Protein 1D02 (pdb70)

Secondary structure (DSSP, 8-state):
------HHHHHHHHHTTPPP-HHHHHHHHTTTSSEEEEES--TTSSSSTT----HHHHHHS---S--GGG-------SEEEEETTT--EEEEEEEE-----TTS-GGGG---GGGGGGGGGSHHHHHHHHHHH----TTS-SEEEEEESGGGG-HHHHHHHHHHHTT-TTSEEEE-TT--HHHHHHHIIIIIGGGG-/--SGGG---HHHHHHHHHHTPPP-HHHHHHHHTTTSSEEEEES--TTSS-STT----HHHHTTS---SS-GGG-------SEEEEETTTTEEEEEEEEE-----TTS-GGGG---GGGGGGGGGSHHHHHHHHHHH----TTS-SEEEEEESGGGG-HHHHHHHHHHHTT-GGGEEEE-TT--HHHHHHHIIIIIGGGG-

Structure (mmCIF, N/CA/C/O backbone):
data_1D02
#
_entry.id   1D02
#
_cell.length_a   58.400
_cell.length_b   72.470
_cell.length_c   121.670
_cell.angle_alpha   90.00
_cell.angle_beta   90.00
_cell.angle_gamma   90.00
#
_symmetry.space_group_name_H-M   'P 21 21 21'
#
loop_
_entity.id
_entity.type
_entity.pdbx_description
1 polymer "DNA (5'-D(*GP*CP*CP*AP*AP*TP*TP*GP*GP*C)-3')"
2 polymer 'TYPE II RESTRICTION ENZYME MUNI'
3 water water
#
loop_
_atom_site.group_PDB
_atom_site.id
_atom_site.type_symbol
_atom_site.label_atom_id
_atom_site.label_alt_id
_atom_site.label_comp_id
_atom_site.label_asym_id
_atom_site.label_entity_id
_atom_site.label_seq_id
_atom_site.pdbx_PDB_ins_code
_atom_site.Cartn_x
_atom_site.Cartn_y
_atom_site.Cartn_z
_atom_site.occupancy
_atom_site.B_iso_or_equiv
_atom_site.auth_seq_id
_atom_site.auth_comp_id
_atom_site.auth_asym_id
_atom_site.auth_atom_id
_atom_site.pdbx_PDB_model_num
ATOM 405 N N . LEU C 2 6 ? -1.827 62.534 51.905 1.00 56.59 6 LEU A N 1
ATOM 406 C CA . LEU C 2 6 ? -1.415 62.270 50.496 1.00 55.33 6 LEU A CA 1
ATOM 407 C C . LEU C 2 6 ? -1.735 60.834 50.106 1.00 53.17 6 LEU A C 1
ATOM 408 O O . LEU C 2 6 ? -1.123 59.899 50.619 1.00 53.19 6 LEU A O 1
ATOM 413 N N . SER C 2 7 ? -2.686 60.653 49.196 1.00 49.52 7 SER A N 1
ATOM 414 C CA . SER C 2 7 ? -3.051 59.306 48.773 1.00 45.12 7 SER A CA 1
ATOM 415 C C . SER C 2 7 ? -1.888 58.652 48.049 1.00 40.95 7 SER A C 1
ATOM 416 O O . SER C 2 7 ? -1.062 59.323 47.427 1.00 39.73 7 SER A O 1
ATOM 419 N N . GLY C 2 8 ? -1.829 57.332 48.146 1.00 36.27 8 GLY A N 1
ATOM 420 C CA . GLY C 2 8 ? -0.777 56.602 47.480 1.00 30.85 8 GLY A CA 1
ATOM 421 C C . GLY C 2 8 ? -1.269 56.044 46.157 1.00 27.34 8 GLY A C 1
ATOM 422 O O . GLY C 2 8 ? -0.599 55.212 45.559 1.00 24.38 8 GLY A O 1
ATOM 423 N N . ARG C 2 9 ? -2.432 56.504 45.693 1.00 24.48 9 ARG A N 1
ATOM 424 C CA . ARG C 2 9 ? -2.988 56.019 44.427 1.00 23.56 9 ARG A CA 1
ATOM 425 C C . ARG C 2 9 ? -2.038 56.282 43.266 1.00 19.28 9 ARG A C 1
ATOM 426 O O . ARG C 2 9 ? -1.445 57.352 43.179 1.00 19.03 9 ARG A O 1
ATOM 434 N N . LEU C 2 10 ? -1.922 55.316 42.358 1.00 14.82 10 LEU A N 1
ATOM 435 C CA . LEU C 2 10 ? -1.030 55.449 41.211 1.00 12.10 10 LEU A CA 1
ATOM 436 C C . LEU C 2 10 ? -1.785 55.934 39.983 1.00 12.03 10 LEU A C 1
ATOM 437 O O . LEU C 2 10 ? -3.010 55.784 39.906 1.00 12.62 10 LEU A O 1
ATOM 442 N N . ASN C 2 11 ? -1.046 56.475 39.014 1.00 10.17 11 ASN A N 1
ATOM 443 C CA . ASN C 2 11 ? -1.634 57.026 37.809 1.00 11.14 11 ASN A CA 1
ATOM 444 C C . ASN C 2 11 ? -1.788 55.984 36.713 1.00 9.96 11 ASN A C 1
ATOM 445 O O . ASN C 2 11 ? -1.040 55.968 35.731 1.00 8.60 11 ASN A O 1
ATOM 450 N N . TRP C 2 12 ? -2.766 55.107 36.893 1.00 9.38 12 TRP A N 1
ATOM 451 C CA . TRP C 2 12 ? -3.013 54.073 35.911 1.00 11.25 12 TRP A CA 1
ATOM 452 C C . TRP C 2 12 ? -3.441 54.680 34.579 1.00 12.04 12 TRP A C 1
ATOM 453 O O . TRP C 2 12 ? -3.190 54.093 33.529 1.00 12.21 12 TRP A O 1
ATOM 464 N N . GLN C 2 13 ? -4.078 55.853 34.593 1.00 12.09 13 GLN A N 1
ATOM 465 C CA . GLN C 2 13 ? -4.454 56.462 33.308 1.00 13.24 13 GLN A CA 1
ATOM 466 C C . GLN C 2 13 ? -3.215 56.819 32.462 1.00 12.86 13 GLN A C 1
ATOM 467 O O . GLN C 2 13 ? -3.155 56.524 31.251 1.00 12.84 13 GLN A O 1
ATOM 473 N N . ALA C 2 14 ? -2.225 57.440 33.099 1.00 11.83 14 ALA A N 1
ATOM 474 C CA . ALA C 2 14 ? -0.998 57.809 32.400 1.00 12.58 14 ALA A CA 1
ATOM 475 C C . ALA C 2 14 ? -0.289 56.559 31.868 1.00 12.52 14 ALA A C 1
ATOM 476 O O . ALA C 2 14 ? 0.241 56.558 30.746 1.00 13.33 14 ALA A O 1
ATOM 478 N N . LEU C 2 15 ? -0.259 55.490 32.665 1.00 11.30 15 LEU A N 1
ATOM 479 C CA . LEU C 2 15 ? 0.370 54.250 32.206 1.00 11.53 15 LEU A CA 1
ATOM 480 C C . LEU C 2 15 ? -0.382 53.688 30.999 1.00 12.88 15 LEU A C 1
ATOM 481 O O . LEU C 2 15 ? 0.234 53.227 30.025 1.00 13.63 15 LEU A O 1
ATOM 486 N N . ALA C 2 16 ? -1.712 53.725 31.043 1.00 11.86 16 ALA A N 1
ATOM 487 C CA . ALA C 2 16 ? -2.489 53.215 29.915 1.00 14.64 16 ALA A CA 1
ATOM 488 C C . ALA C 2 16 ? -2.177 54.026 28.649 1.00 16.12 16 ALA A C 1
ATOM 489 O O . ALA C 2 16 ? -2.188 53.487 27.542 1.00 17.50 16 ALA A O 1
ATOM 491 N N . GLY C 2 17 ? -1.890 55.314 28.823 1.00 17.23 17 GLY A N 1
ATOM 492 C CA . GLY C 2 17 ? -1.547 56.161 27.691 1.00 19.51 17 GLY A CA 1
ATOM 493 C C . GLY C 2 17 ? -0.199 55.755 27.102 1.00 21.42 17 GLY A C 1
ATOM 494 O O . GLY C 2 17 ? -0.011 55.758 25.879 1.00 21.91 17 GLY A O 1
ATOM 495 N N . LEU C 2 18 ? 0.742 55.405 27.972 1.00 22.78 18 LEU A N 1
ATOM 496 C CA . LEU C 2 18 ? 2.063 54.976 27.526 1.00 25.16 18 LEU A CA 1
ATOM 497 C C . LEU C 2 18 ? 1.895 53.720 26.688 1.00 28.52 18 LEU A C 1
ATOM 498 O O . LEU C 2 18 ? 2.435 53.606 25.585 1.00 27.65 18 LEU A O 1
ATOM 503 N N . LYS C 2 19 ? 1.130 52.775 27.224 1.00 32.57 19 LYS A N 1
ATOM 504 C CA . LYS C 2 19 ? 0.866 51.510 26.549 1.00 36.79 19 LYS A CA 1
ATOM 505 C C . LYS C 2 19 ? 0.200 51.775 25.204 1.00 38.80 19 LYS A C 1
ATOM 506 O O . LYS C 2 19 ? 0.591 51.200 24.187 1.00 37.85 19 LYS A O 1
ATOM 512 N N . ALA C 2 20 ? -0.801 52.654 25.208 1.00 40.85 20 ALA A N 1
ATOM 513 C CA . ALA C 2 20 ? -1.540 53.000 23.997 1.00 44.27 20 ALA A CA 1
ATOM 514 C C . ALA C 2 20 ? -0.676 53.705 22.950 1.00 46.49 20 ALA A C 1
ATOM 515 O O . ALA C 2 20 ? -0.954 53.618 21.753 1.00 46.95 20 ALA A O 1
ATOM 517 N N . SER C 2 21 ? 0.363 54.401 23.399 1.00 49.41 21 SER A N 1
ATOM 518 C CA . SER C 2 21 ? 1.255 55.111 22.486 1.00 52.52 21 SER A CA 1
ATOM 519 C C . SER C 2 21 ? 2.192 54.139 21.774 1.00 54.94 21 SER A C 1
ATOM 520 O O . SER C 2 21 ? 3.113 54.557 21.072 1.00 56.43 21 SER A O 1
ATOM 523 N N . GLY C 2 22 ? 1.955 52.843 21.964 1.00 56.72 22 GLY A N 1
ATOM 524 C CA . GLY C 2 22 ? 2.776 51.826 21.331 1.00 58.37 22 GLY A CA 1
ATOM 525 C C . GLY C 2 22 ? 4.252 51.864 21.692 1.00 59.08 22 GLY A C 1
ATOM 526 O O . GLY C 2 22 ? 5.026 51.011 21.253 1.00 59.22 22 GLY A O 1
ATOM 527 N N . ALA C 2 23 ? 4.651 52.845 22.493 1.00 59.43 23 ALA A N 1
ATOM 528 C CA . ALA C 2 23 ? 6.046 52.975 22.894 1.00 59.46 23 ALA A CA 1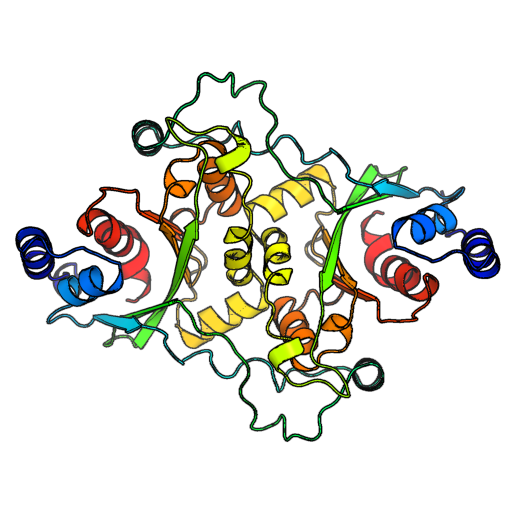
ATOM 529 C C . ALA C 2 23 ? 6.555 51.714 23.589 1.00 59.46 23 ALA A C 1
ATOM 530 O O . ALA C 2 23 ? 5.839 51.089 24.375 1.00 59.48 23 ALA A O 1
ATOM 532 N N . GLU C 2 24 ? 7.789 51.334 23.283 1.00 59.15 24 GLU A N 1
ATOM 533 C CA . GLU C 2 24 ? 8.392 50.166 23.909 1.00 58.67 24 GLU A CA 1
ATOM 534 C C . GLU C 2 24 ? 8.501 50.470 25.402 1.00 56.82 24 GLU A C 1
ATOM 535 O O . GLU C 2 24 ? 9.129 51.453 25.801 1.00 58.06 24 GLU A O 1
ATOM 541 N N . GLN C 2 25 ? 7.876 49.636 26.224 1.00 52.72 25 GLN A N 1
ATOM 542 C CA . GLN C 2 25 ? 7.909 49.846 27.662 1.00 47.54 25 GLN A CA 1
ATOM 543 C C . GLN C 2 25 ? 9.138 49.241 28.321 1.00 41.43 25 GLN A C 1
ATOM 544 O O . GLN C 2 25 ? 9.486 48.087 28.075 1.00 42.21 25 GLN A O 1
ATOM 550 N N . ASN C 2 26 ? 9.807 50.040 29.140 1.00 31.92 26 ASN A N 1
ATOM 551 C CA . ASN C 2 26 ? 10.951 49.572 29.906 1.00 22.64 26 ASN A CA 1
ATOM 552 C C . ASN C 2 26 ? 10.606 50.010 31.325 1.00 17.65 26 ASN A C 1
ATOM 553 O O . ASN C 2 26 ? 9.647 50.780 31.520 1.00 13.04 26 ASN A O 1
ATOM 558 N N . LEU C 2 27 ? 11.361 49.540 32.317 1.00 13.47 27 LEU A N 1
ATOM 559 C CA . LEU C 2 27 ? 11.019 49.862 33.695 1.00 11.27 27 LEU A CA 1
ATOM 560 C C . LEU C 2 27 ? 10.903 51.351 33.970 1.00 10.96 27 LEU A C 1
ATOM 561 O O . LEU C 2 27 ? 10.020 51.791 34.712 1.00 11.02 27 LEU A O 1
ATOM 566 N N . TYR C 2 28 ? 11.787 52.139 33.371 1.00 10.48 28 TYR A N 1
ATOM 567 C CA . TYR C 2 28 ? 11.751 53.575 33.612 1.00 10.54 28 TYR A CA 1
ATOM 568 C C . TYR C 2 28 ? 10.543 54.307 33.032 1.00 10.61 28 TYR A C 1
ATOM 569 O O . TYR C 2 28 ? 9.875 55.044 33.776 1.00 11.93 28 TYR A O 1
ATOM 578 N N . ASN C 2 29 ? 10.226 54.128 31.748 1.00 12.01 29 ASN A N 1
ATOM 579 C CA . ASN C 2 29 ? 9.070 54.873 31.262 1.00 14.14 29 ASN A CA 1
ATOM 580 C C . ASN C 2 29 ? 7.789 54.375 31.930 1.00 12.97 29 ASN A C 1
ATOM 581 O O . ASN C 2 29 ? 6.856 55.154 32.134 1.00 14.20 29 ASN A O 1
ATOM 586 N N . VAL C 2 30 ? 7.771 53.103 32.337 1.00 11.91 30 VAL A N 1
ATOM 587 C CA . VAL C 2 30 ? 6.603 52.558 33.015 1.00 9.77 30 VAL A CA 1
ATOM 588 C C . VAL C 2 30 ? 6.395 53.210 34.387 1.00 10.64 30 VAL A C 1
ATOM 589 O O . VAL C 2 30 ? 5.315 53.743 34.675 1.00 10.41 30 VAL A O 1
ATOM 593 N N . PHE C 2 31 ? 7.401 53.207 35.247 1.00 8.74 31 PHE A N 1
ATOM 594 C CA . PHE C 2 31 ? 7.190 53.822 36.549 1.00 8.46 31 PHE A CA 1
ATOM 595 C C . PHE C 2 31 ? 7.059 55.344 36.461 1.00 9.23 31 PHE A C 1
ATOM 596 O O . PHE C 2 31 ? 6.306 55.943 37.227 1.00 9.43 31 PHE A O 1
ATOM 604 N N . ASN C 2 32 ? 7.769 55.960 35.521 1.00 9.84 32 ASN A N 1
ATOM 605 C CA . ASN C 2 32 ? 7.667 57.407 35.346 1.00 11.08 32 ASN A CA 1
ATOM 606 C C . ASN C 2 32 ? 6.222 57.769 35.004 1.00 11.67 32 ASN A C 1
ATOM 607 O O . ASN C 2 32 ? 5.670 58.711 35.548 1.00 13.94 32 ASN A O 1
ATOM 612 N N . ALA C 2 33 ? 5.605 57.009 34.120 1.00 12.11 33 ALA A N 1
ATOM 613 C CA . ALA C 2 33 ? 4.229 57.312 33.747 1.00 12.98 33 ALA A CA 1
ATOM 614 C C . ALA C 2 33 ? 3.257 57.091 34.904 1.00 13.71 33 ALA A C 1
ATOM 615 O O . ALA C 2 33 ? 2.429 57.967 35.227 1.00 12.00 33 ALA A O 1
ATOM 617 N N . VAL C 2 34 ? 3.367 55.932 35.553 1.00 11.87 34 VAL A N 1
ATOM 618 C CA . VAL C 2 34 ? 2.449 55.603 36.630 1.00 12.01 34 VAL A CA 1
ATOM 619 C C . VAL C 2 34 ? 2.646 56.466 37.894 1.00 11.74 34 VAL A C 1
ATOM 620 O O . VAL C 2 34 ? 1.770 56.546 38.763 1.00 11.36 34 VAL A O 1
ATOM 624 N N . PHE C 2 35 ? 3.779 57.153 37.996 1.00 11.56 35 PHE A N 1
ATOM 625 C CA . PHE C 2 35 ? 4.008 57.993 39.170 1.00 12.79 35 PHE A CA 1
ATOM 626 C C . PHE C 2 35 ? 3.622 59.456 38.940 1.00 12.85 35 PHE A C 1
ATOM 627 O O . PHE C 2 35 ? 3.680 60.261 39.867 1.00 14.47 35 PHE A O 1
ATOM 635 N N . GLU C 2 36 ? 3.221 59.802 37.722 1.00 14.40 36 GLU A N 1
ATOM 636 C CA . GLU C 2 36 ? 2.847 61.198 37.446 1.00 16.34 36 GLU A CA 1
ATOM 637 C C . GLU C 2 36 ? 1.750 61.703 38.358 1.00 16.33 36 GLU A C 1
ATOM 638 O O . GLU C 2 36 ? 0.666 61.127 38.405 1.00 15.00 36 GLU A O 1
ATOM 644 N N . GLY C 2 37 ? 2.053 62.778 39.088 1.00 17.51 37 GLY A N 1
ATOM 645 C CA . GLY C 2 37 ? 1.097 63.382 40.002 1.00 17.75 37 GLY A CA 1
ATOM 646 C C . GLY C 2 37 ? 0.890 62.622 41.292 1.00 17.92 37 GLY A C 1
ATOM 647 O O . GLY C 2 37 ? -0.036 62.920 42.043 1.00 18.25 37 GLY A O 1
ATOM 648 N N . THR C 2 38 ? 1.747 61.644 41.572 1.00 16.47 38 THR A N 1
ATOM 649 C CA . THR C 2 38 ? 1.606 60.853 42.791 1.00 14.92 38 THR A CA 1
ATOM 650 C C . THR C 2 38 ? 2.643 61.315 43.798 1.00 15.10 38 THR A C 1
ATOM 651 O O . THR C 2 38 ? 3.441 62.194 43.508 1.00 15.81 38 THR A O 1
ATOM 655 N N . LYS C 2 39 ? 2.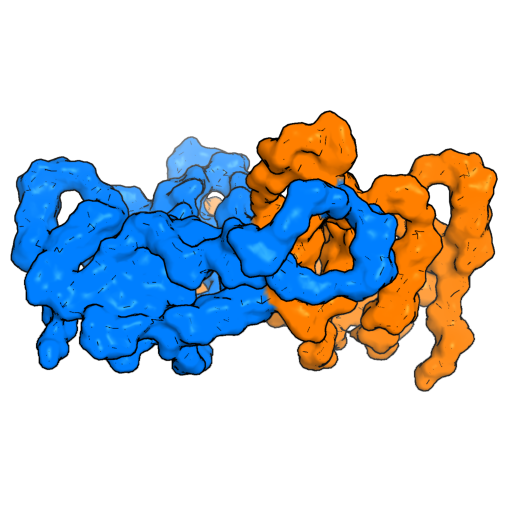643 60.710 44.979 1.00 15.75 39 LYS A N 1
ATOM 656 C CA . LYS C 2 39 ? 3.637 61.079 45.970 1.00 16.23 39 LYS A CA 1
ATOM 657 C C . LYS C 2 39 ? 4.893 60.230 45.792 1.00 15.96 39 LYS A C 1
ATOM 658 O O . LYS C 2 39 ? 5.754 60.194 46.676 1.00 16.48 39 LYS A O 1
ATOM 664 N N . TYR C 2 40 ? 4.998 59.540 44.655 1.00 14.94 40 TYR A N 1
ATOM 665 C CA . TYR C 2 40 ? 6.190 58.735 44.392 1.00 14.13 40 TYR A CA 1
ATOM 666 C C . TYR C 2 40 ? 6.988 59.278 43.223 1.00 14.67 40 TYR A C 1
ATOM 667 O O . TYR C 2 40 ? 6.441 59.895 42.303 1.00 14.95 40 TYR A O 1
ATOM 676 N N . VAL C 2 41 ? 8.297 59.059 43.263 1.00 14.55 41 VAL A N 1
ATOM 677 C CA . VAL C 2 41 ? 9.150 59.479 42.173 1.00 14.36 41 VAL A CA 1
ATOM 678 C C . VAL C 2 41 ? 10.163 58.371 41.905 1.00 13.59 41 VAL A C 1
ATOM 679 O O . VAL C 2 41 ? 10.568 57.653 42.818 1.00 13.44 41 VAL A O 1
ATOM 683 N N . LEU C 2 42 ? 10.539 58.215 40.643 1.00 13.99 42 LEU A N 1
ATOM 684 C CA . LEU C 2 42 ? 11.518 57.208 40.254 1.00 12.11 42 LEU A CA 1
ATOM 685 C C . LEU C 2 42 ? 12.856 57.881 39.972 1.00 13.47 42 LEU A C 1
ATOM 686 O O . LEU C 2 42 ? 12.898 58.981 39.424 1.00 14.32 42 LEU A O 1
ATOM 691 N N . TYR C 2 43 ? 13.951 57.223 40.334 1.00 14.43 43 TYR A N 1
ATOM 692 C CA . TYR C 2 43 ? 15.272 57.751 40.019 1.00 15.53 43 TYR A CA 1
ATOM 693 C C . TYR C 2 43 ? 15.982 56.705 39.176 1.00 16.33 43 TYR A C 1
ATOM 694 O O . TYR C 2 43 ? 15.912 55.519 39.500 1.00 15.76 43 TYR A O 1
ATOM 703 N N . GLU C 2 44 ? 16.645 57.119 38.097 1.00 15.89 44 GLU A N 1
ATOM 704 C CA . GLU C 2 44 ? 17.453 56.176 37.329 1.00 17.78 44 GLU A CA 1
ATOM 705 C C . GLU C 2 44 ? 18.861 56.455 37.853 1.00 18.99 44 GLU A C 1
ATOM 706 O O . GLU C 2 44 ? 19.237 57.607 38.042 1.00 20.28 44 GLU A O 1
ATOM 712 N N . LYS C 2 45 ? 19.649 55.420 38.095 1.00 19.89 45 LYS A N 1
ATOM 713 C CA . LYS C 2 45 ? 20.999 55.617 38.629 1.00 18.81 45 LYS A CA 1
ATOM 714 C C . LYS C 2 45 ? 21.047 56.633 39.798 1.00 17.38 45 LYS A C 1
ATOM 715 O O . LYS C 2 45 ? 21.723 57.657 39.712 1.00 19.86 45 LYS A O 1
ATOM 721 N N . PRO C 2 46 ? 20.323 56.359 40.909 1.00 14.93 46 PRO A N 1
ATOM 722 C CA . PRO C 2 46 ? 20.277 57.221 42.105 1.00 13.25 46 PRO A CA 1
ATOM 723 C C . PRO C 2 46 ? 21.670 57.323 42.725 1.00 13.60 46 PRO A C 1
ATOM 724 O O . PRO C 2 46 ? 22.491 56.420 42.550 1.00 13.30 46 PRO A O 1
ATOM 728 N N . LYS C 2 47 ? 21.943 58.407 43.456 1.00 13.93 47 LYS A N 1
ATOM 729 C CA . LYS C 2 47 ? 23.272 58.597 44.051 1.00 14.22 47 LYS A CA 1
ATOM 730 C C . LYS C 2 47 ? 23.382 58.441 45.570 1.00 13.48 47 LYS A C 1
ATOM 731 O O . LYS C 2 47 ? 24.459 58.649 46.130 1.00 12.65 47 LYS A O 1
ATOM 737 N N . HIS C 2 48 ? 22.280 58.081 46.222 1.00 11.67 48 HIS A N 1
ATOM 738 C CA . HIS C 2 48 ? 22.212 57.944 47.677 1.00 12.97 48 HIS A CA 1
ATOM 739 C C . HIS C 2 48 ? 23.263 57.032 48.316 1.00 12.16 48 HIS A C 1
ATOM 740 O O . HIS C 2 48 ? 23.641 57.220 49.468 1.00 10.08 48 HIS A O 1
ATOM 747 N N . LEU C 2 49 ? 23.721 56.039 47.559 1.00 10.60 49 LEU A N 1
ATOM 748 C CA . LEU C 2 49 ? 24.680 55.063 48.061 1.00 10.61 49 LEU A CA 1
ATOM 749 C C . LEU C 2 49 ? 26.081 55.175 47.429 1.00 11.34 49 LEU A C 1
ATOM 750 O O . LEU C 2 49 ? 26.837 54.195 47.385 1.00 11.78 49 LEU A O 1
ATOM 755 N N . LYS C 2 50 ? 26.434 56.368 46.972 1.00 11.10 50 LYS A N 1
ATOM 756 C CA . LYS C 2 50 ? 27.726 56.606 46.324 1.00 12.42 50 LYS A CA 1
ATOM 757 C C . LYS C 2 50 ? 28.921 56.866 47.254 1.00 12.25 50 LYS A C 1
ATOM 758 O O . LYS C 2 50 ? 30.052 56.979 46.777 1.00 12.80 50 LYS A O 1
ATOM 764 N N . ASN C 2 51 ? 28.698 56.960 48.558 1.00 12.46 51 ASN A N 1
ATOM 765 C CA . ASN C 2 51 ? 29.798 57.268 49.468 1.00 13.48 51 ASN A CA 1
ATOM 766 C C . ASN C 2 51 ? 29.848 56.256 50.602 1.00 12.98 51 ASN A C 1
ATOM 767 O O . ASN C 2 51 ? 29.425 56.534 51.716 1.00 13.41 51 ASN A O 1
ATOM 772 N N . LEU C 2 52 ? 30.400 55.073 50.323 1.00 11.88 52 LEU A N 1
ATOM 773 C CA . LEU C 2 52 ? 30.430 54.007 51.319 1.00 12.72 52 LEU A CA 1
ATOM 774 C C . LEU C 2 52 ? 31.775 53.407 51.698 1.00 12.89 52 LEU A C 1
ATOM 775 O O . LEU C 2 52 ? 32.004 53.065 52.872 1.00 12.60 52 LEU A O 1
ATOM 780 N N . TYR C 2 53 ? 32.627 53.237 50.689 1.00 13.63 53 TYR A N 1
ATOM 781 C CA . TYR C 2 53 ? 33.891 52.518 50.846 1.00 14.09 53 TYR A CA 1
ATOM 782 C C . TYR C 2 53 ? 35.218 53.173 51.193 1.00 16.26 53 TYR A C 1
ATOM 783 O O . TYR C 2 53 ? 36.028 52.556 51.884 1.00 16.54 53 TYR A O 1
ATOM 792 N N . ALA C 2 54 ? 35.481 54.366 50.679 1.00 18.72 54 ALA A N 1
ATOM 793 C CA . ALA C 2 54 ? 36.753 55.030 50.948 1.00 21.49 54 ALA A CA 1
ATOM 794 C C . ALA C 2 54 ? 37.037 55.206 52.427 1.00 24.45 54 ALA A C 1
ATOM 795 O O . ALA C 2 54 ? 38.193 55.142 52.852 1.00 24.70 54 ALA A O 1
ATOM 797 N N . GLN C 2 55 ? 35.985 55.419 53.206 1.00 27.05 55 GLN A N 1
ATOM 798 C CA . GLN C 2 55 ? 36.125 55.626 54.641 1.00 31.23 55 GLN A CA 1
ATOM 799 C C . GLN C 2 55 ? 36.279 54.350 55.458 1.00 28.81 55 GLN A C 1
ATOM 80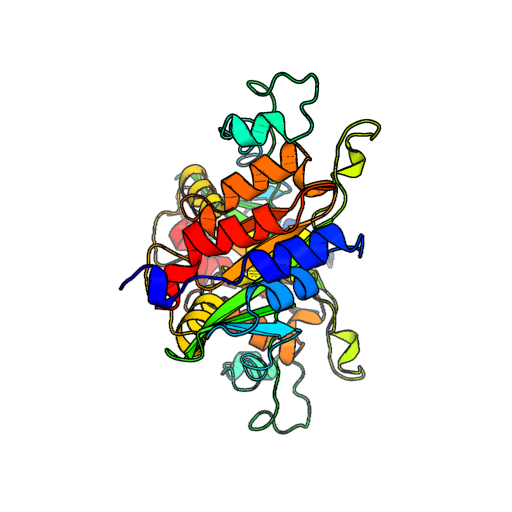0 O O . GLN C 2 55 ? 36.431 54.391 56.682 1.00 28.67 55 GLN A O 1
ATOM 806 N N . VAL C 2 56 ? 36.242 53.205 54.793 1.00 25.39 56 VAL A N 1
ATOM 807 C CA . VAL C 2 56 ? 36.387 51.938 55.501 1.00 23.61 56 VAL A CA 1
ATOM 808 C C . VAL C 2 56 ? 37.762 51.890 56.150 1.00 24.12 56 VAL A C 1
ATOM 809 O O . VAL C 2 56 ? 38.786 52.200 55.510 1.00 23.52 56 VAL A O 1
ATOM 813 N N . VAL C 2 57 ? 37.764 51.520 57.427 1.00 24.83 57 VAL A N 1
ATOM 814 C CA . VAL C 2 57 ? 38.975 51.446 58.229 1.00 26.63 57 VAL A CA 1
ATOM 815 C C . VAL C 2 57 ? 39.637 50.084 58.036 1.00 25.74 57 VAL A C 1
ATOM 816 O O . VAL C 2 57 ? 39.030 49.048 58.312 1.00 25.07 57 VAL A O 1
ATOM 820 N N . LEU C 2 58 ? 40.874 50.093 57.544 1.00 26.17 58 LEU A N 1
ATOM 821 C CA . LEU C 2 58 ? 41.613 48.858 57.309 1.00 26.94 58 LEU A CA 1
ATOM 822 C C . LEU C 2 58 ? 42.707 48.663 58.336 1.00 29.27 58 LEU A C 1
ATOM 823 O O . LEU C 2 58 ? 43.415 49.603 58.679 1.00 29.05 58 LEU A O 1
ATOM 828 N N . PRO C 2 59 ? 42.870 47.429 58.831 1.00 31.61 59 PRO A N 1
ATOM 829 C CA . PRO C 2 59 ? 43.918 47.155 59.821 1.00 34.11 59 PRO A CA 1
ATOM 830 C C . PRO C 2 59 ? 45.259 47.607 59.231 1.00 36.92 59 PRO A C 1
ATOM 831 O O . PRO C 2 59 ? 45.473 47.503 58.020 1.00 35.93 59 PRO A O 1
ATOM 835 N N . ASP C 2 60 ? 46.152 48.114 60.073 1.00 40.62 60 ASP A N 1
ATOM 836 C CA . ASP C 2 60 ? 47.454 48.575 59.602 1.00 44.82 60 ASP A CA 1
ATOM 837 C C . ASP C 2 60 ? 48.231 47.455 58.912 1.00 44.57 60 ASP A C 1
ATOM 838 O O . ASP C 2 60 ? 49.110 47.709 58.093 1.00 44.46 60 ASP A O 1
ATOM 843 N N . ASP C 2 61 ? 47.897 46.216 59.249 1.00 44.42 61 ASP A N 1
ATOM 844 C CA . ASP C 2 61 ? 48.566 45.069 58.658 1.00 43.92 61 ASP A CA 1
ATOM 845 C C . ASP C 2 61 ? 48.174 44.937 57.183 1.00 39.70 61 ASP A C 1
ATOM 846 O O . ASP C 2 61 ? 48.985 44.533 56.348 1.00 39.82 61 ASP A O 1
ATOM 851 N N . VAL C 2 62 ? 46.925 45.281 56.873 1.00 33.46 62 VAL A N 1
ATOM 852 C CA . VAL C 2 62 ? 46.416 45.215 55.509 1.00 27.26 62 VAL A CA 1
ATOM 853 C C . VAL C 2 62 ? 46.939 46.392 54.683 1.00 25.50 62 VAL A C 1
ATOM 854 O O . VAL C 2 62 ? 47.345 46.221 53.530 1.00 22.73 62 VAL A O 1
ATOM 858 N N . ILE C 2 63 ? 46.943 47.584 55.275 1.00 24.61 63 ILE A N 1
ATOM 859 C CA . ILE C 2 63 ? 47.430 48.778 54.590 1.00 25.23 63 ILE A CA 1
ATOM 860 C C . ILE C 2 63 ? 48.823 48.566 54.040 1.00 25.78 63 ILE A C 1
ATOM 861 O O . ILE C 2 63 ? 49.128 48.960 52.918 1.00 25.37 63 ILE A O 1
ATOM 866 N N . LYS C 2 64 ? 49.674 47.934 54.836 1.00 26.96 64 LYS A N 1
ATOM 867 C CA . LYS C 2 64 ? 51.044 47.688 54.427 1.00 28.23 64 LYS A CA 1
ATOM 868 C C . LYS C 2 64 ? 51.145 46.731 53.250 1.00 26.05 64 LYS A C 1
ATOM 869 O O . LYS C 2 64 ? 52.094 46.784 52.484 1.00 26.34 64 LYS A O 1
ATOM 875 N N . GLU C 2 65 ? 50.159 45.861 53.091 1.00 22.01 65 GLU A N 1
ATOM 876 C CA . GLU C 2 65 ? 50.229 44.880 52.019 1.00 19.75 65 GLU A CA 1
ATOM 877 C C . GLU C 2 65 ? 49.523 45.253 50.721 1.00 16.25 65 GLU A C 1
ATOM 878 O O . GLU C 2 65 ? 49.681 44.552 49.723 1.00 14.51 65 GLU A O 1
ATOM 884 N N . ILE C 2 66 ? 48.740 46.323 50.717 1.00 13.56 66 ILE A N 1
ATOM 885 C CA . ILE C 2 66 ? 48.026 46.673 49.490 1.00 11.45 66 ILE A CA 1
ATOM 886 C C . ILE C 2 66 ? 48.603 47.906 48.804 1.00 11.50 66 ILE A C 1
ATOM 887 O O . ILE C 2 66 ? 49.536 48.542 49.313 1.00 10.88 66 ILE A O 1
ATOM 892 N N . PHE C 2 67 ? 48.070 48.215 47.628 1.00 9.55 67 PHE A N 1
ATOM 893 C CA . PHE C 2 67 ? 48.492 49.398 46.878 1.00 10.37 67 PHE A CA 1
ATOM 894 C C . PHE C 2 67 ? 47.810 50.615 47.491 1.00 11.69 67 PHE A C 1
ATOM 895 O O . PHE C 2 67 ? 46.587 50.636 47.659 1.00 11.02 67 PHE A O 1
ATOM 903 N N . ASN C 2 68 ? 48.601 51.629 47.840 1.00 13.71 68 ASN A N 1
ATOM 904 C CA . ASN C 2 68 ? 48.055 52.832 48.442 1.00 17.39 68 ASN A CA 1
ATOM 905 C C . ASN C 2 68 ? 48.287 54.031 47.527 1.00 20.04 68 ASN A C 1
ATOM 906 O O . ASN C 2 68 ? 49.313 54.703 47.606 1.00 20.07 68 ASN A O 1
ATOM 911 N N . PRO C 2 69 ? 47.316 54.326 46.654 1.00 22.92 69 PRO A N 1
ATOM 912 C CA . PRO C 2 69 ? 47.433 55.448 45.722 1.00 26.31 69 PRO A CA 1
ATOM 913 C C . PRO C 2 69 ? 47.470 56.791 46.428 1.00 29.92 69 PRO A C 1
ATOM 914 O O . PRO C 2 69 ? 46.998 56.927 47.552 1.00 29.08 69 PRO A O 1
ATOM 918 N N . LEU C 2 70 ? 48.031 57.779 45.747 1.00 36.20 70 LEU A N 1
ATOM 919 C CA . LEU C 2 70 ? 48.091 59.133 46.273 1.00 42.59 70 LEU A CA 1
ATOM 920 C C . LEU C 2 70 ? 46.643 59.602 46.151 1.00 43.16 70 LEU A C 1
ATOM 921 O O . LEU C 2 70 ? 46.208 60.002 45.069 1.00 44.40 70 LEU A O 1
ATOM 926 N N . ILE C 2 71 ? 45.887 59.539 47.243 1.00 42.22 71 ILE A N 1
ATOM 927 C CA . ILE C 2 71 ? 44.485 59.925 47.179 1.00 41.22 71 ILE A CA 1
ATOM 928 C C . ILE C 2 71 ? 43.932 60.357 48.540 1.00 40.35 71 ILE A C 1
ATOM 929 O O . ILE C 2 71 ? 44.257 59.764 49.568 1.00 40.89 71 ILE A O 1
ATOM 934 N N . ASP C 2 72 ? 43.101 61.399 48.543 1.00 38.76 72 ASP A N 1
ATOM 935 C CA . ASP C 2 72 ? 42.491 61.877 49.782 1.00 36.68 72 ASP A CA 1
ATOM 936 C C . ASP C 2 72 ? 41.199 61.103 50.020 1.00 36.09 72 ASP A C 1
ATOM 937 O O . ASP C 2 72 ? 40.124 61.498 49.551 1.00 35.70 72 ASP A O 1
ATOM 942 N N . LEU C 2 73 ? 41.314 60.003 50.757 1.00 35.35 73 LEU A N 1
ATOM 943 C CA . LEU C 2 73 ? 40.177 59.136 51.030 1.00 35.20 73 LEU A CA 1
ATOM 944 C C . LEU C 2 73 ? 39.024 59.803 51.772 1.00 36.30 73 LEU A C 1
ATOM 945 O O . LEU C 2 73 ? 37.878 59.363 51.664 1.00 36.36 73 LEU A O 1
ATOM 950 N N . SER C 2 74 ? 39.316 60.870 52.511 1.00 37.36 74 SER A N 1
ATOM 951 C CA . SER C 2 74 ? 38.279 61.567 53.259 1.00 37.90 74 SER A CA 1
ATOM 952 C C . SER C 2 74 ? 37.272 62.240 52.335 1.00 37.58 74 SER A C 1
ATOM 953 O O . SER C 2 74 ? 36.117 62.430 52.710 1.00 38.50 74 SER A O 1
ATOM 956 N N . THR C 2 75 ? 37.703 62.613 51.136 1.00 36.61 75 THR A N 1
ATOM 957 C CA . THR C 2 75 ? 36.802 63.265 50.201 1.00 35.65 75 THR A CA 1
ATOM 958 C C . THR C 2 75 ? 36.493 62.399 48.984 1.00 32.70 75 THR A C 1
ATOM 959 O O . THR C 2 75 ? 35.870 62.859 48.027 1.00 33.40 75 THR A O 1
ATOM 963 N N . THR C 2 76 ? 36.928 61.145 49.031 1.00 28.22 76 THR A N 1
ATOM 964 C CA . THR C 2 76 ? 36.688 60.199 47.943 1.00 23.32 76 THR A CA 1
ATOM 965 C C . THR C 2 76 ? 35.352 59.491 48.154 1.00 20.42 76 THR A C 1
ATOM 966 O O . THR C 2 76 ? 35.079 58.984 49.242 1.00 19.53 76 THR A O 1
ATOM 970 N N . GLN C 2 77 ? 34.521 59.455 47.116 1.00 18.98 77 GLN A N 1
ATOM 971 C CA . GLN C 2 77 ? 33.235 58.774 47.228 1.00 16.63 77 GLN A CA 1
ATOM 972 C C . GLN C 2 77 ? 33.231 57.539 46.336 1.00 14.48 77 GLN A C 1
ATOM 973 O O . GLN C 2 77 ? 33.255 57.627 45.099 1.00 13.60 77 GLN A O 1
ATOM 979 N N . TRP C 2 78 ? 33.258 56.396 47.009 1.00 12.32 78 TRP A N 1
ATOM 980 C CA . TRP C 2 78 ? 33.254 55.081 46.380 1.00 11.70 78 TRP A CA 1
ATOM 981 C C . TRP C 2 78 ? 32.046 54.358 46.945 1.00 9.78 78 TRP A C 1
ATOM 982 O O . TRP C 2 78 ? 31.935 54.192 48.147 1.00 8.61 78 TRP A O 1
ATOM 993 N N . GLY C 2 79 ? 31.143 53.917 46.078 1.00 10.75 79 GLY A N 1
ATOM 994 C CA . GLY C 2 79 ? 29.974 53.221 46.560 1.00 9.88 79 GLY A CA 1
ATOM 995 C C . GLY C 2 79 ? 29.315 52.460 45.430 1.00 10.04 79 GLY A C 1
ATOM 996 O O . GLY C 2 79 ? 30.002 51.982 44.515 1.00 11.45 79 GLY A O 1
ATOM 997 N N . VAL C 2 80 ? 27.989 52.355 45.482 1.00 10.21 80 VAL A N 1
ATOM 998 C CA . VAL C 2 80 ? 27.274 51.634 44.431 1.00 10.09 80 VAL A CA 1
ATOM 999 C C . VAL C 2 80 ? 26.279 52.526 43.719 1.00 10.62 80 VAL A C 1
ATOM 1000 O O . VAL C 2 80 ? 25.942 53.605 44.212 1.00 11.12 80 VAL A O 1
ATOM 1004 N N . SER C 2 81 ? 25.838 52.075 42.554 1.00 9.77 81 SER A N 1
ATOM 1005 C CA . SER C 2 81 ? 24.878 52.803 41.731 1.00 9.43 81 SER A CA 1
ATOM 1006 C C . SER C 2 81 ? 23.741 51.875 41.317 1.00 8.85 81 SER A C 1
ATOM 1007 O O . SER C 2 81 ? 23.841 51.155 40.314 1.00 9.58 81 SER A O 1
ATOM 1010 N N . PRO C 2 82 ? 22.650 51.860 42.099 1.00 9.02 82 PRO A N 1
ATOM 1011 C CA . PRO C 2 82 ? 21.486 51.019 41.796 1.00 8.98 82 PRO A CA 1
ATOM 1012 C C . PRO C 2 82 ? 20.922 51.351 40.423 1.00 10.34 82 PRO A C 1
ATOM 1013 O O . PRO C 2 82 ? 21.076 52.476 39.926 1.00 10.67 82 PRO A O 1
ATOM 1017 N N . ALA C 2 83 ? 20.277 50.376 39.795 1.00 10.35 83 ALA A N 1
ATOM 1018 C CA . ALA C 2 83 ? 19.675 50.633 38.491 1.00 10.27 83 ALA A CA 1
ATOM 1019 C C . ALA C 2 83 ? 18.587 51.694 38.666 1.00 10.33 83 ALA A C 1
ATOM 1020 O O . ALA C 2 83 ? 18.420 52.574 37.812 1.00 10.93 83 ALA A O 1
ATOM 1022 N N . PHE C 2 84 ? 17.860 51.620 39.775 1.00 9.62 84 PHE A N 1
ATOM 1023 C CA . PHE C 2 84 ? 16.789 52.584 40.015 1.00 9.71 84 PHE A CA 1
ATOM 1024 C C . PHE C 2 84 ? 16.433 52.664 41.485 1.00 8.92 84 PHE A C 1
ATOM 1025 O O . PHE C 2 84 ? 16.956 51.906 42.303 1.00 9.58 84 PHE A O 1
ATOM 1033 N N . ALA C 2 85 ? 15.572 53.620 41.824 1.00 9.04 85 ALA A N 1
ATOM 1034 C CA . ALA C 2 85 ? 15.091 53.772 43.184 1.00 9.24 85 ALA A CA 1
ATOM 1035 C C . ALA C 2 85 ? 13.694 54.371 43.094 1.00 10.56 85 ALA A C 1
ATOM 1036 O O . ALA C 2 85 ? 13.390 55.123 42.154 1.00 11.86 85 ALA A O 1
ATOM 1038 N N . ILE C 2 86 ? 12.839 54.001 44.041 1.00 9.55 86 ILE A N 1
ATOM 1039 C CA . ILE C 2 86 ? 11.478 54.544 44.099 1.00 9.89 86 ILE A CA 1
ATOM 1040 C C . ILE C 2 86 ? 11.391 55.198 45.471 1.00 11.27 86 ILE A C 1
ATOM 1041 O O . ILE C 2 86 ? 11.641 54.558 46.505 1.00 10.88 86 ILE A O 1
ATOM 1046 N N . GLU C 2 87 ? 11.050 56.481 45.479 1.00 10.98 87 GLU A N 1
ATOM 1047 C CA . GLU C 2 87 ? 10.963 57.216 46.729 1.00 12.67 87 GLU A CA 1
ATOM 1048 C C . GLU C 2 87 ? 9.566 57.734 46.988 1.00 13.02 87 GLU A C 1
ATOM 1049 O O . GLU C 2 87 ? 8.896 58.195 46.063 1.00 13.22 87 GLU A O 1
ATOM 1055 N N . ASN C 2 88 ? 9.126 57.608 48.241 1.00 13.09 88 ASN A N 1
ATOM 1056 C CA . ASN C 2 88 ? 7.837 58.139 48.687 1.00 15.09 88 ASN A CA 1
ATOM 1057 C C . ASN C 2 88 ? 8.253 59.547 49.151 1.00 17.47 88 ASN A C 1
ATOM 1058 O O . ASN C 2 88 ? 8.939 59.691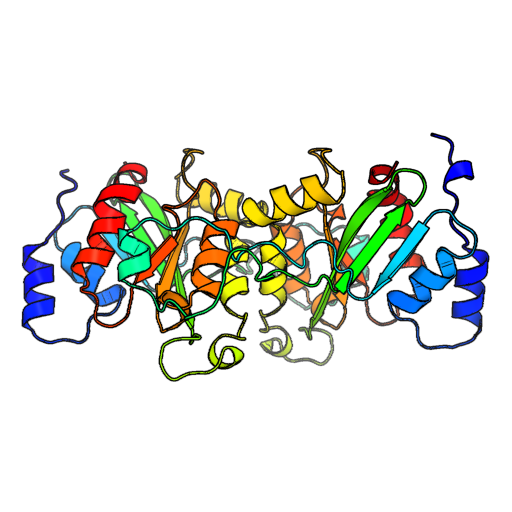 50.174 1.00 16.83 88 ASN A O 1
ATOM 1063 N N . THR C 2 89 ? 7.847 60.572 48.404 1.00 19.20 89 THR A N 1
ATOM 1064 C CA . THR C 2 89 ? 8.257 61.939 48.711 1.00 21.08 89 THR A CA 1
ATOM 1065 C C . THR C 2 89 ? 7.748 62.559 49.992 1.00 22.33 89 THR A C 1
ATOM 1066 O O . THR C 2 89 ? 8.179 63.654 50.354 1.00 22.79 89 THR A O 1
ATOM 1070 N N . GLU C 2 90 ? 6.857 61.869 50.688 1.00 23.90 90 GLU A N 1
ATOM 1071 C CA . GLU C 2 90 ? 6.315 62.363 51.948 1.00 26.11 90 GLU A CA 1
ATOM 1072 C C . GLU C 2 90 ? 7.103 61.810 53.136 1.00 25.09 90 GLU A C 1
ATOM 1073 O O . GLU C 2 90 ? 7.461 62.540 54.051 1.00 25.42 90 GLU A O 1
ATOM 1079 N N . THR C 2 91 ? 7.384 60.516 53.110 1.00 23.11 91 THR A N 1
ATOM 1080 C CA . THR C 2 91 ? 8.125 59.874 54.187 1.00 21.15 91 THR A CA 1
ATOM 1081 C C . THR C 2 91 ? 9.617 59.854 53.879 1.00 20.95 91 THR A C 1
ATOM 1082 O O . THR C 2 91 ? 10.446 59.642 54.773 1.00 21.94 91 THR A O 1
ATOM 1086 N N . HIS C 2 92 ? 9.942 60.077 52.609 1.00 19.86 92 HIS A N 1
ATOM 1087 C CA . HIS C 2 92 ? 11.310 60.048 52.109 1.00 19.36 92 HIS A CA 1
ATOM 1088 C C . HIS C 2 92 ? 11.970 58.678 52.250 1.00 17.67 92 HIS A C 1
ATOM 1089 O O . HIS C 2 92 ? 13.201 58.560 52.225 1.00 16.83 92 HIS A O 1
ATOM 1096 N N . LYS C 2 93 ? 11.139 57.650 52.395 1.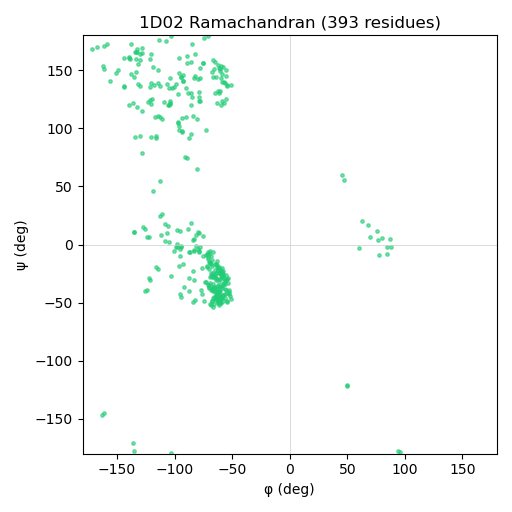00 15.11 93 LYS A N 1
ATOM 1097 C CA . LYS C 2 93 ? 11.631 56.285 52.463 1.00 13.97 93 LYS A CA 1
ATOM 1098 C C . LYS C 2 93 ? 11.901 55.894 51.011 1.00 14.06 93 LYS A C 1
ATOM 1099 O O . LYS C 2 93 ? 11.175 56.306 50.097 1.00 14.00 93 LYS A O 1
ATOM 1105 N N . ILE C 2 94 ? 12.965 55.131 50.788 1.00 12.78 94 ILE A N 1
ATOM 1106 C CA . ILE C 2 94 ? 13.348 54.765 49.433 1.00 12.83 94 ILE A CA 1
ATOM 1107 C C . ILE C 2 94 ? 13.585 53.277 49.259 1.00 13.38 94 ILE A C 1
ATOM 1108 O O . ILE C 2 94 ? 14.212 52.638 50.107 1.00 13.64 94 ILE A O 1
ATOM 1113 N N . LEU C 2 95 ? 13.071 52.735 48.158 1.00 11.45 95 LEU A N 1
ATOM 1114 C CA . LEU C 2 95 ? 13.285 51.327 47.810 1.00 10.61 95 LEU A CA 1
ATOM 1115 C C . LEU C 2 95 ? 14.294 51.353 46.656 1.00 9.71 95 LEU A C 1
ATOM 1116 O O . LEU C 2 95 ? 14.035 51.953 45.601 1.00 11.01 95 LEU A O 1
ATOM 1121 N N . PHE C 2 96 ? 15.453 50.726 46.855 1.00 9.57 96 PHE A N 1
ATOM 1122 C CA . PHE C 2 96 ? 16.486 50.681 45.819 1.00 9.16 96 PHE A CA 1
ATOM 1123 C C . PHE C 2 96 ? 16.352 49.428 44.968 1.00 9.00 96 PHE A C 1
ATOM 1124 O O . PHE C 2 96 ? 16.053 48.354 45.481 1.00 10.67 96 PHE A O 1
ATOM 1132 N N . GLY C 2 97 ? 16.567 49.555 43.665 1.00 8.92 97 GLY A N 1
ATOM 1133 C CA . GLY C 2 97 ? 16.374 48.383 42.828 1.00 9.23 97 GLY A CA 1
ATOM 1134 C C . GLY C 2 97 ? 17.452 48.054 41.833 1.00 9.95 97 GLY A C 1
ATOM 1135 O O . GLY C 2 97 ? 18.335 48.860 41.520 1.00 10.52 97 GLY A O 1
ATOM 1136 N N . GLU C 2 98 ? 17.375 46.839 41.316 1.00 8.78 98 GLU A N 1
ATOM 1137 C CA . GLU C 2 98 ? 18.329 46.400 40.325 1.00 9.52 98 GLU A CA 1
ATOM 1138 C C . GLU C 2 98 ? 17.537 45.810 39.171 1.00 9.36 98 GLU A C 1
ATOM 1139 O O . GLU C 2 98 ? 16.374 45.435 39.338 1.00 7.82 98 GLU A O 1
ATOM 1145 N N . ILE C 2 99 ? 18.161 45.758 37.998 1.00 8.73 99 ILE A N 1
ATOM 1146 C CA . ILE C 2 99 ? 17.534 45.158 36.814 1.00 10.01 99 ILE A CA 1
ATOM 1147 C C . ILE C 2 99 ? 18.528 44.134 36.252 1.00 11.01 99 ILE A C 1
ATOM 1148 O O . ILE C 2 99 ? 19.624 44.495 35.843 1.00 12.06 99 ILE A O 1
ATOM 1153 N N . LYS C 2 100 ? 18.173 42.856 36.269 1.00 9.06 100 LYS A N 1
ATOM 1154 C CA . LYS C 2 100 ? 19.085 41.853 35.733 1.00 9.79 100 LYS A CA 1
ATOM 1155 C C . LYS C 2 100 ? 18.486 41.204 34.497 1.00 8.28 100 LYS A C 1
ATOM 1156 O O . LYS C 2 100 ? 17.509 40.456 34.592 1.00 8.11 100 LYS A O 1
ATOM 1162 N N . ARG C 2 101 ? 19.077 41.498 33.345 1.00 8.73 101 ARG A N 1
ATOM 1163 C CA . ARG C 2 101 ? 18.608 40.938 32.086 1.00 9.68 101 ARG A CA 1
ATOM 1164 C C . ARG C 2 101 ? 19.529 39.783 31.729 1.00 8.54 101 ARG A C 1
ATOM 1165 O O . ARG C 2 101 ? 20.753 39.916 31.805 1.00 8.35 101 ARG A O 1
ATOM 1173 N N . GLN C 2 102 ? 18.966 38.655 31.300 1.00 7.69 102 GLN A N 1
ATOM 1174 C CA . GLN C 2 102 ? 19.823 37.538 30.934 1.00 7.69 102 GLN A CA 1
ATOM 1175 C C . GLN C 2 102 ? 19.084 36.516 30.076 1.00 7.72 102 GLN A C 1
ATOM 1176 O O . GLN C 2 102 ? 17.862 36.401 30.153 1.00 7.69 102 GLN A O 1
ATOM 1182 N N . ASP C 2 103 ? 19.845 35.783 29.266 1.00 7.69 103 ASP A N 1
ATOM 1183 C CA . ASP C 2 103 ? 19.262 34.757 28.411 1.00 7.69 103 ASP A CA 1
ATOM 1184 C C . ASP C 2 103 ? 18.893 33.549 29.260 1.00 7.83 103 ASP A C 1
ATOM 1185 O O . ASP C 2 103 ? 19.114 33.526 30.481 1.00 7.69 103 ASP A O 1
ATOM 1190 N N . GLY C 2 104 ? 18.302 32.548 28.627 1.00 7.69 104 GLY A N 1
ATOM 1191 C CA . GLY C 2 104 ? 17.916 31.381 29.402 1.00 7.69 104 GLY A CA 1
ATOM 1192 C C . GLY C 2 104 ? 17.537 30.187 28.547 1.00 8.08 104 GLY A C 1
ATOM 1193 O O . GLY C 2 104 ? 17.411 30.292 27.315 1.00 7.69 104 GLY A O 1
ATOM 1194 N N . TRP C 2 105 ? 17.377 29.049 29.216 1.00 7.69 105 TRP A N 1
ATOM 1195 C CA . TRP C 2 105 ? 16.989 27.820 28.555 1.00 7.69 105 TRP A CA 1
ATOM 1196 C C . TRP C 2 105 ? 15.475 27.854 28.455 1.00 7.78 105 TRP A C 1
ATOM 1197 O O . TRP C 2 105 ? 14.763 27.798 29.477 1.00 7.69 105 TRP A O 1
ATOM 1208 N N . VAL C 2 106 ? 14.983 28.000 27.221 1.00 7.99 106 VAL A N 1
ATOM 1209 C CA . VAL C 2 106 ? 13.554 28.043 26.961 1.00 8.10 106 VAL A CA 1
ATOM 1210 C C . VAL C 2 106 ? 13.219 27.163 25.748 1.00 9.52 106 VAL A C 1
ATOM 1211 O O . VAL C 2 106 ? 14.104 26.536 25.174 1.00 10.00 106 VAL A O 1
ATOM 1215 N N . GLU C 2 107 ? 11.955 27.122 25.340 1.00 12.10 107 GLU A N 1
ATOM 1216 C CA . GLU C 2 107 ? 11.632 26.233 24.227 1.00 13.24 107 GLU A CA 1
ATOM 1217 C C . GLU C 2 107 ? 12.479 26.468 22.982 1.00 13.22 107 GLU A C 1
ATOM 1218 O O . GLU C 2 107 ? 12.802 27.605 22.612 1.00 12.36 107 GLU A O 1
ATOM 1224 N N . GLY C 2 108 ? 12.902 25.361 22.377 1.00 13.34 108 GLY A N 1
ATOM 1225 C CA . GLY C 2 108 ? 13.723 25.438 21.184 1.00 12.96 108 GLY A CA 1
ATOM 1226 C C . GLY C 2 108 ? 15.207 25.610 21.458 1.00 13.24 108 GLY A C 1
ATOM 1227 O O . GLY C 2 108 ? 16.004 25.636 20.512 1.00 14.75 108 GLY A O 1
ATOM 1228 N N . LYS C 2 109 ? 15.599 25.722 22.733 1.00 11.78 109 LYS A N 1
ATOM 1229 C CA . LYS C 2 109 ? 17.007 25.902 23.069 1.00 11.33 109 LYS A CA 1
ATOM 1230 C C . LYS C 2 109 ? 17.493 24.789 23.973 1.00 10.54 109 LYS A C 1
ATOM 1231 O O . LYS C 2 109 ? 16.696 24.089 24.593 1.00 9.36 109 LYS A O 1
ATOM 1237 N N . ASP C 2 110 ? 18.808 24.603 24.002 1.00 11.71 110 ASP A N 1
ATOM 1238 C CA . ASP C 2 110 ? 19.418 23.586 24.841 1.00 13.89 110 ASP A CA 1
ATOM 1239 C C . ASP C 2 110 ? 19.700 24.220 26.195 1.00 11.51 110 ASP A C 1
ATOM 1240 O O . ASP C 2 110 ? 19.724 25.452 26.316 1.00 12.75 110 ASP A O 1
ATOM 1245 N N . PRO C 2 111 ? 19.911 23.394 27.227 1.00 10.63 111 PRO A N 1
ATOM 1246 C CA . PRO C 2 111 ? 20.197 23.902 28.571 1.00 9.17 111 PRO A CA 1
ATOM 1247 C C . PRO C 2 111 ? 21.385 24.866 28.582 1.00 8.82 111 PRO A C 1
ATOM 1248 O O . PRO C 2 111 ? 21.447 25.769 29.412 1.00 7.85 111 PRO A O 1
ATOM 1252 N N . SER C 2 112 ? 22.328 24.678 27.662 1.00 7.80 112 SER A N 1
ATOM 1253 C CA . SER C 2 112 ? 23.499 25.549 27.601 1.00 7.69 112 SER A CA 1
ATOM 1254 C C . SER C 2 112 ? 23.113 27.016 27.358 1.00 7.76 112 SER A C 1
ATOM 1255 O O . SER C 2 112 ? 23.863 27.924 27.725 1.00 7.77 112 SER A O 1
ATOM 1258 N N . ALA C 2 113 ? 21.946 27.271 26.760 1.00 7.74 113 ALA A N 1
ATOM 1259 C CA . ALA C 2 113 ? 21.558 28.656 26.527 1.00 7.69 113 ALA A CA 1
ATOM 1260 C C . ALA C 2 113 ? 21.298 29.329 27.869 1.00 7.69 113 ALA A C 1
ATOM 1261 O O . ALA C 2 113 ? 21.339 30.553 27.967 1.00 7.69 113 ALA A O 1
ATOM 1263 N N . GLY C 2 114 ? 21.079 28.534 28.912 1.00 7.69 114 GLY A N 1
ATOM 1264 C CA . GLY C 2 114 ? 20.847 29.142 30.210 1.00 7.69 114 GLY A CA 1
ATOM 1265 C C . GLY C 2 114 ? 22.021 28.945 31.151 1.00 8.69 114 GLY A C 1
ATOM 1266 O O . GLY C 2 114 ? 21.859 29.079 32.359 1.00 7.69 114 GLY A O 1
ATOM 1267 N N . ARG C 2 115 ? 23.198 28.604 30.620 1.00 7.69 115 ARG A N 1
ATOM 1268 C CA . ARG C 2 115 ? 24.355 28.368 31.490 1.00 7.69 115 ARG A CA 1
ATOM 1269 C C . ARG C 2 115 ? 24.963 29.609 32.154 1.00 7.87 115 ARG A C 1
ATOM 1270 O O . ARG C 2 115 ? 25.801 29.464 33.042 1.00 7.69 115 ARG A O 1
ATOM 1278 N N . GLY C 2 116 ? 24.576 30.806 31.716 1.00 7.69 116 GLY A N 1
ATOM 1279 C CA . GLY C 2 116 ? 25.156 32.022 32.272 1.00 7.69 116 GLY A CA 1
ATOM 1280 C C . GLY C 2 116 ? 24.896 32.170 33.759 1.00 8.07 116 GLY A C 1
ATOM 1281 O O . GLY C 2 116 ? 23.865 31.703 34.228 1.00 7.69 116 GLY A O 1
ATOM 1282 N N . ASN C 2 117 ? 25.790 32.859 34.474 1.00 7.69 117 ASN A N 1
ATOM 1283 C CA . ASN C 2 117 ? 25.643 33.030 35.918 1.00 7.69 117 ASN A CA 1
ATOM 1284 C C . ASN C 2 117 ? 25.912 34.462 36.381 1.00 8.10 117 ASN A C 1
ATOM 1285 O O . ASN C 2 117 ? 26.021 34.720 37.577 1.00 7.69 117 ASN A O 1
ATOM 1290 N N . ALA C 2 118 ? 26.021 35.397 35.436 1.00 7.69 118 ALA A N 1
ATOM 1291 C CA . ALA C 2 118 ? 26.293 36.786 35.806 1.00 7.69 118 ALA A CA 1
ATOM 1292 C C . ALA C 2 118 ? 25.242 37.382 36.756 1.00 7.69 118 ALA A C 1
ATOM 1293 O O . ALA C 2 118 ? 25.556 38.296 37.543 1.00 7.69 118 ALA A O 1
ATOM 1295 N N . HIS C 2 119 ? 24.013 36.871 36.686 1.00 7.69 119 HIS A N 1
ATOM 1296 C CA . HIS C 2 119 ? 22.927 37.366 37.537 1.00 7.69 119 HIS A CA 1
ATOM 1297 C C . HIS C 2 119 ? 23.261 37.181 39.026 1.00 7.69 119 HIS A C 1
ATOM 1298 O O . HIS C 2 119 ? 22.691 37.854 39.885 1.00 7.69 119 HIS A O 1
ATOM 1305 N N . GLU C 2 120 ? 24.181 36.274 39.317 1.00 7.69 120 GLU A N 1
ATOM 1306 C CA . GLU C 2 120 ? 24.591 36.042 40.710 1.00 7.69 120 GLU A CA 1
ATOM 1307 C C . GLU C 2 120 ? 25.131 37.340 41.311 1.00 7.69 120 GLU A C 1
ATOM 1308 O O . GLU C 2 120 ? 25.096 37.535 42.530 1.00 7.69 120 GLU A O 1
ATOM 1314 N N . ARG C 2 121 ? 25.646 38.218 40.455 1.00 7.69 121 ARG A N 1
ATOM 1315 C CA . ARG C 2 121 ? 26.202 39.492 40.921 1.00 7.69 121 ARG A CA 1
ATOM 1316 C C . ARG C 2 121 ? 25.186 40.265 41.779 1.00 7.69 121 ARG A C 1
ATOM 1317 O O . ARG C 2 121 ? 25.565 40.977 42.716 1.00 7.69 121 ARG A O 1
ATOM 1325 N N . SER C 2 122 ? 23.901 40.139 41.462 1.00 7.69 122 SER A N 1
ATOM 1326 C CA . SER C 2 122 ? 22.883 40.876 42.221 1.00 7.69 122 SER A CA 1
ATOM 1327 C C . SER C 2 122 ? 22.817 40.439 43.678 1.00 7.69 122 SER A C 1
ATOM 1328 O O . SER C 2 122 ? 22.248 41.137 44.520 1.00 8.02 122 SER A O 1
ATOM 1331 N N . CYS C 2 123 ? 23.393 39.290 43.987 1.00 7.69 123 CYS A N 1
ATOM 1332 C CA . CYS C 2 123 ? 23.335 38.814 45.357 1.00 7.69 123 CYS A CA 1
ATOM 1333 C C . CYS C 2 123 ? 24.214 39.634 46.296 1.00 7.76 123 CYS A C 1
ATOM 1334 O O . CYS C 2 123 ? 24.178 39.408 47.504 1.00 7.69 123 CYS A O 1
ATOM 1337 N N . LYS C 2 124 ? 25.004 40.560 45.750 1.00 7.69 124 LYS A N 1
ATOM 1338 C CA . LYS C 2 124 ? 25.818 41.422 46.603 1.00 7.69 124 LYS A CA 1
ATOM 1339 C C . LYS C 2 124 ? 24.887 42.183 47.570 1.00 7.75 124 LYS A C 1
ATOM 1340 O O . LYS C 2 124 ? 25.320 42.615 48.657 1.00 7.69 124 LYS A O 1
ATOM 1346 N N . LEU C 2 125 ? 23.615 42.317 47.202 1.00 7.69 125 LEU A N 1
ATOM 1347 C CA . LEU C 2 125 ? 22.655 43.025 48.063 1.00 8.96 125 LEU A CA 1
ATOM 1348 C C . LEU C 2 125 ? 22.294 42.281 49.346 1.00 7.70 125 LEU A C 1
ATOM 1349 O O . LEU C 2 125 ? 21.735 42.885 50.265 1.00 9.25 125 LEU A O 1
ATOM 1354 N N . PHE C 2 126 ? 22.611 40.987 49.408 1.00 7.69 126 PHE A N 1
ATOM 1355 C CA . PHE C 2 126 ? 22.377 40.175 50.600 1.00 7.94 126 PHE A CA 1
ATOM 1356 C C . PHE C 2 126 ? 23.564 40.266 51.580 1.00 7.69 126 PHE A C 1
ATOM 1357 O O . PHE C 2 126 ? 23.489 39.731 52.696 1.00 7.69 126 PHE A O 1
ATOM 1365 N N . THR C 2 127 ? 24.654 40.928 51.197 1.00 7.69 127 THR A N 1
ATOM 1366 C CA . THR C 2 127 ? 25.780 41.007 52.147 1.00 8.01 127 THR A CA 1
ATOM 1367 C C . THR C 2 127 ? 25.346 41.847 53.346 1.00 8.25 127 THR A C 1
ATOM 1368 O O . THR C 2 127 ? 24.611 42.837 53.203 1.00 8.28 127 THR A O 1
ATOM 1372 N N . PRO C 2 128 ? 25.813 41.476 54.546 1.00 8.40 128 PRO A N 1
ATOM 1373 C CA . PRO C 2 128 ? 25.396 42.276 55.702 1.00 8.84 128 PRO A CA 1
ATOM 1374 C C . PRO C 2 128 ? 25.748 43.746 55.600 1.00 8.96 128 PRO A C 1
ATOM 1375 O O . PRO C 2 128 ? 24.991 44.589 56.072 1.00 8.83 128 PRO A O 1
ATOM 1379 N N . GLY C 2 129 ? 26.888 44.070 54.992 1.00 8.21 129 GLY A N 1
ATOM 1380 C CA . GLY C 2 129 ? 27.265 45.466 54.885 1.00 8.05 129 GLY A CA 1
ATOM 1381 C C . GLY C 2 129 ? 26.305 46.265 54.025 1.00 8.02 129 GLY A C 1
ATOM 1382 O O . GLY C 2 129 ? 25.899 47.349 54.405 1.00 9.05 129 GLY A O 1
ATOM 1383 N N . LEU C 2 130 ? 25.934 45.741 52.856 1.00 7.69 130 LEU A N 1
ATOM 1384 C CA . LEU C 2 130 ? 25.033 46.484 52.000 1.00 9.03 130 LEU A CA 1
ATOM 1385 C C . LEU C 2 130 ? 23.602 46.486 52.558 1.00 9.39 130 LEU A C 1
ATOM 1386 O O . LEU C 2 130 ? 22.862 47.468 52.380 1.00 9.62 130 LEU A O 1
ATOM 1391 N N . LEU C 2 131 ? 23.202 45.408 53.230 1.00 9.29 131 LEU A N 1
ATOM 1392 C CA . LEU C 2 131 ? 21.861 45.375 53.825 1.00 9.28 131 LEU A CA 1
ATOM 1393 C C . LEU C 2 131 ? 21.775 46.522 54.846 1.00 10.77 131 LEU A C 1
ATOM 1394 O O . LEU C 2 131 ? 20.807 47.287 54.866 1.00 10.29 131 LEU A O 1
ATOM 1399 N N . LYS C 2 132 ? 22.814 46.641 55.666 1.00 10.65 132 LYS A N 1
ATOM 1400 C CA . LYS C 2 132 ? 22.872 47.697 56.679 1.00 12.10 132 LYS A CA 1
ATOM 1401 C C . LYS C 2 132 ? 22.852 49.094 56.049 1.00 10.69 132 LYS A C 1
ATOM 1402 O O . LYS C 2 132 ? 22.124 49.972 56.515 1.00 11.11 132 LYS A O 1
ATOM 1408 N N . ALA C 2 133 ? 23.650 49.301 55.006 1.00 10.12 133 ALA A N 1
ATOM 1409 C CA . ALA C 2 133 ? 23.699 50.594 54.321 1.00 9.75 133 ALA A CA 1
ATOM 1410 C C . ALA C 2 133 ? 22.344 50.921 53.687 1.00 10.25 133 ALA A C 1
ATOM 1411 O O . ALA C 2 133 ? 21.858 52.053 53.798 1.00 9.17 133 ALA A O 1
ATOM 1413 N N . TYR C 2 134 ? 21.738 49.936 53.027 1.00 9.10 134 TYR A N 1
ATOM 1414 C CA . TYR C 2 134 ? 20.436 50.162 52.392 1.00 9.66 134 TYR A CA 1
ATOM 1415 C C . TYR C 2 134 ? 19.366 50.520 53.444 1.00 10.74 134 TYR A C 1
ATOM 1416 O O . TYR C 2 134 ? 18.607 51.477 53.281 1.00 10.73 134 TYR A O 1
ATOM 1425 N N . ARG C 2 135 ? 19.299 49.751 54.522 1.00 10.62 135 ARG A N 1
ATOM 1426 C CA . ARG C 2 135 ? 18.303 50.024 55.546 1.00 12.19 135 ARG A CA 1
ATOM 1427 C C . ARG C 2 135 ? 18.484 51.429 56.124 1.00 12.51 135 ARG A C 1
ATOM 1428 O O . ARG C 2 135 ? 17.508 52.172 56.301 1.00 12.65 135 ARG A O 1
ATOM 1436 N N . THR C 2 136 ? 19.728 51.798 56.412 1.00 12.75 136 THR A N 1
ATOM 1437 C CA . THR C 2 136 ? 20.019 53.124 56.972 1.00 13.90 136 THR A CA 1
ATOM 1438 C C . THR C 2 136 ? 19.635 54.250 56.035 1.00 14.45 136 THR A C 1
ATOM 1439 O O . THR C 2 136 ? 18.946 55.192 56.427 1.00 16.12 136 THR A O 1
ATOM 1443 N N . ILE C 2 137 ? 20.066 54.146 54.784 1.00 13.74 137 ILE A N 1
ATOM 1444 C CA . ILE C 2 137 ? 19.820 55.193 53.817 1.00 13.66 137 ILE A CA 1
ATOM 1445 C C . ILE C 2 137 ? 18.418 55.243 53.259 1.00 14.84 137 ILE A C 1
ATOM 1446 O O . ILE C 2 137 ? 17.872 56.329 53.081 1.00 15.02 137 ILE A O 1
ATOM 1451 N N . GLY C 2 138 ? 17.831 54.079 52.997 1.00 14.20 138 GLY A N 1
ATOM 1452 C CA . GLY C 2 138 ? 16.486 54.047 52.442 1.00 15.61 138 GLY A CA 1
ATOM 1453 C C . GLY C 2 138 ? 15.379 54.145 53.473 1.00 15.96 138 GLY A C 1
ATOM 1454 O O . GLY C 2 138 ? 14.248 54.514 53.142 1.00 16.48 138 GLY A O 1
ATOM 1455 N N . GLY C 2 139 ? 15.674 53.787 54.716 1.00 16.02 139 GLY A N 1
ATOM 1456 C CA . GLY C 2 139 ? 14.657 53.873 55.753 1.00 16.13 139 GLY A CA 1
ATOM 1457 C C . GLY C 2 139 ? 13.750 52.674 55.949 1.00 15.42 139 GLY A C 1
ATOM 1458 O O . GLY C 2 139 ? 12.906 52.676 56.843 1.00 15.11 139 GLY A O 1
ATOM 1459 N N . ILE C 2 140 ? 13.897 51.634 55.138 1.00 14.86 140 ILE A N 1
ATOM 1460 C CA . ILE C 2 140 ? 13.044 50.459 55.293 1.00 15.62 140 ILE A CA 1
ATOM 1461 C C . ILE C 2 140 ? 13.669 49.542 56.345 1.00 17.86 140 ILE A C 1
ATOM 1462 O O . ILE C 2 140 ? 14.547 48.743 56.030 1.00 18.12 140 ILE A O 1
ATOM 1467 N N . ASN C 2 141 ? 13.238 49.653 57.603 1.00 20.73 141 ASN A N 1
ATOM 1468 C CA . ASN C 2 141 ? 13.825 48.814 58.651 1.00 23.55 141 ASN A CA 1
ATOM 1469 C C . ASN C 2 141 ? 12.983 47.610 59.032 1.00 24.43 141 ASN A C 1
ATOM 1470 O O . ASN C 2 141 ? 13.418 46.761 59.810 1.00 24.62 141 ASN A O 1
ATOM 1475 N N . ASP C 2 142 ? 11.785 47.527 58.468 1.00 24.77 142 ASP A N 1
ATOM 1476 C CA . ASP C 2 142 ? 10.910 46.393 58.723 1.00 26.16 142 ASP A CA 1
ATOM 1477 C C . ASP C 2 142 ? 11.648 45.125 58.276 1.00 26.69 142 ASP A C 1
ATOM 1478 O O . ASP C 2 142 ? 11.997 44.992 57.106 1.00 26.36 142 ASP A O 1
ATOM 1483 N N . GLU C 2 143 ? 11.884 44.197 59.196 1.00 26.40 143 GLU A N 1
ATOM 1484 C CA . GLU C 2 143 ? 12.602 42.963 58.876 1.00 27.81 143 GLU A CA 1
ATOM 1485 C C . GLU C 2 143 ? 11.829 41.963 57.999 1.00 26.14 143 GLU A C 1
ATOM 1486 O O . GLU C 2 143 ? 12.397 40.991 57.503 1.00 24.40 143 GLU A O 1
ATOM 1492 N N . GLU C 2 144 ? 10.541 42.211 57.812 1.00 24.22 144 GLU A N 1
ATOM 1493 C CA . GLU C 2 144 ? 9.676 41.352 57.018 1.00 24.59 144 GLU A CA 1
ATOM 1494 C C . GLU C 2 144 ? 10.032 41.343 55.516 1.00 21.30 144 GLU A C 1
ATOM 1495 O O . GLU C 2 144 ? 9.731 40.388 54.790 1.00 20.45 144 GLU A O 1
ATOM 1501 N N . ILE C 2 145 ? 10.671 42.416 55.067 1.00 18.56 145 ILE A N 1
ATOM 1502 C CA . ILE C 2 145 ? 11.059 42.577 53.675 1.00 16.45 145 ILE A CA 1
ATOM 1503 C C . ILE C 2 145 ? 12.530 43.022 53.592 1.00 14.51 145 ILE A C 1
ATOM 1504 O O . ILE C 2 145 ? 13.059 43.592 54.546 1.00 12.87 145 ILE A O 1
ATOM 1509 N N . LEU C 2 146 ? 13.190 42.731 52.471 1.00 12.48 146 LEU A N 1
ATOM 1510 C CA . LEU C 2 146 ? 14.565 43.185 52.279 1.00 10.57 146 LEU A CA 1
ATOM 1511 C C . LEU C 2 146 ? 14.401 44.598 51.711 1.00 10.58 146 LEU A C 1
ATOM 1512 O O . LEU C 2 146 ? 13.359 44.926 51.126 1.00 10.20 146 LEU A O 1
ATOM 1517 N N . PRO C 2 147 ? 15.426 45.455 51.850 1.00 9.50 147 PRO A N 1
ATOM 1518 C CA . PRO C 2 147 ? 15.380 46.840 51.375 1.00 9.42 147 PRO A CA 1
ATOM 1519 C C . PRO C 2 147 ? 15.644 47.102 49.907 1.00 8.64 147 PRO A C 1
ATOM 1520 O O . PRO C 2 147 ? 15.762 48.255 49.492 1.00 10.23 147 PRO A O 1
ATOM 1524 N N . PHE C 2 148 ? 15.736 46.034 49.118 1.00 8.67 148 PHE A N 1
ATOM 1525 C CA . PHE C 2 148 ? 15.992 46.157 47.694 1.00 7.88 148 PHE A CA 1
ATOM 1526 C C . PHE C 2 148 ? 14.991 45.338 46.899 1.00 7.84 148 PHE A C 1
ATOM 1527 O O . PHE C 2 148 ? 14.303 44.468 47.444 1.00 8.35 148 PHE A O 1
ATOM 1535 N N . TRP C 2 149 ? 14.906 45.627 45.608 1.00 8.27 149 TRP A N 1
ATOM 1536 C CA . TRP C 2 149 ? 14.013 44.891 44.727 1.00 7.69 149 TRP A CA 1
ATOM 1537 C C . TRP C 2 149 ? 14.788 44.597 43.455 1.00 8.10 149 TRP A C 1
ATOM 1538 O O . TRP C 2 149 ? 15.268 45.532 42.804 1.00 9.92 149 TRP A O 1
ATOM 1549 N N . VAL C 2 150 ? 14.925 43.314 43.099 1.00 7.69 150 VAL A N 1
ATOM 1550 C CA . VAL C 2 150 ? 15.623 42.933 41.863 1.00 7.69 150 VAL A CA 1
ATOM 1551 C C . VAL C 2 150 ? 14.596 42.526 40.801 1.00 7.71 150 VAL A C 1
ATOM 1552 O O . VAL C 2 150 ? 13.781 41.648 41.040 1.00 7.73 150 VAL A O 1
ATOM 1556 N N . VAL C 2 151 ? 14.629 43.183 39.652 1.00 7.69 151 VAL A N 1
ATOM 1557 C CA . VAL C 2 151 ? 13.716 42.870 38.574 1.00 7.69 151 VAL A CA 1
ATOM 1558 C C . VAL C 2 151 ? 14.501 42.116 37.521 1.00 7.84 151 VAL A C 1
ATOM 1559 O O . VAL C 2 151 ? 15.498 42.631 36.983 1.00 7.69 151 VAL A O 1
ATOM 1563 N N . PHE C 2 152 ? 14.070 40.888 37.249 1.00 7.69 152 PHE A N 1
ATOM 1564 C CA . PHE C 2 152 ? 14.732 40.072 36.245 1.00 8.26 152 PHE A CA 1
ATOM 1565 C C . PHE C 2 152 ? 14.004 40.234 34.921 1.00 7.69 152 PHE A C 1
ATOM 1566 O O . PHE C 2 152 ? 12.779 40.326 34.908 1.00 7.69 152 PHE A O 1
ATOM 1574 N N . GLU C 2 153 ? 14.753 40.233 33.820 1.00 7.69 153 GLU A N 1
ATOM 1575 C CA . GLU C 2 153 ? 14.179 40.362 32.489 1.00 7.72 153 GLU A CA 1
ATOM 1576 C C . GLU C 2 153 ? 14.902 39.404 31.533 1.00 7.69 153 GLU A C 1
ATOM 1577 O O . GLU C 2 153 ? 16.023 38.977 31.808 1.00 7.97 153 GLU A O 1
ATOM 1583 N N . GLY C 2 154 ? 14.270 39.105 30.398 1.00 8.07 154 GLY A N 1
ATOM 1584 C CA . GLY C 2 154 ? 14.884 38.212 29.428 1.00 7.69 154 GLY A CA 1
ATOM 1585 C C . GLY C 2 154 ? 14.446 36.762 29.589 1.00 7.69 154 GLY A C 1
ATOM 1586 O O . GLY C 2 154 ? 13.634 36.437 30.465 1.00 7.69 154 GLY A O 1
ATOM 1587 N N . ASP C 2 155 ? 15.005 35.879 28.774 1.00 7.69 155 ASP A N 1
ATOM 1588 C CA . ASP C 2 155 ? 14.612 34.476 28.840 1.00 7.69 155 ASP A CA 1
ATOM 1589 C C . ASP C 2 155 ? 14.930 33.811 30.185 1.00 7.69 155 ASP A C 1
ATOM 1590 O O . ASP C 2 155 ? 14.338 32.784 30.510 1.00 8.01 155 ASP A O 1
ATOM 1595 N N . ILE C 2 156 ? 15.842 34.388 30.964 1.00 8.32 156 ILE A N 1
ATOM 1596 C CA . ILE C 2 156 ? 16.137 33.812 32.281 1.00 7.69 156 ILE A CA 1
ATOM 1597 C C . ILE C 2 156 ? 14.831 33.711 33.085 1.00 8.18 156 ILE A C 1
ATOM 1598 O O . ILE C 2 156 ? 14.649 32.790 33.883 1.00 7.69 156 ILE A O 1
ATOM 1603 N N . THR C 2 157 ? 13.898 34.629 32.840 1.00 7.69 157 THR A N 1
ATOM 1604 C CA . THR C 2 157 ? 12.651 34.618 33.591 1.00 7.69 157 THR A CA 1
ATOM 1605 C C . THR C 2 157 ? 11.715 33.453 33.256 1.00 7.69 157 THR A C 1
ATOM 1606 O O . THR C 2 157 ? 10.699 33.275 33.926 1.00 7.69 157 THR A O 1
ATOM 1610 N N . ARG C 2 158 ? 12.033 32.679 32.229 1.00 7.69 158 ARG A N 1
ATOM 1611 C CA . ARG C 2 158 ? 11.175 31.536 31.874 1.00 7.69 158 ARG A CA 1
ATOM 1612 C C . ARG C 2 158 ? 11.966 30.239 31.899 1.00 7.69 158 ARG A C 1
ATOM 1613 O O . ARG C 2 158 ? 11.471 29.183 31.520 1.00 7.69 158 ARG A O 1
ATOM 1621 N N . ASP C 2 159 ? 13.208 30.336 32.356 1.00 7.69 159 ASP A N 1
ATOM 1622 C CA . ASP C 2 159 ? 14.123 29.204 32.425 1.00 7.69 159 ASP A CA 1
ATOM 1623 C C . ASP C 2 159 ? 13.730 28.372 33.667 1.00 7.69 159 ASP A C 1
ATOM 1624 O O . ASP C 2 159 ? 13.706 28.897 34.787 1.00 7.69 159 ASP A O 1
ATOM 1629 N N . PRO C 2 160 ? 13.426 27.070 33.490 1.00 7.69 160 PRO A N 1
ATOM 1630 C CA . PRO C 2 160 ? 13.011 26.213 34.618 1.00 7.69 160 PRO A CA 1
ATOM 1631 C C . PRO C 2 160 ? 14.023 26.060 35.734 1.00 7.69 160 PRO A C 1
ATOM 1632 O O . PRO C 2 160 ? 13.659 25.858 36.900 1.00 7.69 160 PRO A O 1
ATOM 1636 N N . LYS C 2 161 ? 15.296 26.151 35.360 1.00 7.69 161 LYS A N 1
ATOM 1637 C CA . LYS C 2 161 ? 16.386 26.004 36.317 1.00 7.69 161 LYS A CA 1
ATOM 1638 C C . LYS C 2 161 ? 16.656 27.336 37.012 1.00 7.69 161 LYS A C 1
ATOM 1639 O O . LYS C 2 161 ? 16.715 27.405 38.238 1.00 7.69 161 LYS A O 1
ATOM 1645 N N . ARG C 2 162 ? 16.796 28.405 36.229 1.00 7.69 162 ARG A N 1
ATOM 1646 C CA . ARG C 2 162 ? 17.058 29.727 36.819 1.00 7.69 162 ARG A CA 1
ATOM 1647 C C . ARG C 2 162 ? 15.914 30.215 37.701 1.00 7.69 162 ARG A C 1
ATOM 1648 O O . ARG C 2 162 ? 16.139 30.818 38.747 1.00 7.69 162 ARG A O 1
ATOM 1656 N N . VAL C 2 163 ? 14.678 29.974 37.275 1.00 7.69 163 VAL A N 1
ATOM 1657 C CA . VAL C 2 163 ? 13.559 30.426 38.072 1.00 7.69 163 VAL A CA 1
ATOM 1658 C C . VAL C 2 163 ? 13.551 29.707 39.423 1.00 7.69 163 VAL A C 1
ATOM 1659 O O . VAL C 2 163 ? 13.360 30.328 40.463 1.00 7.69 163 VAL A O 1
ATOM 1663 N N . ARG C 2 164 ? 13.793 28.408 39.414 1.00 7.69 164 ARG A N 1
ATOM 1664 C CA . ARG C 2 164 ? 13.811 27.678 40.681 1.00 7.69 164 ARG A CA 1
ATOM 1665 C C . ARG C 2 164 ? 15.023 28.051 41.529 1.00 7.69 164 ARG A C 1
ATOM 1666 O O . ARG C 2 164 ? 14.926 28.131 42.749 1.00 7.69 164 ARG A O 1
ATOM 1674 N N . GLU C 2 165 ? 16.164 28.288 40.880 1.00 7.69 165 GLU A N 1
ATOM 1675 C CA . GLU C 2 165 ? 17.382 28.686 41.595 1.00 7.69 165 GLU A CA 1
ATOM 1676 C C . GLU C 2 165 ? 17.139 30.001 42.339 1.00 7.69 165 GLU A C 1
ATOM 1677 O O . GLU C 2 165 ? 17.479 30.157 43.522 1.00 7.69 165 GLU A O 1
ATOM 1683 N N . ILE C 2 166 ? 16.559 30.972 41.634 1.00 7.69 166 ILE A N 1
ATOM 1684 C CA . ILE C 2 166 ? 16.312 32.271 42.261 1.00 7.69 166 ILE A CA 1
ATOM 1685 C C . ILE C 2 166 ? 15.249 32.131 43.342 1.00 7.69 166 ILE A C 1
ATOM 1686 O O . ILE C 2 166 ? 15.337 32.764 44.396 1.00 7.69 166 ILE A O 1
ATOM 1691 N N . THR C 2 167 ? 14.242 31.307 43.087 1.00 7.69 167 THR A N 1
ATOM 1692 C CA . THR C 2 167 ? 13.210 31.106 44.095 1.00 7.69 167 THR A CA 1
ATOM 1693 C C . THR C 2 167 ? 13.886 30.561 45.357 1.00 7.69 167 THR A C 1
ATOM 1694 O O . THR C 2 167 ? 13.649 31.060 46.463 1.00 7.88 167 THR A O 1
ATOM 1698 N N . PHE C 2 168 ? 14.744 29.559 45.181 1.00 7.69 168 PHE A N 1
ATOM 1699 C CA . PHE C 2 168 ? 15.474 28.946 46.303 1.00 7.69 168 PHE A CA 1
ATOM 1700 C C . PHE C 2 168 ? 16.310 29.984 47.056 1.00 7.69 168 PHE A C 1
ATOM 1701 O O . PHE C 2 168 ? 16.282 30.038 48.293 1.00 7.69 168 PHE A O 1
ATOM 1709 N N . TRP C 2 169 ? 17.071 30.790 46.320 1.00 7.69 169 TRP A N 1
ATOM 1710 C CA . TRP C 2 169 ? 17.915 31.817 46.958 1.00 7.88 169 TRP A CA 1
ATOM 1711 C C . TRP C 2 169 ? 17.131 32.749 47.872 1.00 7.69 169 TRP A C 1
ATOM 1712 O O . TRP C 2 169 ? 17.542 33.026 49.002 1.00 7.69 169 TRP A O 1
ATOM 1723 N N . TYR C 2 170 ? 16.019 33.278 47.354 1.00 7.69 170 TYR A N 1
ATOM 1724 C CA . TYR C 2 170 ? 15.237 34.238 48.120 1.00 7.72 170 TYR A CA 1
ATOM 1725 C C . TYR C 2 170 ? 14.491 33.680 49.329 1.00 7.69 170 TYR A C 1
ATOM 1726 O O . TYR C 2 170 ? 14.118 34.433 50.241 1.00 8.44 170 TYR A O 1
ATOM 1735 N N . ASP C 2 171 ? 14.261 32.374 49.327 1.00 8.23 171 ASP A N 1
ATOM 1736 C CA . ASP C 2 171 ? 13.645 31.734 50.484 1.00 9.12 171 ASP A CA 1
ATOM 1737 C C . ASP C 2 171 ? 12.378 32.471 50.953 1.00 9.42 171 ASP A C 1
ATOM 1738 O O . ASP C 2 171 ? 11.456 32.653 50.158 1.00 8.03 171 ASP A O 1
ATOM 1743 N N . HIS C 2 172 ? 12.323 32.934 52.205 1.00 10.62 172 HIS A N 1
ATOM 1744 C CA . HIS C 2 172 ? 11.101 33.603 52.648 1.00 13.30 172 HIS A CA 1
ATOM 1745 C C . HIS C 2 172 ? 10.911 35.072 52.225 1.00 13.52 172 HIS A C 1
ATOM 1746 O O . HIS C 2 172 ? 10.006 35.757 52.712 1.00 14.42 172 HIS A O 1
ATOM 1753 N N . TYR C 2 173 ? 11.752 35.557 51.315 1.00 10.37 173 TYR A N 1
ATOM 1754 C CA . TYR C 2 173 ? 11.638 36.932 50.822 1.00 10.31 173 TYR A CA 1
ATOM 1755 C C . TYR C 2 173 ? 11.238 36.877 49.349 1.00 8.92 173 TYR A C 1
ATOM 1756 O O . TYR C 2 173 ? 11.880 37.502 48.496 1.00 8.98 173 TYR A O 1
ATOM 1765 N N . GLN C 2 174 ? 10.144 36.179 49.067 1.00 8.90 174 GLN A N 1
ATOM 1766 C CA . GLN C 2 174 ? 9.686 36.008 47.692 1.00 11.45 174 GLN A CA 1
ATOM 1767 C C . GLN C 2 174 ? 9.179 37.267 47.007 1.00 11.50 174 GLN A C 1
ATOM 1768 O O . GLN C 2 174 ? 9.013 37.283 45.791 1.00 14.34 174 GLN A O 1
ATOM 1774 N N . ASP C 2 175 ? 8.929 38.331 47.757 1.00 10.63 175 ASP A N 1
ATOM 1775 C CA . ASP C 2 175 ? 8.449 39.533 47.083 1.00 9.78 175 ASP A CA 1
ATOM 1776 C C . ASP C 2 175 ? 9.572 40.504 46.734 1.00 9.47 175 ASP A C 1
ATOM 1777 O O . ASP C 2 175 ? 9.326 41.554 46.097 1.00 9.45 175 ASP A O 1
ATOM 1782 N N . ASN C 2 176 ? 10.805 40.158 47.105 1.00 8.16 176 ASN A N 1
ATOM 1783 C CA . ASN C 2 176 ? 11.930 41.043 46.812 1.00 7.73 176 ASN A CA 1
ATOM 1784 C C . ASN C 2 176 ? 12.541 40.906 45.418 1.00 7.69 176 ASN A C 1
ATOM 1785 O O . ASN C 2 176 ? 13.551 41.545 45.106 1.00 7.69 176 ASN A O 1
ATOM 1790 N N . TYR C 2 177 ? 11.947 40.052 44.585 1.00 8.31 177 TYR A N 1
ATOM 1791 C CA . TYR C 2 177 ? 12.369 39.965 43.199 1.00 7.69 177 TYR A CA 1
ATOM 1792 C C . TYR C 2 177 ? 11.081 39.846 42.416 1.00 7.69 177 TYR A C 1
ATOM 1793 O O . TYR C 2 177 ? 10.022 39.512 42.971 1.00 8.12 177 TYR A O 1
ATOM 1802 N N . PHE C 2 178 ? 11.158 40.175 41.137 1.00 8.33 178 PHE A N 1
ATOM 1803 C CA . PHE C 2 178 ? 10.008 40.066 40.267 1.00 7.69 178 PHE A CA 1
ATOM 1804 C C . PHE C 2 178 ? 10.550 39.630 38.919 1.00 7.69 178 PHE A C 1
ATOM 1805 O O . PHE C 2 178 ? 11.567 40.140 38.439 1.00 7.69 178 PHE A O 1
ATOM 1813 N N . MET C 2 179 ? 9.865 38.667 38.320 1.00 7.69 179 MET A N 1
ATOM 1814 C CA . MET C 2 179 ? 10.235 38.145 37.010 1.00 7.76 179 MET A CA 1
ATOM 1815 C C . MET C 2 179 ? 9.369 38.869 35.974 1.00 7.69 179 MET A C 1
ATOM 1816 O O . MET C 2 179 ? 8.188 38.549 35.856 1.00 7.83 179 MET A O 1
ATOM 1821 N N . TRP C 2 180 ? 9.932 39.826 35.235 1.00 7.69 180 TRP A N 1
ATOM 1822 C CA . TRP C 2 180 ? 9.145 40.560 34.233 1.00 7.69 180 TRP A CA 1
ATOM 1823 C C . TRP C 2 180 ? 9.375 39.797 32.941 1.00 8.98 180 TRP A C 1
ATOM 1824 O O . TRP C 2 180 ? 10.377 39.980 32.250 1.00 7.73 180 TRP A O 1
ATOM 1835 N N . ARG C 2 181 ? 8.427 38.919 32.632 1.00 8.13 181 ARG A N 1
ATOM 1836 C CA . ARG C 2 181 ? 8.550 38.035 31.487 1.00 8.56 181 ARG A CA 1
ATOM 1837 C C . ARG C 2 181 ? 8.330 38.662 30.123 1.00 10.26 181 ARG A C 1
ATOM 1838 O O . ARG C 2 181 ? 7.664 39.699 29.985 1.00 9.81 181 ARG A O 1
ATOM 1846 N N . PRO C 2 182 ? 8.894 38.040 29.085 1.00 11.40 182 PRO A N 1
ATOM 1847 C CA . PRO C 2 182 ? 8.750 38.575 27.725 1.00 14.31 182 PRO A CA 1
ATOM 1848 C C . PRO C 2 182 ? 7.299 38.868 27.353 1.00 17.50 182 PRO A C 1
ATOM 1849 O O . PRO C 2 182 ? 6.389 38.105 27.682 1.00 16.99 182 PRO A O 1
ATOM 1853 N N . ASN C 2 183 ? 7.095 40.008 26.703 1.00 20.56 183 ASN A N 1
ATOM 1854 C CA . ASN C 2 183 ? 5.759 40.413 26.273 1.00 23.84 183 ASN A CA 1
ATOM 1855 C C . ASN C 2 183 ? 4.798 40.795 27.386 1.00 25.08 183 ASN A C 1
ATOM 1856 O O . ASN C 2 183 ? 3.617 41.030 27.125 1.00 25.55 183 ASN A O 1
ATOM 1861 N N . GLU C 2 184 ? 5.276 40.859 28.625 1.00 24.20 184 GLU A N 1
ATOM 1862 C CA . GLU C 2 184 ? 4.384 41.239 29.707 1.00 24.66 184 GLU A CA 1
ATOM 1863 C C . GLU C 2 184 ? 4.234 42.740 29.805 1.00 22.50 184 GLU A C 1
ATOM 1864 O O . GLU C 2 184 ? 5.178 43.484 29.545 1.00 21.28 184 GLU A O 1
ATOM 1870 N N . SER C 2 185 ? 3.029 43.171 30.168 1.00 20.08 185 SER A N 1
ATOM 1871 C CA . SER C 2 185 ? 2.709 44.592 30.300 1.00 19.21 185 SER A CA 1
ATOM 1872 C C . SER C 2 185 ? 3.451 45.271 31.439 1.00 16.40 185 SER A C 1
ATOM 1873 O O . SER C 2 185 ? 3.920 44.616 32.372 1.00 14.65 185 SER A O 1
ATOM 1876 N N . GLY C 2 186 ? 3.557 46.590 31.352 1.00 14.28 186 GLY A N 1
ATOM 1877 C CA . GLY C 2 186 ? 4.156 47.335 32.425 1.00 12.45 186 GLY A CA 1
ATOM 1878 C C . GLY C 2 186 ? 3.205 47.249 33.614 1.00 12.79 186 GLY A C 1
ATOM 1879 O O . GLY C 2 186 ? 3.635 47.315 34.765 1.00 9.74 186 GLY A O 1
ATOM 1880 N N . GLU C 2 187 ? 1.906 47.073 33.349 1.00 12.97 187 GLU A N 1
ATOM 1881 C CA . GLU C 2 187 ? 0.943 47.002 34.445 1.00 13.55 187 GLU A CA 1
ATOM 1882 C C . GLU C 2 187 ? 1.292 45.906 35.469 1.00 12.30 187 GLU A C 1
ATOM 1883 O O . GLU C 2 187 ? 1.216 46.135 36.665 1.00 11.84 187 GLU A O 1
ATOM 1889 N N . LYS C 2 188 ? 1.704 44.734 35.008 1.00 12.72 188 LYS A N 1
ATOM 1890 C CA . LYS C 2 188 ? 2.042 43.648 35.943 1.00 12.56 188 LYS A CA 1
ATOM 1891 C C . LYS C 2 188 ? 3.271 43.972 36.782 1.00 10.01 188 LYS A C 1
ATOM 1892 O O . LYS C 2 188 ? 3.361 43.582 37.951 1.00 10.50 188 LYS A O 1
ATOM 1898 N N . LEU C 2 189 ? 4.213 44.689 36.192 1.00 9.83 189 LEU A N 1
ATOM 1899 C CA . LEU C 2 189 ? 5.412 45.107 36.926 1.00 8.19 189 LEU A CA 1
ATOM 1900 C C . LEU C 2 189 ? 4.971 46.087 38.027 1.00 8.08 189 LEU A C 1
ATOM 1901 O O . LEU C 2 189 ? 5.393 45.977 39.176 1.00 7.69 189 LEU A O 1
ATOM 1906 N N . VAL C 2 190 ? 4.109 47.041 37.673 1.00 7.90 190 VAL A N 1
ATOM 1907 C CA . VAL C 2 190 ? 3.649 48.010 38.650 1.00 8.00 190 VAL A CA 1
ATOM 1908 C C . VAL C 2 190 ? 2.791 47.339 39.717 1.00 8.29 190 VAL A C 1
ATOM 1909 O O . VAL C 2 190 ? 2.869 47.699 40.895 1.00 8.59 190 VAL A O 1
ATOM 1913 N N . GLN C 2 191 ? 1.968 46.377 39.319 1.00 8.54 191 GLN A N 1
ATOM 1914 C CA . GLN C 2 191 ? 1.131 45.684 40.293 1.00 9.17 191 GLN A CA 1
ATOM 1915 C C . GLN C 2 191 ? 1.971 44.986 41.371 1.00 9.27 191 GLN A C 1
ATOM 1916 O O . GLN C 2 191 ? 1.581 44.950 42.541 1.00 9.46 191 GLN A O 1
ATOM 1922 N N . HIS C 2 192 ? 3.119 44.430 40.996 1.00 7.69 192 HIS A N 1
ATOM 1923 C CA . HIS C 2 192 ? 3.944 43.779 42.015 1.00 8.07 192 HIS A CA 1
ATOM 1924 C C . HIS C 2 192 ? 4.350 44.827 43.074 1.00 8.22 192 HIS A C 1
ATOM 1925 O O . HIS C 2 192 ? 4.211 44.598 44.290 1.00 9.39 192 HIS A O 1
ATOM 1932 N N . PHE C 2 193 ? 4.865 45.961 42.617 1.00 7.69 193 PHE A N 1
ATOM 1933 C CA . PHE C 2 193 ? 5.257 47.028 43.527 1.00 8.54 193 PHE A CA 1
ATOM 1934 C C . PHE C 2 193 ? 4.041 47.512 44.331 1.00 9.04 193 PHE A C 1
ATOM 1935 O O . PHE C 2 193 ? 4.087 47.607 45.570 1.00 9.45 193 PHE A O 1
ATOM 1943 N N . ASN C 2 194 ? 2.946 47.778 43.626 1.00 8.70 194 ASN A N 1
ATOM 1944 C CA . ASN C 2 194 ? 1.738 48.293 44.273 1.00 10.38 194 ASN A CA 1
ATOM 1945 C C . ASN C 2 194 ? 1.179 47.414 45.376 1.00 10.68 194 ASN A C 1
ATOM 1946 O O . ASN C 2 194 ? 0.788 47.902 46.445 1.00 12.08 194 ASN A O 1
ATOM 1951 N N . GLU C 2 195 ? 1.140 46.114 45.118 1.00 11.68 195 GLU A N 1
ATOM 1952 C CA . GLU C 2 195 ? 0.570 45.150 46.057 1.00 12.69 195 GLU A CA 1
ATOM 1953 C C . GLU C 2 195 ? 1.493 44.583 47.128 1.00 12.60 195 GLU A C 1
ATOM 1954 O O . GLU C 2 195 ? 1.039 44.216 48.227 1.00 12.89 195 GLU A O 1
ATOM 1960 N N . LYS C 2 196 ? 2.779 44.514 46.817 1.00 11.10 196 LYS A N 1
ATOM 1961 C CA . LYS C 2 196 ? 3.730 43.895 47.735 1.00 10.56 196 LYS A CA 1
ATOM 1962 C C . LYS C 2 196 ? 4.819 44.764 48.326 1.00 10.15 196 LYS A C 1
ATOM 1963 O O . LYS C 2 196 ? 5.374 44.407 49.352 1.00 10.88 196 LYS A O 1
ATOM 1969 N N . LEU C 2 197 ? 5.110 45.905 47.716 1.00 9.67 197 LEU A N 1
ATOM 1970 C CA . LEU C 2 197 ? 6.211 46.717 48.210 1.00 10.31 197 LEU A CA 1
ATOM 1971 C C . LEU C 2 197 ? 5.881 48.139 48.606 1.00 11.37 197 LEU A C 1
ATOM 1972 O O . LEU C 2 197 ? 6.550 48.708 49.471 1.00 11.30 197 LEU A O 1
ATOM 1977 N N . LYS C 2 198 ? 4.861 48.721 47.979 1.00 9.81 198 LYS A N 1
ATOM 1978 C CA . LYS C 2 198 ? 4.519 50.114 48.253 1.00 12.06 198 LYS A CA 1
ATOM 1979 C C . LYS C 2 198 ? 4.275 50.415 49.723 1.00 12.45 198 LYS A C 1
ATOM 1980 O O . LYS C 2 198 ? 4.722 51.447 50.241 1.00 12.99 198 LYS A O 1
ATOM 1986 N N . LYS C 2 199 ? 3.579 49.519 50.409 1.00 13.57 199 LYS A N 1
ATOM 1987 C CA . LYS C 2 199 ? 3.281 49.753 51.816 1.00 15.61 199 LYS A CA 1
ATOM 1988 C C . LYS C 2 199 ? 4.517 49.939 52.685 1.00 14.86 199 LYS A C 1
ATOM 1989 O O . LYS C 2 199 ? 4.441 50.595 53.729 1.00 15.61 199 LYS A O 1
ATOM 1995 N N . TYR C 2 200 ? 5.655 49.387 52.269 1.00 14.01 200 TYR A N 1
ATOM 1996 C CA . TYR C 2 200 ? 6.861 49.513 53.086 1.00 13.59 200 TYR A CA 1
ATOM 1997 C C . TYR C 2 200 ? 7.533 50.870 52.962 1.00 14.00 200 TYR A C 1
ATOM 1998 O O . TYR C 2 200 ? 8.549 51.142 53.615 1.00 14.22 200 TYR A O 1
ATOM 2007 N N . LEU C 2 201 ? 6.981 51.728 52.114 1.00 13.60 201 LEU A N 1
ATOM 2008 C CA . LEU C 2 201 ? 7.509 53.066 51.962 1.00 14.22 201 LEU A CA 1
ATOM 2009 C C . LEU C 2 201 ? 6.659 54.021 52.814 1.00 16.25 201 LEU A C 1
ATOM 2010 O O . LEU C 2 201 ? 6.946 55.210 52.885 1.00 16.28 201 LEU A O 1
ATOM 2015 N N . ASP C 2 202 ? 5.621 53.482 53.456 1.00 17.49 202 ASP A N 1
ATOM 2016 C CA . ASP C 2 202 ? 4.746 54.283 54.313 1.00 18.65 202 ASP A CA 1
ATOM 2017 C C . ASP C 2 202 ? 5.362 54.513 55.688 1.00 19.92 202 ASP A C 1
ATOM 2018 O O . ASP C 2 202 ? 6.272 53.742 56.084 1.00 19.99 202 ASP A O 1
ATOM 2024 N N . LYS D 2 3 ? 38.437 20.824 74.154 1.00 49.38 3 LYS B N 1
ATOM 2025 C CA . LYS D 2 3 ? 38.988 20.594 72.783 1.00 46.79 3 LYS B CA 1
ATOM 2026 C C . LYS D 2 3 ? 40.475 20.948 72.775 1.00 41.89 3 LYS B C 1
ATOM 2027 O O . LYS D 2 3 ? 40.838 22.105 72.588 1.00 41.55 3 LYS B O 1
ATOM 2033 N N . SER D 2 4 ? 41.332 19.950 72.962 1.00 34.95 4 SER B N 1
ATOM 2034 C CA . SER D 2 4 ? 42.771 20.197 72.999 1.00 28.32 4 SER B CA 1
ATOM 2035 C C . SER D 2 4 ? 43.347 20.637 71.664 1.00 24.63 4 SER B C 1
ATOM 2036 O O . SER D 2 4 ? 42.877 20.232 70.599 1.00 22.15 4 SER B O 1
ATOM 2039 N N . GLU D 2 5 ? 44.385 21.457 71.738 1.00 22.09 5 GLU B N 1
ATOM 2040 C CA . GLU D 2 5 ? 45.060 21.943 70.551 1.00 19.73 5 GLU B CA 1
ATOM 2041 C C . GLU D 2 5 ? 45.684 20.774 69.787 1.00 18.18 5 GLU B C 1
ATOM 2042 O O . GLU D 2 5 ? 45.580 20.690 68.561 1.00 15.44 5 GLU B O 1
ATOM 2048 N N . LEU D 2 6 ? 46.324 19.855 70.506 1.00 14.98 6 LEU B N 1
ATOM 2049 C CA . LEU D 2 6 ? 46.952 18.710 69.851 1.00 14.02 6 LEU B CA 1
ATOM 2050 C C . LEU D 2 6 ? 46.024 17.853 68.973 1.00 12.13 6 LEU B C 1
ATOM 2051 O O . LEU D 2 6 ? 46.423 17.381 67.904 1.00 11.02 6 LEU B O 1
ATOM 2056 N N . SER D 2 7 ? 44.788 17.666 69.419 1.00 11.49 7 SER B N 1
ATOM 2057 C CA . SER D 2 7 ? 43.854 16.815 68.687 1.00 11.10 7 SER B CA 1
ATOM 2058 C C . SER D 2 7 ? 43.521 17.331 67.304 1.00 10.59 7 SER B C 1
ATOM 2059 O O . SER D 2 7 ? 42.965 16.587 66.506 1.00 12.34 7 SER B O 1
ATOM 2062 N N . GLY D 2 8 ? 43.864 18.588 67.032 1.00 10.01 8 GLY B N 1
ATOM 2063 C CA . GLY D 2 8 ? 43.603 19.169 65.722 1.00 10.33 8 GLY B CA 1
ATOM 2064 C C . GLY D 2 8 ? 44.832 19.792 65.073 1.00 10.46 8 GLY B C 1
ATOM 2065 O O . GLY D 2 8 ? 44.697 20.549 64.111 1.00 10.04 8 GLY B O 1
ATOM 2066 N N . ARG D 2 9 ? 46.032 19.485 65.570 1.00 8.53 9 ARG B N 1
ATOM 2067 C CA . ARG D 2 9 ? 47.241 20.093 65.009 1.00 8.12 9 ARG B CA 1
ATOM 2068 C C . ARG D 2 9 ? 47.474 19.755 63.530 1.00 8.14 9 ARG B C 1
ATOM 2069 O O . ARG D 2 9 ? 47.448 18.597 63.132 1.00 7.69 9 ARG B O 1
ATOM 2077 N N . LEU D 2 10 ? 47.733 20.787 62.734 1.00 7.97 10 LEU B N 1
ATOM 2078 C CA . LEU D 2 10 ? 47.949 20.600 61.314 1.00 8.64 10 LEU B CA 1
ATOM 2079 C C . LEU D 2 10 ? 49.398 20.163 61.033 1.00 9.13 10 LEU B C 1
ATOM 2080 O O . LEU D 2 10 ? 50.268 20.281 61.903 1.00 10.12 10 LEU B O 1
ATOM 2085 N N . ASN D 2 11 ? 49.646 19.649 59.827 1.00 9.47 11 ASN B N 1
ATOM 2086 C CA . ASN D 2 11 ? 50.981 19.163 59.467 1.00 8.22 11 ASN B CA 1
ATOM 2087 C C . ASN D 2 11 ? 51.806 20.260 58.835 1.00 8.72 11 ASN B C 1
ATOM 2088 O O . ASN D 2 11 ? 52.024 20.270 57.616 1.00 8.23 11 ASN B O 1
ATOM 2093 N N . TRP D 2 12 ? 52.280 21.170 59.675 1.00 8.72 12 TRP B N 1
ATOM 2094 C CA . TRP D 2 12 ? 53.052 22.295 59.216 1.00 9.15 12 TRP B CA 1
ATOM 2095 C C . TRP D 2 12 ? 54.364 21.869 58.557 1.00 9.60 12 TRP B C 1
ATOM 2096 O O . TRP D 2 12 ? 54.851 22.565 57.668 1.00 7.69 12 TRP B O 1
ATOM 2107 N N . GLN D 2 13 ? 54.932 20.740 58.985 1.00 8.51 13 GLN B N 1
ATOM 2108 C CA . GLN D 2 13 ? 56.186 20.283 58.384 1.00 8.83 13 GLN B CA 1
ATOM 2109 C C . GLN D 2 13 ? 55.982 19.878 56.924 1.00 8.64 13 GLN B C 1
ATOM 2110 O O . GLN D 2 13 ? 56.855 20.136 56.083 1.00 9.90 13 GLN B O 1
ATOM 2116 N N . ALA D 2 14 ? 54.842 19.256 56.614 1.00 9.06 14 ALA B N 1
ATOM 2117 C CA . ALA D 2 14 ? 54.577 18.845 55.238 1.00 9.45 14 ALA B CA 1
ATOM 2118 C C . ALA D 2 14 ? 54.419 20.090 54.376 1.00 9.04 14 ALA B C 1
ATOM 2119 O O . ALA D 2 14 ? 54.890 20.105 53.248 1.00 7.92 14 ALA B O 1
ATOM 2121 N N . LEU D 2 15 ? 53.766 21.126 54.906 1.00 9.83 15 LEU B N 1
ATOM 2122 C CA . LEU D 2 15 ? 53.606 22.372 54.139 1.00 10.52 15 LEU B CA 1
ATOM 2123 C C . LEU D 2 15 ? 54.972 23.049 53.919 1.00 11.24 15 LEU B C 1
ATOM 2124 O O . LEU D 2 15 ? 55.262 23.583 52.820 1.00 9.59 15 LEU B O 1
ATOM 2129 N N . ALA D 2 16 ? 55.817 23.032 54.953 1.00 10.22 16 ALA B N 1
ATOM 2130 C CA . ALA D 2 16 ? 57.145 23.631 54.811 1.00 11.00 16 ALA B CA 1
ATOM 2131 C C . ALA D 2 16 ? 57.924 22.858 53.731 1.00 9.39 16 ALA B C 1
ATOM 2132 O O . ALA D 2 16 ? 58.692 23.447 52.964 1.00 10.80 16 ALA B O 1
ATOM 2134 N N . GLY D 2 17 ? 57.724 21.547 53.659 1.00 8.12 17 GLY B N 1
ATOM 2135 C CA . GLY D 2 17 ? 58.398 20.761 52.631 1.00 8.35 17 GLY B CA 1
ATOM 2136 C C . GLY D 2 17 ? 57.949 21.192 51.230 1.00 9.70 17 GLY B C 1
ATOM 2137 O O . GLY D 2 17 ? 58.763 21.304 50.314 1.00 10.13 17 GLY B O 1
ATOM 2138 N N . LEU D 2 18 ? 56.647 21.416 51.064 1.00 8.69 18 LEU B N 1
ATOM 2139 C CA . LEU D 2 18 ? 56.112 21.868 49.771 1.00 9.04 18 LEU B CA 1
ATOM 2140 C C . LEU D 2 18 ? 56.742 23.208 49.426 1.00 9.20 18 LEU B C 1
ATOM 2141 O O . LEU D 2 18 ? 57.203 23.425 48.291 1.00 10.34 18 LEU B O 1
ATOM 2146 N N . LYS D 2 19 ? 56.791 24.119 50.393 1.00 10.26 19 LYS B N 1
ATOM 2147 C CA . LYS D 2 19 ? 57.382 25.424 50.135 1.00 12.26 19 LYS B CA 1
ATOM 2148 C C . LYS D 2 19 ? 58.850 25.257 49.728 1.00 12.44 19 LYS B C 1
ATOM 2149 O O . LYS D 2 19 ? 59.311 25.835 48.739 1.00 12.52 19 LYS B O 1
ATOM 2155 N N . ALA D 2 20 ? 59.576 24.425 50.459 1.00 11.31 20 ALA B N 1
ATOM 2156 C CA . ALA D 2 20 ? 61.001 24.230 50.163 1.00 12.51 20 ALA B CA 1
ATOM 2157 C C . ALA D 2 20 ? 61.300 23.590 48.817 1.00 12.65 20 ALA B C 1
ATOM 2158 O O . ALA D 2 20 ? 62.410 23.739 48.299 1.00 14.34 20 ALA B O 1
ATOM 2160 N N . SER D 2 21 ? 60.325 22.875 48.264 1.00 11.91 21 SER B N 1
ATOM 2161 C CA . SER D 2 21 ? 60.472 22.184 46.987 1.00 10.54 21 SER B CA 1
ATOM 2162 C C . SER D 2 21 ? 60.512 23.142 45.796 1.00 10.26 21 SER B C 1
ATOM 2163 O O . SER D 2 21 ? 60.924 22.749 44.709 1.00 10.89 21 SER B O 1
ATOM 2166 N N . GLY D 2 22 ? 60.052 24.368 46.001 1.00 9.68 22 GLY B N 1
ATOM 2167 C CA . GLY D 2 22 ? 60.023 25.337 44.914 1.00 10.38 22 GLY B CA 1
ATOM 2168 C C . GLY D 2 22 ? 58.781 25.198 44.051 1.00 10.47 22 GLY B C 1
ATOM 2169 O O . GLY D 2 22 ? 58.540 26.028 43.186 1.00 9.70 22 GLY B O 1
ATOM 2170 N N . ALA D 2 23 ? 57.994 24.151 44.267 1.00 10.12 23 ALA B N 1
ATOM 2171 C CA . ALA D 2 23 ? 56.790 23.945 43.467 1.00 9.78 23 ALA B CA 1
ATOM 2172 C C . ALA D 2 23 ? 55.813 25.123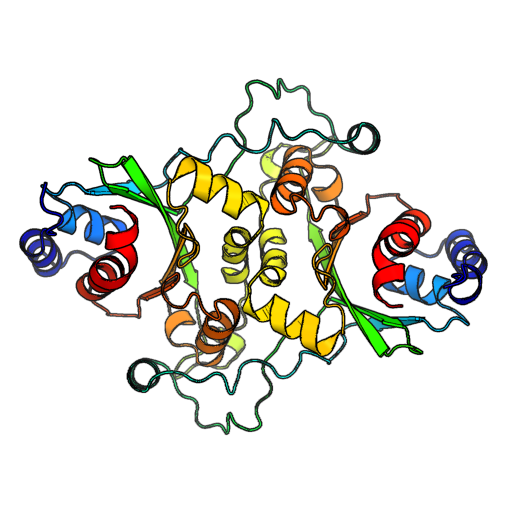 43.594 1.00 10.01 23 ALA B C 1
ATOM 2173 O O . ALA D 2 23 ? 55.681 25.713 44.670 1.00 9.10 23 ALA B O 1
ATOM 2175 N N . GLU D 2 24 ? 55.130 25.482 42.504 1.00 9.88 24 GLU B N 1
ATOM 2176 C CA . GLU D 2 24 ? 54.177 26.587 42.590 1.00 11.70 24 GLU B CA 1
ATOM 2177 C C . GLU D 2 24 ? 53.050 26.168 43.534 1.00 10.00 24 GLU B C 1
ATOM 2178 O O . GLU D 2 24 ? 52.491 25.073 43.408 1.00 9.64 24 GLU B O 1
ATOM 2184 N N . GLN D 2 25 ? 52.738 27.038 44.486 1.00 9.24 25 GLN B N 1
ATOM 2185 C CA . GLN D 2 25 ? 51.683 26.740 45.443 1.00 10.72 25 GLN B CA 1
ATOM 2186 C C . GLN D 2 25 ? 50.330 27.273 45.014 1.00 10.63 25 GLN B C 1
ATOM 2187 O O . GLN D 2 25 ? 50.233 28.367 44.440 1.00 12.74 25 GLN B O 1
ATOM 2193 N N . ASN D 2 26 ? 49.296 26.488 45.264 1.00 8.32 26 ASN B N 1
ATOM 2194 C CA . ASN D 2 26 ? 47.919 26.890 44.981 1.00 8.05 26 ASN B CA 1
ATOM 2195 C C . ASN D 2 26 ? 47.132 26.401 46.213 1.00 7.69 26 ASN B C 1
ATOM 2196 O O . ASN D 2 26 ? 47.708 25.722 47.080 1.00 8.07 26 ASN B O 1
ATOM 2201 N N . LEU D 2 27 ? 45.855 26.753 46.316 1.00 7.69 27 LEU B N 1
ATOM 2202 C CA . LEU D 2 27 ? 45.095 26.370 47.517 1.00 7.90 27 LEU B CA 1
ATOM 2203 C C . LEU D 2 27 ? 45.039 24.868 47.750 1.00 8.50 27 LEU B C 1
ATOM 2204 O O . LEU D 2 27 ? 45.086 24.393 48.899 1.00 7.71 27 LEU B O 1
ATOM 2209 N N . TYR D 2 28 ? 44.927 24.118 46.665 1.00 7.69 28 TYR B N 1
ATOM 2210 C CA . TYR D 2 28 ? 44.841 22.670 46.760 1.00 8.76 28 TYR B CA 1
ATOM 2211 C C . TYR D 2 28 ? 46.111 21.973 47.229 1.00 7.69 28 TYR B C 1
ATOM 2212 O O . TYR D 2 28 ? 46.051 21.161 48.177 1.00 7.69 28 TYR B O 1
ATOM 2221 N N . ASN D 2 29 ? 47.259 22.243 46.610 1.00 7.69 29 ASN B N 1
ATOM 2222 C CA . ASN D 2 29 ? 48.431 21.508 47.105 1.00 7.95 29 ASN B CA 1
ATOM 2223 C C . ASN D 2 29 ? 48.855 21.963 48.508 1.00 7.69 29 ASN B C 1
ATOM 2224 O O . ASN D 2 29 ? 49.358 21.167 49.297 1.00 7.69 29 ASN B O 1
ATOM 2229 N N . VAL D 2 30 ? 48.570 23.212 48.841 1.00 7.69 30 VAL B N 1
ATOM 2230 C CA . VAL D 2 30 ? 48.885 23.750 50.163 1.00 8.05 30 VAL B CA 1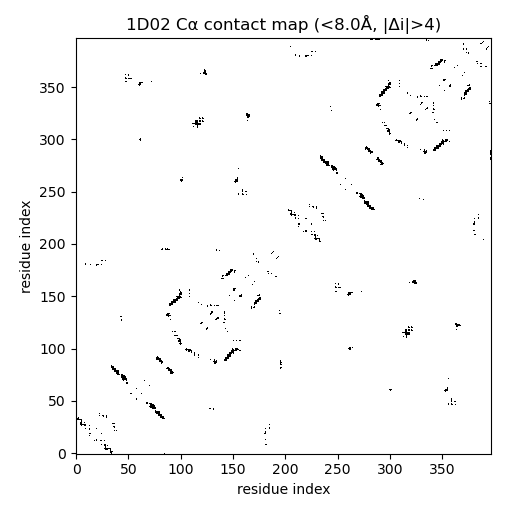
ATOM 2231 C C . VAL D 2 30 ? 48.032 23.034 51.230 1.00 7.99 30 VAL B C 1
ATOM 2232 O O . VAL D 2 30 ? 48.562 22.517 52.229 1.00 7.69 30 VAL B O 1
ATOM 2236 N N . PHE D 2 31 ? 46.716 22.972 51.033 1.00 7.69 31 PHE B N 1
ATOM 2237 C CA . PHE D 2 31 ? 45.916 22.307 52.052 1.00 7.69 31 PHE B CA 1
ATOM 2238 C C . PHE D 2 31 ? 46.119 20.795 52.056 1.00 8.29 31 PHE B C 1
ATOM 2239 O O . PHE D 2 31 ? 46.070 20.180 53.125 1.00 7.69 31 PHE B O 1
ATOM 2247 N N . ASN D 2 32 ? 46.329 20.187 50.887 1.00 7.69 32 ASN B N 1
ATOM 2248 C CA . ASN D 2 32 ? 46.571 18.743 50.858 1.00 8.33 32 ASN B CA 1
ATOM 2249 C C . ASN D 2 32 ? 47.835 18.441 51.655 1.00 8.72 32 ASN B C 1
ATOM 2250 O O . ASN D 2 32 ? 47.891 17.458 52.400 1.00 8.00 32 ASN B O 1
ATOM 2255 N N . ALA D 2 33 ? 48.853 19.279 51.522 1.00 7.69 33 ALA B N 1
ATOM 2256 C CA . ALA D 2 33 ? 50.077 19.016 52.274 1.00 7.69 33 ALA B CA 1
ATOM 2257 C C . ALA D 2 33 ? 49.863 19.179 53.773 1.00 7.93 33 ALA B C 1
ATOM 2258 O O . ALA D 2 33 ? 50.245 18.315 54.571 1.00 7.69 33 ALA B O 1
ATOM 2260 N N . VAL D 2 34 ? 49.252 20.292 54.154 1.00 8.18 34 VAL B N 1
ATOM 2261 C CA . VAL D 2 34 ? 49.057 20.590 55.566 1.00 7.69 34 VAL B CA 1
ATOM 2262 C C . VAL D 2 34 ? 48.068 19.649 56.266 1.00 8.22 34 VAL B C 1
ATOM 2263 O O . VAL D 2 34 ? 48.039 19.543 57.516 1.00 7.93 34 VAL B O 1
ATOM 2267 N N . PHE D 2 35 ? 47.272 18.945 55.478 1.00 7.69 35 PHE B N 1
ATOM 2268 C CA . PHE D 2 35 ? 46.334 17.990 56.062 1.00 8.39 35 PHE B CA 1
ATOM 2269 C C . PHE D 2 35 ? 46.876 16.564 56.112 1.00 8.22 35 PHE B C 1
ATOM 2270 O O . PHE D 2 35 ? 46.196 15.658 56.621 1.00 7.69 35 PHE B O 1
ATOM 2278 N N . GLU D 2 36 ? 48.086 16.338 55.603 1.00 7.69 36 GLU B N 1
ATOM 2279 C CA . GLU D 2 36 ? 48.642 14.974 55.590 1.00 8.49 36 GLU B CA 1
ATOM 2280 C C . GLU D 2 36 ? 48.684 14.331 56.963 1.00 7.69 36 GLU B C 1
ATOM 2281 O O . GLU D 2 36 ? 49.243 14.888 57.899 1.00 8.45 36 GLU B O 1
ATOM 2287 N N . GLY D 2 37 ? 48.076 13.154 57.075 1.00 9.46 37 GLY B N 1
ATOM 2288 C CA . GLY D 2 37 ? 48.088 12.456 58.351 1.00 9.36 37 GLY B CA 1
ATOM 2289 C C . GLY D 2 37 ? 47.138 12.998 59.392 1.00 10.57 37 GLY B C 1
ATOM 2290 O O . GLY D 2 37 ? 47.128 12.502 60.523 1.00 11.21 37 GLY B O 1
ATOM 2291 N N . THR D 2 38 ? 46.333 14.000 59.040 1.00 9.53 38 THR B N 1
ATOM 2292 C CA . THR D 2 38 ? 45.385 14.555 60.004 1.00 8.38 38 THR B CA 1
ATOM 2293 C C . THR D 2 38 ? 43.972 14.058 59.708 1.00 8.65 38 THR B C 1
ATOM 2294 O O . THR D 2 38 ? 43.733 13.298 58.757 1.00 9.50 38 THR B O 1
ATOM 2298 N N . LYS D 2 39 ? 43.034 14.516 60.524 1.00 9.55 39 LYS B N 1
ATOM 2299 C CA . LYS D 2 39 ? 41.645 14.138 60.361 1.00 8.72 39 LYS B CA 1
ATOM 2300 C C . LYS D 2 39 ? 40.957 15.013 59.317 1.00 8.87 39 LYS B C 1
ATOM 2301 O O . LYS D 2 39 ? 39.799 14.762 58.975 1.00 9.05 39 LYS B O 1
ATOM 2307 N N . TYR D 2 40 ? 41.660 16.032 58.816 1.00 8.76 40 TYR B N 1
ATOM 2308 C CA . TYR D 2 40 ? 41.055 16.904 57.816 1.00 7.99 40 TYR B CA 1
ATOM 2309 C C . TYR D 2 40 ? 41.359 16.441 56.406 1.00 7.86 40 TYR B C 1
ATOM 2310 O O . TYR D 2 40 ? 42.433 15.902 56.138 1.00 7.97 40 TYR B O 1
ATOM 2319 N N . VAL D 2 41 ? 40.404 16.641 55.509 1.00 8.45 41 VAL B N 1
ATOM 2320 C CA . VAL D 2 41 ? 40.607 16.299 54.116 1.00 8.95 41 VAL B CA 1
ATOM 2321 C C . VAL D 2 41 ? 40.079 17.458 53.285 1.00 9.04 41 VAL B C 1
ATOM 2322 O O . VAL D 2 41 ? 39.113 18.114 53.659 1.00 8.01 41 VAL B O 1
ATOM 2326 N N . LEU D 2 42 ? 40.748 17.727 52.175 1.00 7.69 42 LEU B N 1
ATOM 2327 C CA . LEU D 2 42 ? 40.337 18.804 51.286 1.00 8.90 42 LEU B CA 1
ATOM 2328 C C . LEU D 2 42 ? 39.678 18.149 50.077 1.00 9.20 42 LEU B C 1
ATOM 2329 O O . LEU D 2 42 ? 40.209 17.176 49.529 1.00 9.31 42 LEU B O 1
ATOM 2334 N N . TYR D 2 43 ? 38.534 18.680 49.655 1.00 9.42 43 TYR B N 1
ATOM 2335 C CA . TYR D 2 43 ? 37.852 18.155 48.469 1.00 10.44 43 TYR B CA 1
ATOM 2336 C C . TYR D 2 43 ? 37.941 19.252 47.412 1.00 11.13 43 TYR B C 1
ATOM 2337 O O . TYR D 2 43 ? 37.749 20.420 47.726 1.00 10.45 43 TYR B O 1
ATOM 2346 N N . GLU D 2 44 ? 38.260 18.866 46.183 1.00 11.49 44 GLU B N 1
ATOM 2347 C CA . GLU D 2 44 ? 38.300 19.785 45.046 1.00 16.13 44 GLU B CA 1
ATOM 2348 C C . GLU D 2 44 ? 36.913 19.544 44.408 1.00 16.72 44 GLU B C 1
ATOM 2349 O O . GLU D 2 44 ? 36.480 18.417 44.233 1.00 16.58 44 GLU B O 1
ATOM 2355 N N . LYS D 2 45 ? 36.155 20.590 44.127 1.00 20.17 45 LYS B N 1
ATOM 2356 C CA . LYS D 2 45 ? 34.811 20.379 43.559 1.00 20.32 45 LYS B CA 1
ATOM 2357 C C . LYS D 2 45 ? 33.892 19.310 44.257 1.00 18.33 45 LYS B C 1
ATOM 2358 O O . LYS D 2 45 ? 33.403 18.357 43.633 1.00 19.75 45 LYS B O 1
ATOM 2364 N N . PRO D 2 46 ? 33.656 19.465 45.569 1.00 13.93 46 PRO B N 1
ATOM 2365 C CA . PRO D 2 46 ? 32.802 18.577 46.386 1.00 10.28 46 PRO B CA 1
ATOM 2366 C C . PRO D 2 46 ? 31.414 18.495 45.743 1.00 10.87 46 PRO B C 1
ATOM 2367 O O . PRO D 2 46 ? 30.970 19.456 45.117 1.00 9.47 46 PRO B O 1
ATOM 2371 N N . LYS D 2 47 ? 30.725 17.366 45.917 1.00 9.71 47 LYS B N 1
ATOM 2372 C CA . LYS D 2 47 ? 29.411 17.155 45.317 1.00 10.25 47 LYS B CA 1
ATOM 2373 C C . LYS D 2 47 ? 28.229 17.224 46.279 1.00 9.14 47 LYS B C 1
ATOM 2374 O O . LYS D 2 47 ? 27.106 16.899 45.899 1.00 7.69 47 LYS B O 1
ATOM 2380 N N . HIS D 2 48 ? 28.471 17.671 47.512 1.00 7.69 48 HIS B N 1
ATOM 2381 C CA . HIS D 2 48 ? 27.406 17.718 48.518 1.00 8.29 48 HIS B CA 1
ATOM 2382 C C . HIS D 2 48 ? 26.205 18.571 48.202 1.00 7.69 48 HIS B C 1
ATOM 2383 O O . HIS D 2 48 ? 25.130 18.333 48.739 1.00 8.96 48 HIS B O 1
ATOM 2390 N N . LEU D 2 49 ? 26.385 19.560 47.339 1.00 7.69 49 LEU B N 1
ATOM 2391 C CA . LEU D 2 49 ? 25.330 20.505 46.986 1.00 7.69 49 LEU B CA 1
ATOM 2392 C C . LEU D 2 49 ? 24.873 20.355 45.530 1.00 7.69 49 LEU B C 1
ATOM 2393 O O . LEU D 2 49 ? 24.340 21.297 44.938 1.00 7.97 49 LEU B O 1
ATOM 2398 N N . LYS D 2 50 ? 25.072 19.164 44.973 1.00 7.69 50 LYS B N 1
ATOM 2399 C CA . LYS D 2 50 ? 24.703 18.872 43.597 1.00 8.97 50 LYS B CA 1
ATOM 2400 C C . LYS D 2 50 ? 23.186 18.867 43.349 1.00 8.33 50 LYS B C 1
ATOM 2401 O O . LYS D 2 50 ? 22.742 19.117 42.231 1.00 7.69 50 LYS B O 1
ATOM 2407 N N . ASN D 2 51 ? 22.394 18.579 44.387 1.00 8.14 51 ASN B N 1
ATOM 2408 C CA . ASN D 2 51 ? 20.941 18.441 44.208 1.00 8.35 51 ASN B CA 1
ATOM 2409 C C . ASN D 2 51 ? 20.192 19.443 45.065 1.00 7.76 51 ASN B C 1
ATOM 2410 O O . ASN D 2 51 ? 19.884 19.162 46.223 1.00 8.90 51 ASN B O 1
ATOM 2415 N N . LEU D 2 52 ? 19.891 20.611 44.497 1.00 7.69 52 LEU B N 1
ATOM 2416 C CA . LEU D 2 52 ? 19.219 21.660 45.242 1.00 7.79 52 LEU B CA 1
ATOM 2417 C C . LEU D 2 52 ? 17.934 22.274 44.710 1.00 8.14 52 LEU B C 1
ATOM 2418 O O . LEU D 2 52 ? 17.003 22.567 45.485 1.00 8.14 52 LEU B O 1
ATOM 2423 N N . TYR D 2 53 ? 17.895 22.482 43.397 1.00 7.69 53 TYR B N 1
ATOM 2424 C CA . TYR D 2 53 ? 16.820 23.243 42.800 1.00 7.69 53 TYR B CA 1
ATOM 2425 C C . TYR D 2 53 ? 15.669 22.644 42.057 1.00 7.69 53 TYR B C 1
ATOM 2426 O O . TYR D 2 53 ? 14.613 23.268 42.000 1.00 7.69 53 TYR B O 1
ATOM 2435 N N . ALA D 2 54 ? 15.851 21.472 41.463 1.00 7.96 54 ALA B N 1
ATOM 2436 C CA . ALA D 2 54 ? 14.787 20.947 40.627 1.00 7.69 54 ALA B CA 1
ATOM 2437 C C . ALA D 2 54 ? 13.429 20.698 41.276 1.00 8.27 54 ALA B C 1
ATOM 2438 O O . ALA D 2 54 ? 12.409 20.783 40.589 1.00 7.89 54 ALA B O 1
ATOM 2440 N N . GLN D 2 55 ? 13.401 20.397 42.578 1.00 7.69 55 GLN B N 1
ATOM 2441 C CA . GLN D 2 55 ? 12.123 20.143 43.241 1.00 7.72 55 GLN B CA 1
ATOM 2442 C C . GLN D 2 55 ? 11.574 21.374 43.936 1.00 7.91 55 GLN B C 1
ATOM 2443 O O . GLN D 2 55 ? 10.628 21.279 44.729 1.00 8.35 55 GLN B O 1
ATOM 2449 N N . VAL D 2 56 ? 12.162 22.537 43.667 1.00 7.94 56 VAL B N 1
ATOM 2450 C CA . VAL D 2 56 ? 11.650 23.758 44.276 1.00 7.69 56 VAL B CA 1
ATOM 2451 C C . VAL D 2 56 ? 10.202 23.902 43.788 1.00 8.15 56 VAL B C 1
ATOM 2452 O O . VAL D 2 56 ? 9.916 23.761 42.595 1.00 8.77 56 VAL B O 1
ATOM 2456 N N . VAL D 2 57 ? 9.286 24.159 44.712 1.00 7.69 57 VAL B N 1
ATOM 2457 C CA . VAL D 2 57 ? 7.882 24.291 44.346 1.00 7.80 57 VAL B CA 1
ATOM 2458 C C . VAL D 2 57 ? 7.569 25.660 43.727 1.00 8.35 57 VAL B C 1
ATOM 2459 O O . VAL D 2 57 ? 7.986 26.699 44.247 1.00 7.69 57 VAL B O 1
ATOM 2463 N N . LEU D 2 58 ? 6.873 25.640 42.594 1.00 8.67 58 LEU B N 1
ATOM 2464 C CA . LEU D 2 58 ? 6.452 26.870 41.926 1.00 8.79 58 LEU B CA 1
ATOM 2465 C C . LEU D 2 58 ? 4.926 26.843 41.849 1.00 10.27 58 LEU B C 1
ATOM 2466 O O . LEU D 2 58 ? 4.332 25.803 41.552 1.00 9.58 58 LEU B O 1
ATOM 2471 N N . PRO D 2 59 ? 4.277 27.989 42.098 1.00 11.39 59 PRO B N 1
ATOM 2472 C CA . PRO D 2 59 ? 2.814 28.123 42.050 1.00 12.96 59 PRO B CA 1
ATOM 2473 C C . PRO D 2 59 ? 2.335 27.786 40.643 1.00 11.82 59 PRO B C 1
ATOM 2474 O O . PRO D 2 59 ? 3.059 28.018 39.676 1.00 11.85 59 PRO B O 1
ATOM 2478 N N . ASP D 2 60 ? 1.115 27.272 40.523 1.00 13.17 60 ASP B N 1
ATOM 2479 C CA . ASP D 2 60 ? 0.545 26.942 39.218 1.00 12.47 60 ASP B CA 1
ATOM 2480 C C . ASP D 2 60 ? 0.615 28.134 38.269 1.00 12.49 60 ASP B C 1
ATOM 2481 O O . ASP D 2 60 ? 0.877 27.950 37.082 1.00 10.88 60 ASP B O 1
ATOM 2486 N N . ASP D 2 61 ? 0.375 29.340 38.784 1.00 12.80 61 ASP B N 1
ATOM 2487 C CA . ASP D 2 61 ? 0.394 30.513 37.918 1.00 14.37 61 ASP B CA 1
ATOM 2488 C C . ASP D 2 61 ? 1.788 30.922 37.458 1.00 14.46 61 ASP B C 1
ATOM 2489 O O . ASP D 2 61 ? 1.922 31.791 36.590 1.00 16.25 61 ASP B O 1
ATOM 2494 N N . VAL D 2 62 ? 2.823 30.307 38.028 1.00 11.03 62 VAL B N 1
ATOM 2495 C CA . VAL D 2 62 ? 4.171 30.582 37.563 1.00 8.50 62 VAL B CA 1
ATOM 2496 C C . VAL D 2 62 ? 4.496 29.482 36.551 1.00 8.58 62 VAL B C 1
ATOM 2497 O O . VAL D 2 62 ? 5.045 29.744 35.475 1.00 7.86 62 VAL B O 1
ATOM 2501 N N . ILE D 2 63 ? 4.134 28.245 36.882 1.00 8.33 63 ILE B N 1
ATOM 2502 C CA . ILE D 2 63 ? 4.362 27.135 35.962 1.00 9.60 63 ILE B CA 1
ATOM 2503 C C . ILE D 2 63 ? 3.786 27.480 34.596 1.00 10.41 63 ILE B C 1
ATOM 2504 O O . ILE D 2 63 ? 4.411 27.246 33.564 1.00 9.22 63 ILE B O 1
ATOM 2509 N N . LYS D 2 64 ? 2.581 28.037 34.591 1.00 11.98 64 LYS B N 1
ATOM 2510 C CA . LYS D 2 64 ? 1.938 28.387 33.335 1.00 14.57 64 LYS B CA 1
ATOM 2511 C C . LYS D 2 64 ? 2.725 29.389 32.486 1.00 13.68 64 LYS B C 1
ATOM 2512 O O . LYS D 2 64 ? 2.600 29.385 31.259 1.00 14.37 64 LYS B O 1
ATOM 2518 N N . GLU D 2 65 ? 3.555 30.214 33.119 1.00 10.75 65 GLU B N 1
ATOM 2519 C CA . GLU D 2 65 ? 4.303 31.228 32.380 1.00 9.90 65 GLU B CA 1
ATOM 2520 C C . GLU D 2 65 ? 5.749 30.885 32.026 1.00 9.25 65 GLU B C 1
ATOM 2521 O O . GLU D 2 65 ? 6.429 31.689 31.371 1.00 9.04 65 GLU B O 1
ATOM 2527 N N . ILE D 2 66 ? 6.244 29.721 32.438 1.00 7.69 66 ILE B N 1
ATOM 2528 C CA . ILE D 2 66 ? 7.633 29.401 32.141 1.00 7.69 66 ILE B CA 1
ATOM 2529 C C . ILE D 2 66 ? 7.758 28.232 31.182 1.00 7.69 66 ILE B C 1
ATOM 2530 O O . ILE D 2 66 ? 6.753 27.639 30.777 1.00 8.59 66 ILE B O 1
ATOM 2535 N N . PHE D 2 67 ? 8.993 27.924 30.802 1.00 7.77 67 PHE B N 1
ATOM 2536 C CA . PHE D 2 67 ? 9.253 26.782 29.926 1.00 7.69 67 PHE B CA 1
ATOM 2537 C C . PHE D 2 67 ? 9.348 25.571 30.849 1.00 8.84 67 PHE B C 1
ATOM 2538 O O . PHE D 2 67 ? 10.119 25.588 31.813 1.00 7.74 67 PHE B O 1
ATOM 2546 N N . ASN D 2 68 ? 8.568 24.530 30.557 1.00 7.69 68 ASN B N 1
ATOM 2547 C CA . ASN D 2 68 ? 8.566 23.318 31.368 1.00 7.69 68 ASN B CA 1
ATOM 2548 C C . ASN D 2 68 ? 9.059 22.131 30.540 1.00 8.35 68 ASN B C 1
ATOM 2549 O O . ASN D 2 68 ? 8.289 21.474 29.858 1.00 8.51 68 ASN B O 1
ATOM 2554 N N . PRO D 2 69 ? 10.364 21.845 30.599 1.00 8.91 69 PRO B N 1
ATOM 2555 C CA . PRO D 2 69 ? 10.905 20.729 29.829 1.00 8.09 69 PRO B CA 1
ATOM 2556 C C . PRO D 2 69 ? 10.305 19.384 30.192 1.00 8.83 69 PRO B C 1
ATOM 2557 O O . PRO D 2 69 ? 9.891 19.135 31.334 1.00 8.68 69 PRO B O 1
ATOM 2561 N N . LEU D 2 70 ? 10.257 18.518 29.188 1.00 8.87 70 LEU B N 1
ATOM 2562 C CA . LEU D 2 70 ? 9.699 17.190 29.360 1.00 8.43 70 LEU B CA 1
ATOM 2563 C C . LEU D 2 70 ? 10.696 16.232 30.004 1.00 8.81 70 LEU B C 1
ATOM 2564 O O . LEU D 2 70 ? 11.153 15.256 29.374 1.00 9.29 70 LEU B O 1
ATOM 2569 N N . ILE D 2 71 ? 11.051 16.530 31.248 1.00 8.51 71 ILE B N 1
ATOM 2570 C CA . ILE D 2 71 ? 11.953 15.694 31.998 1.00 9.42 71 ILE B CA 1
ATOM 2571 C C . ILE D 2 71 ? 11.346 15.471 33.368 1.00 9.32 71 ILE B C 1
ATOM 2572 O O . ILE D 2 71 ? 10.367 16.117 33.745 1.00 10.43 71 ILE B O 1
ATOM 2577 N N . ASP D 2 72 ? 11.927 14.535 34.105 1.00 10.64 72 ASP B N 1
ATOM 2578 C CA . ASP D 2 72 ? 11.441 14.191 35.433 1.00 11.57 72 ASP B CA 1
ATOM 2579 C C . ASP D 2 72 ? 12.207 14.994 36.476 1.00 10.00 72 ASP B C 1
ATOM 2580 O O . ASP D 2 72 ? 13.317 14.632 36.859 1.00 11.43 72 ASP B O 1
ATOM 2585 N N . LEU D 2 73 ? 11.612 16.091 36.927 1.00 9.61 73 LEU B N 1
ATOM 2586 C CA . LEU D 2 73 ? 12.286 16.943 37.900 1.00 8.48 73 LEU B CA 1
ATOM 2587 C C . LEU D 2 73 ? 12.509 16.227 39.223 1.00 8.96 73 LEU B C 1
ATOM 2588 O O . LEU D 2 73 ? 13.435 16.572 39.965 1.00 9.90 73 LEU B O 1
ATOM 2593 N N . SER D 2 74 ? 11.696 15.215 39.526 1.00 9.29 74 SER B N 1
ATOM 2594 C CA . SER D 2 74 ? 11.852 14.544 40.817 1.00 10.57 74 SER B CA 1
ATOM 2595 C C . SER D 2 74 ? 13.193 13.803 40.979 1.00 11.24 74 SER B C 1
ATOM 2596 O O . SER D 2 74 ? 13.587 13.477 42.093 1.00 13.01 74 SER B O 1
ATOM 2599 N N . THR D 2 75 ? 13.894 13.541 39.879 1.00 11.50 75 THR B N 1
ATOM 2600 C CA . THR D 2 75 ? 15.184 12.861 39.939 1.00 11.60 75 THR B CA 1
ATOM 2601 C C . THR D 2 75 ? 16.278 13.656 39.240 1.00 11.37 75 THR B C 1
ATOM 2602 O O . THR D 2 75 ? 17.369 13.151 38.980 1.00 12.48 75 THR B O 1
ATOM 2606 N N . THR D 2 76 ? 15.975 14.908 38.946 1.00 9.34 76 THR B N 1
ATOM 2607 C CA . THR D 2 76 ? 16.927 15.769 38.288 1.00 9.49 76 THR B CA 1
ATOM 2608 C C . THR D 2 76 ? 17.746 16.485 39.339 1.00 7.73 76 THR B C 1
ATOM 2609 O O . THR D 2 76 ? 17.200 16.999 40.305 1.00 8.89 76 THR B O 1
ATOM 2613 N N . GLN D 2 77 ? 19.055 16.531 39.145 1.00 7.91 77 GLN B N 1
ATOM 2614 C CA . GLN D 2 77 ? 19.914 17.202 40.099 1.00 7.69 77 GLN B CA 1
ATOM 2615 C C . GLN D 2 77 ? 20.524 18.484 39.546 1.00 7.69 77 GLN B C 1
ATOM 2616 O O . GLN D 2 77 ? 21.393 18.453 38.666 1.00 7.69 77 GLN B O 1
ATOM 2622 N N . TRP D 2 78 ? 20.025 19.604 40.057 1.00 7.69 78 TRP B N 1
ATOM 2623 C CA . TRP D 2 78 ? 20.525 20.940 39.717 1.00 7.69 78 TRP B CA 1
ATOM 2624 C C . TRP D 2 78 ? 21.008 21.571 41.016 1.00 7.69 78 TRP B C 1
ATOM 2625 O O . TRP D 2 78 ? 20.265 21.676 41.996 1.00 7.69 78 TRP B O 1
ATOM 2636 N N . GLY D 2 79 ? 22.256 22.009 41.029 1.00 7.69 79 GLY B N 1
ATOM 2637 C CA . GLY D 2 79 ? 22.776 22.579 42.249 1.00 7.69 79 GLY B CA 1
ATOM 2638 C C . GLY D 2 79 ? 23.997 23.421 41.999 1.00 7.69 79 GLY B C 1
ATOM 2639 O O . GLY D 2 79 ? 24.088 24.099 40.960 1.00 7.69 79 GLY B O 1
ATOM 2640 N N . VAL D 2 80 ? 24.930 23.384 42.949 1.00 7.69 80 VAL B N 1
ATOM 2641 C CA . VAL D 2 80 ? 26.161 24.154 42.831 1.00 7.69 80 VAL B CA 1
ATOM 2642 C C . VAL D 2 80 ? 27.391 23.267 43.047 1.00 8.50 80 VAL B C 1
ATOM 2643 O O . VAL D 2 80 ? 27.304 22.137 43.551 1.00 8.38 80 VAL B O 1
ATOM 2647 N N . SER D 2 81 ? 28.543 23.791 42.651 1.00 7.84 81 SER B N 1
ATOM 2648 C CA . SER D 2 81 ? 29.788 23.057 42.748 1.00 7.69 81 SER B CA 1
ATOM 2649 C C . SER D 2 81 ? 30.831 24.004 43.337 1.00 7.69 81 SER B C 1
ATOM 2650 O O . SER D 2 81 ? 31.455 24.800 42.607 1.00 7.69 81 SER B O 1
ATOM 2653 N N . PRO D 2 82 ? 30.991 23.981 44.671 1.00 7.69 82 PRO B N 1
ATOM 2654 C CA . PRO D 2 82 ? 31.972 24.849 45.328 1.00 7.69 82 PRO B CA 1
ATOM 2655 C C . PRO D 2 82 ? 33.375 24.566 44.808 1.00 7.69 82 PRO B C 1
ATOM 2656 O O . PRO D 2 82 ? 33.661 23.456 44.368 1.00 7.69 82 PRO B O 1
ATOM 2660 N N . ALA D 2 83 ? 34.246 25.569 44.868 1.00 8.05 83 ALA B N 1
ATOM 2661 C CA . ALA D 2 83 ? 35.637 25.412 44.434 1.00 7.69 83 ALA B CA 1
ATOM 2662 C C . ALA D 2 83 ? 36.341 24.367 45.312 1.00 8.90 83 ALA B C 1
ATOM 2663 O O . ALA D 2 83 ? 37.181 23.600 44.834 1.00 7.69 83 ALA B O 1
ATOM 2665 N N . PHE D 2 84 ? 35.995 24.342 46.596 1.00 7.69 84 PHE B N 1
ATOM 2666 C CA . PHE D 2 84 ? 36.615 23.372 47.509 1.00 7.85 84 PHE B CA 1
ATOM 2667 C C . PHE D 2 84 ? 35.784 23.205 48.774 1.00 7.69 84 PHE B C 1
ATOM 2668 O O . PHE D 2 84 ? 34.792 23.902 48.971 1.00 7.69 84 PHE B O 1
ATOM 2676 N N . ALA D 2 85 ? 36.147 22.223 49.588 1.00 7.69 85 ALA B N 1
ATOM 2677 C CA . ALA D 2 85 ? 35.502 22.052 50.890 1.00 7.79 85 ALA B CA 1
ATOM 2678 C C . ALA D 2 85 ? 36.558 21.460 51.784 1.00 7.69 85 ALA B C 1
ATOM 2679 O O . ALA D 2 85 ? 37.444 20.738 51.315 1.00 7.96 85 ALA B O 1
ATOM 2681 N N . ILE D 2 86 ? 36.457 21.766 53.072 1.00 7.76 86 ILE B N 1
ATOM 2682 C CA . ILE D 2 86 ? 37.372 21.202 54.056 1.00 7.69 86 ILE B CA 1
ATOM 2683 C C . ILE D 2 86 ? 36.500 20.435 55.046 1.00 7.69 86 ILE B C 1
ATOM 2684 O O . ILE D 2 86 ? 35.593 21.014 55.658 1.00 7.69 86 ILE B O 1
ATOM 2689 N N . GLU D 2 87 ? 36.756 19.135 55.179 1.00 7.69 87 GLU B N 1
ATOM 2690 C CA . GLU D 2 87 ? 35.964 18.339 56.118 1.00 8.53 87 GLU B CA 1
ATOM 2691 C C . GLU D 2 87 ? 36.797 17.823 57.271 1.00 8.71 87 GLU B C 1
ATOM 2692 O O . GLU D 2 87 ? 37.950 17.421 57.080 1.00 7.69 87 GLU B O 1
ATOM 2698 N N . ASN D 2 88 ? 36.222 17.860 58.471 1.00 7.69 88 ASN B N 1
ATOM 2699 C CA . ASN D 2 88 ? 36.846 17.256 59.651 1.00 7.69 88 ASN B CA 1
ATOM 2700 C C . ASN D 2 88 ? 36.181 15.865 59.604 1.00 9.19 88 ASN B C 1
ATOM 2701 O O . ASN D 2 88 ? 34.972 15.750 59.856 1.00 7.69 88 ASN B O 1
ATOM 2706 N N . THR D 2 89 ? 36.944 14.820 59.267 1.00 8.20 89 THR B N 1
ATOM 2707 C CA . THR D 2 89 ? 36.367 13.488 59.116 1.00 11.01 89 THR B CA 1
ATOM 2708 C C . THR D 2 89 ? 35.948 12.813 60.419 1.00 11.76 89 THR B C 1
ATOM 2709 O O . THR D 2 89 ? 35.317 11.760 60.380 1.00 12.54 89 THR B O 1
ATOM 2713 N N . GLU D 2 90 ? 36.282 13.407 61.557 1.00 12.01 90 GLU B N 1
ATOM 2714 C CA . GLU D 2 90 ? 35.868 12.826 62.832 1.00 14.32 90 GLU B CA 1
ATOM 2715 C C . GLU D 2 90 ? 34.494 13.341 63.219 1.00 12.92 90 GLU B C 1
ATOM 2716 O O . GLU D 2 90 ? 33.654 12.588 63.715 1.00 13.23 90 GLU B O 1
ATOM 2722 N N . THR D 2 91 ? 34.258 14.621 62.976 1.00 10.69 91 THR B N 1
ATOM 2723 C CA . THR D 2 91 ? 32.985 15.253 63.306 1.00 10.02 91 THR B CA 1
ATOM 2724 C C . THR D 2 91 ? 32.025 15.295 62.104 1.00 9.84 91 THR B C 1
ATOM 2725 O O . THR D 2 91 ? 30.819 15.479 62.268 1.00 10.07 91 THR B O 1
ATOM 2729 N N . HIS D 2 92 ? 32.578 15.136 60.911 1.00 9.39 92 HIS B N 1
ATOM 2730 C CA . HIS D 2 92 ? 31.822 15.176 59.657 1.00 9.85 92 HIS B CA 1
ATOM 2731 C C . HIS D 2 92 ? 31.263 16.574 59.350 1.00 9.30 92 HIS B C 1
ATOM 2732 O O . HIS D 2 92 ? 30.342 16.721 58.513 1.00 7.98 92 HIS B O 1
ATOM 2739 N N . LYS D 2 93 ? 31.811 17.584 60.027 1.00 7.69 93 LYS B N 1
ATOM 2740 C CA . LYS D 2 93 ? 31.426 18.971 59.761 1.00 7.69 93 LYS B CA 1
ATOM 2741 C C . LYS D 2 93 ? 32.268 19.414 58.555 1.00 8.59 93 LYS B C 1
ATOM 2742 O O . LYS D 2 93 ? 33.439 19.020 58.409 1.00 7.69 93 LYS B O 1
ATOM 2748 N N . ILE D 2 94 ? 31.660 20.219 57.688 1.00 7.69 94 ILE B N 1
ATOM 2749 C CA . ILE D 2 94 ? 32.315 20.658 56.461 1.00 7.81 94 ILE B CA 1
ATOM 2750 C C . ILE D 2 94 ? 32.204 22.161 56.238 1.00 8.12 94 ILE B C 1
ATOM 2751 O O . ILE D 2 94 ? 31.145 22.761 56.463 1.00 7.69 94 ILE B O 1
ATOM 2756 N N . LEU D 2 95 ? 33.309 22.758 55.788 1.00 7.69 95 LEU B N 1
ATOM 2757 C CA . LEU D 2 95 ? 33.353 24.190 55.469 1.00 7.69 95 LEU B CA 1
ATOM 2758 C C . LEU D 2 95 ? 33.458 24.212 53.943 1.00 8.36 95 LEU B C 1
ATOM 2759 O O . LEU D 2 95 ? 34.370 23.610 53.381 1.00 7.69 95 LEU B O 1
ATOM 2764 N N . PHE D 2 96 ? 32.518 24.880 53.275 1.00 7.69 96 PHE B N 1
ATOM 2765 C CA . PHE D 2 96 ? 32.532 24.959 51.816 1.00 8.38 96 PHE B CA 1
ATOM 2766 C C . PHE D 2 96 ? 33.236 26.230 51.384 1.00 8.00 96 PHE B C 1
ATOM 2767 O O . PHE D 2 96 ? 33.137 27.255 52.057 1.00 8.59 96 PHE B O 1
ATOM 2775 N N . GLY D 2 97 ? 33.975 26.165 50.278 1.00 7.69 97 GLY B N 1
ATOM 2776 C CA . GLY D 2 97 ? 34.707 27.347 49.883 1.00 8.06 97 GLY B CA 1
ATOM 2777 C C . GLY D 2 97 ? 34.642 27.769 48.439 1.00 7.88 97 GLY B C 1
ATOM 2778 O O . GLY D 2 97 ? 34.219 27.005 47.575 1.00 8.28 97 GLY B O 1
ATOM 2779 N N . GLU D 2 98 ? 35.070 29.002 48.186 1.00 7.69 98 GLU B N 1
ATOM 2780 C CA . GLU D 2 98 ? 35.105 29.539 46.831 1.00 8.38 98 GLU B CA 1
ATOM 2781 C C . GLU D 2 98 ? 36.458 30.206 46.642 1.00 8.38 98 GLU B C 1
ATOM 2782 O O . GLU D 2 98 ? 37.131 30.570 47.612 1.00 7.69 98 GLU B O 1
ATOM 2788 N N . ILE D 2 99 ? 36.846 30.387 45.383 1.00 8.57 99 ILE B N 1
ATOM 2789 C CA . ILE D 2 99 ? 38.106 31.026 45.059 1.00 9.23 99 ILE B CA 1
ATOM 2790 C C . ILE D 2 99 ? 37.754 32.044 43.982 1.00 9.98 99 ILE B C 1
ATOM 2791 O O . ILE D 2 99 ? 37.275 31.667 42.903 1.00 12.30 99 ILE B O 1
ATOM 2796 N N . LYS D 2 100 ? 37.982 33.320 44.267 1.00 8.74 100 LYS B N 1
ATOM 2797 C CA . LYS D 2 100 ? 37.661 34.365 43.302 1.00 9.05 100 LYS B CA 1
ATOM 2798 C C . LYS D 2 100 ? 38.946 35.063 42.892 1.00 9.27 100 LYS B C 1
ATOM 2799 O O . LYS D 2 100 ? 39.568 35.751 43.693 1.00 7.87 100 LYS B O 1
ATOM 2805 N N . ARG D 2 101 ? 39.370 34.846 41.651 1.00 9.32 101 ARG B N 1
ATOM 2806 C CA . ARG D 2 101 ? 40.605 35.462 41.147 1.00 10.35 101 ARG B CA 1
ATOM 2807 C C . ARG D 2 101 ? 40.196 36.624 40.275 1.00 9.30 101 ARG B C 1
ATOM 2808 O O . ARG D 2 101 ? 39.289 36.485 39.455 1.00 7.69 101 ARG B O 1
ATOM 2816 N N . GLN D 2 102 ? 40.852 37.764 40.435 1.00 7.69 102 GLN B N 1
ATOM 2817 C CA . GLN D 2 102 ? 40.485 38.923 39.597 1.00 7.69 102 GLN B CA 1
ATOM 2818 C C . GLN D 2 102 ? 41.589 39.962 39.572 1.00 8.70 102 GLN B C 1
ATOM 2819 O O . GLN D 2 102 ? 42.382 40.072 40.524 1.00 7.69 102 GLN B O 1
ATOM 2825 N N . ASP D 2 103 ? 41.656 40.704 38.469 1.00 7.69 103 ASP B N 1
ATOM 2826 C CA . ASP D 2 103 ? 42.644 41.767 38.346 1.00 7.74 103 ASP B CA 1
ATOM 2827 C C . ASP D 2 103 ? 42.272 42.928 39.259 1.00 7.79 103 ASP B C 1
ATOM 2828 O O . ASP D 2 103 ? 41.268 42.871 39.976 1.00 7.69 103 ASP B O 1
ATOM 2833 N N . GLY D 2 104 ? 43.096 43.975 39.254 1.00 7.69 104 GLY B N 1
ATOM 2834 C CA . GLY D 2 104 ? 42.822 45.108 40.110 1.00 7.69 104 GLY B CA 1
ATOM 2835 C C . GLY D 2 104 ? 43.731 46.297 39.857 1.00 8.33 104 GLY B C 1
ATOM 2836 O O . GLY D 2 104 ? 44.728 46.218 39.152 1.00 8.05 104 GLY B O 1
ATOM 2837 N N . TRP D 2 105 ? 43.357 47.425 40.436 1.00 7.72 105 TRP B N 1
ATOM 2838 C CA . TRP D 2 105 ? 44.147 48.642 40.322 1.00 8.70 105 TRP B CA 1
ATOM 2839 C C . TRP D 2 105 ? 45.289 48.557 41.336 1.00 8.40 105 TRP B C 1
ATOM 2840 O O . TRP D 2 105 ? 45.069 48.639 42.553 1.00 7.83 105 TRP B O 1
ATOM 2851 N N . VAL D 2 106 ? 46.503 48.350 40.831 1.00 7.69 106 VAL B N 1
ATOM 2852 C CA . VAL D 2 106 ? 47.684 48.269 41.688 1.00 8.54 106 VAL B CA 1
ATOM 2853 C C . VAL D 2 106 ? 48.779 49.092 41.014 1.00 10.39 106 VAL B C 1
ATOM 2854 O O . VAL D 2 106 ? 48.511 49.800 40.032 1.00 10.16 106 VAL B O 1
ATOM 2858 N N . GLU D 2 107 ? 50.001 49.009 41.532 1.00 11.73 107 GLU B N 1
ATOM 2859 C CA . GLU D 2 107 ? 51.119 49.763 40.963 1.00 12.26 107 GLU B CA 1
ATOM 2860 C C . GLU D 2 107 ? 51.307 49.513 39.469 1.00 11.56 107 GLU B C 1
ATOM 2861 O O . GLU D 2 107 ? 51.244 48.364 38.998 1.00 12.17 107 GLU B O 1
ATOM 2867 N N . GLY D 2 108 ? 51.546 50.580 38.707 1.00 10.35 108 GLY B N 1
ATOM 2868 C CA . GLY D 2 108 ? 51.785 50.418 37.285 1.00 10.57 108 GLY B CA 1
ATOM 2869 C C . GLY D 2 108 ? 50.549 50.238 36.440 1.00 10.51 108 GLY B C 1
ATOM 2870 O O . GLY D 2 108 ? 50.664 50.007 35.249 1.00 11.04 108 GLY B O 1
ATOM 2871 N N . LYS D 2 109 ? 49.372 50.359 37.052 1.00 9.62 109 LYS B N 1
ATOM 2872 C CA . LYS D 2 109 ? 48.114 50.199 36.330 1.00 9.79 109 LYS B CA 1
ATOM 2873 C C . LYS D 2 109 ? 47.255 51.459 36.350 1.00 9.05 109 LYS B C 1
ATOM 2874 O O . LYS D 2 109 ? 47.308 52.264 37.287 1.00 10.06 109 LYS B O 1
ATOM 2880 N N . ASP D 2 110 ? 46.429 51.613 35.319 1.00 8.03 110 ASP B N 1
ATOM 2881 C CA . ASP D 2 110 ? 45.483 52.726 35.284 1.00 7.69 110 ASP B CA 1
ATOM 2882 C C . ASP D 2 110 ? 44.355 52.285 36.222 1.00 7.69 110 ASP B C 1
ATOM 2883 O O . ASP D 2 110 ? 44.119 51.081 36.393 1.00 7.69 110 ASP B O 1
ATOM 2888 N N . PRO D 2 111 ? 43.647 53.235 36.854 1.00 7.73 111 PRO B N 1
ATOM 2889 C CA . PRO D 2 111 ? 42.566 52.820 37.757 1.00 7.69 111 PRO B CA 1
ATOM 2890 C C . PRO D 2 111 ? 41.521 51.920 37.101 1.00 7.87 111 PRO B C 1
ATOM 2891 O O . PRO D 2 111 ? 40.877 51.122 37.789 1.00 9.05 111 PRO B O 1
ATOM 2895 N N . SER D 2 112 ? 41.366 52.031 35.782 1.00 8.71 112 SER B N 1
ATOM 2896 C CA . SER D 2 112 ? 40.395 51.210 35.061 1.00 7.69 112 SER B CA 1
ATOM 2897 C C . SER D 2 112 ? 40.715 49.723 35.164 1.00 8.62 112 SER B C 1
ATOM 2898 O O . SER D 2 112 ? 39.834 48.879 34.950 1.00 7.69 112 SER B O 1
ATOM 2901 N N . ALA D 2 113 ? 41.960 49.391 35.493 1.00 7.69 113 ALA B N 1
ATOM 2902 C CA . ALA D 2 113 ? 42.314 47.979 35.645 1.00 7.69 113 ALA B CA 1
ATOM 2903 C C . ALA D 2 113 ? 41.530 47.330 36.798 1.00 7.69 113 ALA B C 1
ATOM 2904 O O . ALA D 2 113 ? 41.444 46.108 36.856 1.00 8.61 113 ALA B O 1
ATOM 2906 N N . GLY D 2 114 ? 40.961 48.136 37.690 1.00 7.69 114 GLY B N 1
ATOM 2907 C CA . GLY D 2 114 ? 40.200 47.595 38.806 1.00 7.71 114 GLY B CA 1
ATOM 2908 C C . GLY D 2 114 ? 38.688 47.732 38.684 1.00 7.69 114 GLY B C 1
ATOM 2909 O O . GLY D 2 114 ? 37.954 47.559 39.658 1.00 7.77 114 GLY B O 1
ATOM 2910 N N . ARG D 2 115 ? 38.201 48.012 37.482 1.00 7.69 115 ARG B N 1
ATOM 2911 C CA . ARG D 2 115 ? 36.770 48.225 37.302 1.00 7.69 115 ARG B CA 1
ATOM 2912 C C . ARG D 2 115 ? 35.936 46.960 37.320 1.00 7.69 115 ARG B C 1
ATOM 2913 O O . ARG D 2 115 ? 34.703 47.042 37.362 1.00 7.69 115 ARG B O 1
ATOM 2921 N N . GLY D 2 116 ? 36.599 45.805 37.296 1.00 7.69 116 GLY B N 1
ATOM 2922 C CA . GLY D 2 116 ? 35.881 44.531 37.254 1.00 7.69 116 GLY B CA 1
ATOM 2923 C C . GLY D 2 116 ? 34.931 44.254 38.406 1.00 8.04 116 GLY B C 1
ATOM 2924 O O . GLY D 2 116 ? 35.220 44.651 39.533 1.00 7.69 116 GLY B O 1
ATOM 2925 N N . ASN D 2 117 ? 33.829 43.545 38.138 1.00 7.69 117 ASN B N 1
ATOM 2926 C CA . ASN D 2 117 ? 32.856 43.266 39.198 1.00 7.77 117 ASN B CA 1
ATOM 2927 C C . ASN D 2 117 ? 32.335 41.838 39.242 1.00 7.69 117 ASN B C 1
ATOM 2928 O O . ASN D 2 117 ? 31.398 41.547 39.980 1.00 7.69 117 ASN B O 1
ATOM 2933 N N . ALA D 2 118 ? 32.942 40.933 38.488 1.00 7.69 118 ALA B N 1
ATOM 2934 C CA . ALA D 2 118 ? 32.445 39.558 38.497 1.00 7.69 118 ALA B CA 1
ATOM 2935 C C . ALA D 2 118 ? 32.583 38.925 39.878 1.00 7.69 118 ALA B C 1
ATOM 2936 O O . ALA D 2 118 ? 31.837 37.989 40.201 1.00 7.69 118 ALA B O 1
ATOM 2938 N N . HIS D 2 119 ? 33.519 39.419 40.693 1.00 7.69 119 HIS B N 1
ATOM 2939 C CA . HIS D 2 119 ? 33.696 38.846 42.041 1.00 7.69 119 HIS B CA 1
ATOM 2940 C C . HIS D 2 119 ? 32.421 38.934 42.864 1.00 7.69 119 HIS B C 1
ATOM 2941 O O . HIS D 2 119 ? 32.258 38.225 43.871 1.00 7.69 119 HIS B O 1
ATOM 2948 N N . GLU D 2 120 ? 31.529 39.823 42.459 1.00 7.69 120 GLU B N 1
ATOM 2949 C CA . GLU D 2 120 ? 30.250 39.958 43.163 1.00 7.69 120 GLU B CA 1
ATOM 2950 C C . GLU D 2 120 ? 29.447 38.652 43.153 1.00 7.73 120 GLU B C 1
ATOM 2951 O O . GLU D 2 120 ? 28.592 38.436 44.013 1.00 7.69 120 GLU B O 1
ATOM 2957 N N . ARG D 2 121 ? 29.696 37.799 42.160 1.00 7.69 121 ARG B N 1
ATOM 2958 C CA . ARG D 2 121 ? 28.975 36.524 42.048 1.00 7.69 121 ARG B CA 1
ATOM 2959 C C . ARG D 2 121 ? 29.119 35.670 43.319 1.00 7.69 121 ARG B C 1
ATOM 2960 O O . ARG D 2 121 ? 28.228 34.882 43.651 1.00 7.69 121 ARG B O 1
ATOM 2968 N N . SER D 2 122 ? 30.250 35.827 44.005 1.00 7.69 122 SER B N 1
ATOM 2969 C CA . SER D 2 122 ? 30.515 35.057 45.211 1.00 7.69 122 SER B CA 1
ATOM 2970 C C . SER D 2 122 ? 29.495 35.365 46.275 1.00 7.69 122 SER B C 1
ATOM 2971 O O . SER D 2 122 ? 29.263 34.543 47.168 1.00 7.69 122 SER B O 1
ATOM 2974 N N . CYS D 2 123 ? 28.846 36.520 46.165 1.00 7.69 123 CYS B N 1
ATOM 2975 C CA . CYS D 2 123 ? 27.863 36.903 47.182 1.00 7.69 123 CYS B CA 1
ATOM 2976 C C . CYS D 2 123 ? 26.598 36.049 47.168 1.00 8.19 123 CYS B C 1
ATOM 2977 O O . CYS D 2 123 ? 25.743 36.216 48.038 1.00 7.69 123 CYS B O 1
ATOM 2980 N N . LYS D 2 124 ? 26.465 35.150 46.193 1.00 7.69 124 LYS B N 1
ATOM 2981 C CA . LYS D 2 124 ? 25.304 34.263 46.183 1.00 7.69 124 LYS B CA 1
ATOM 2982 C C . LYS D 2 124 ? 25.276 33.454 47.486 1.00 7.69 124 LYS B C 1
ATOM 2983 O O . LYS D 2 124 ? 24.212 33.000 47.920 1.00 7.69 124 LYS B O 1
ATOM 2989 N N . LEU D 2 125 ? 26.435 33.297 48.111 1.00 7.69 125 LEU B N 1
ATOM 2990 C CA . LEU D 2 125 ? 26.513 32.504 49.337 1.00 7.69 125 LEU B CA 1
ATOM 2991 C C . LEU D 2 125 ? 25.821 33.197 50.502 1.00 7.69 125 LEU B C 1
ATOM 2992 O O . LEU D 2 125 ? 25.563 32.562 51.516 1.00 7.69 125 LEU B O 1
ATOM 2997 N N . PHE D 2 126 ? 25.535 34.488 50.357 1.00 7.69 126 PHE B N 1
ATOM 2998 C CA . PHE D 2 126 ? 24.834 35.225 51.413 1.00 7.69 126 PHE B CA 1
ATOM 2999 C C . PHE D 2 126 ? 23.304 35.122 51.292 1.00 7.69 126 PHE B C 1
ATOM 3000 O O . PHE D 2 126 ? 22.578 35.612 52.177 1.00 7.69 126 PHE B O 1
ATOM 3008 N N . THR D 2 127 ? 22.799 34.517 50.207 1.00 7.69 127 THR B N 1
ATOM 3009 C CA . THR D 2 127 ? 21.339 34.393 50.074 1.00 7.69 127 THR B CA 1
ATOM 3010 C C . THR D 2 127 ? 20.818 33.514 51.198 1.00 7.77 127 THR B C 1
ATOM 3011 O O . THR D 2 127 ? 21.478 32.553 51.608 1.00 7.69 127 THR B O 1
ATOM 3015 N N . PRO D 2 128 ? 19.625 33.831 51.715 1.00 7.69 128 PRO B N 1
ATOM 3016 C CA . PRO D 2 128 ? 19.101 33.002 52.803 1.00 7.69 128 PRO B CA 1
ATOM 3017 C C . PRO D 2 128 ? 18.970 31.537 52.418 1.00 7.86 128 PRO B C 1
ATOM 3018 O O . PRO D 2 128 ? 19.186 30.645 53.242 1.00 7.69 128 PRO B O 1
ATOM 3022 N N . GLY D 2 129 ? 18.643 31.284 51.153 1.00 7.69 129 GLY B N 1
ATOM 3023 C CA . GLY D 2 129 ? 18.502 29.927 50.687 1.00 7.69 129 GLY B CA 1
ATOM 3024 C C . GLY D 2 129 ? 19.784 29.120 50.722 1.00 8.41 129 GLY B C 1
ATOM 3025 O O . GLY D 2 129 ? 19.767 27.975 51.191 1.00 8.29 129 GLY B O 1
ATOM 3026 N N . LEU D 2 130 ? 20.884 29.674 50.215 1.00 7.69 130 LEU B N 1
ATOM 3027 C CA . LEU D 2 130 ? 22.133 28.924 50.232 1.00 7.73 130 LEU B CA 1
ATOM 3028 C C . LEU D 2 130 ? 22.714 28.859 51.634 1.00 7.69 130 LEU B C 1
ATOM 3029 O O . LEU D 2 130 ? 23.358 27.868 51.980 1.00 8.45 130 LEU B O 1
ATOM 3034 N N . LEU D 2 131 ? 22.500 29.898 52.443 1.00 7.69 131 LEU B N 1
ATOM 3035 C CA . LEU D 2 131 ? 22.998 29.862 53.817 1.00 7.69 131 LEU B CA 1
ATOM 3036 C C . LEU D 2 131 ? 22.358 28.671 54.543 1.00 7.69 131 LEU B C 1
ATOM 3037 O O . LEU D 2 131 ? 23.046 27.910 55.238 1.00 7.69 131 LEU B O 1
ATOM 3042 N N . LYS D 2 132 ? 21.045 28.512 54.393 1.00 7.96 132 LYS B N 1
ATOM 3043 C CA . LYS D 2 132 ? 20.351 27.389 55.049 1.00 8.19 132 LYS B CA 1
ATOM 3044 C C . LYS D 2 132 ? 20.856 26.049 54.528 1.00 7.91 132 LYS B C 1
ATOM 3045 O O . LYS D 2 132 ? 21.095 25.119 55.315 1.00 8.84 132 LYS B O 1
ATOM 3051 N N . ALA D 2 133 ? 21.032 25.931 53.213 1.00 7.69 133 ALA B N 1
ATOM 3052 C CA . ALA D 2 133 ? 21.527 24.673 52.657 1.00 7.69 133 ALA B CA 1
ATOM 3053 C C . ALA D 2 133 ? 22.944 24.341 53.175 1.00 7.69 133 ALA B C 1
ATOM 3054 O O . ALA D 2 133 ? 23.246 23.190 53.552 1.00 7.69 133 ALA B O 1
ATOM 3056 N N . TYR D 2 134 ? 23.814 25.351 53.191 1.00 7.69 134 TYR B N 1
ATOM 3057 C CA . TYR D 2 134 ? 25.190 25.159 53.646 1.00 7.69 134 TYR B CA 1
ATOM 3058 C C . TYR D 2 134 ? 25.244 24.770 55.123 1.00 8.64 134 TYR B C 1
ATOM 3059 O O . TYR D 2 134 ? 25.986 23.856 55.512 1.00 7.69 134 TYR B O 1
ATOM 3068 N N . ARG D 2 135 ? 24.459 25.460 55.941 1.00 7.69 135 ARG B N 1
ATOM 3069 C CA . ARG D 2 135 ? 24.458 25.136 57.372 1.00 7.69 135 ARG B CA 1
ATOM 3070 C C . ARG D 2 135 ? 23.891 23.737 57.638 1.00 8.19 135 ARG B C 1
ATOM 3071 O O . ARG D 2 135 ? 24.393 23.014 58.514 1.00 8.96 135 ARG B O 1
ATOM 3079 N N . THR D 2 136 ? 22.871 23.330 56.880 1.00 7.69 136 THR B N 1
ATOM 3080 C CA . THR D 2 136 ? 22.282 21.999 57.051 1.00 7.81 136 THR B CA 1
ATOM 3081 C C . THR D 2 136 ? 23.261 20.904 56.659 1.00 8.58 136 THR B C 1
ATOM 3082 O O . THR D 2 136 ? 23.461 19.923 57.385 1.00 7.69 136 THR B O 1
ATOM 3086 N N . ILE D 2 137 ? 23.903 21.087 55.510 1.00 7.86 137 ILE B N 1
ATOM 3087 C CA . ILE D 2 137 ? 24.809 20.066 55.019 1.00 8.22 137 ILE B CA 1
ATOM 3088 C C . ILE D 2 137 ? 26.127 20.024 55.780 1.00 9.43 137 ILE B C 1
ATOM 3089 O O . ILE D 2 137 ? 26.541 18.964 56.241 1.00 8.27 137 ILE B O 1
ATOM 3094 N N . GLY D 2 138 ? 26.751 21.180 55.964 1.00 7.76 138 GLY B N 1
ATOM 3095 C CA . GLY D 2 138 ? 28.041 21.217 56.628 1.00 7.69 138 GLY B CA 1
ATOM 3096 C C . GLY D 2 138 ? 28.013 21.057 58.134 1.00 8.23 138 GLY B C 1
ATOM 3097 O O . GLY D 2 138 ? 29.046 20.745 58.731 1.00 7.69 138 GLY B O 1
ATOM 3098 N N . GLY D 2 139 ? 26.858 21.303 58.760 1.00 8.25 139 GLY B N 1
ATOM 3099 C CA . GLY D 2 139 ? 26.769 21.138 60.202 1.00 7.69 139 GLY B CA 1
ATOM 3100 C C . GLY D 2 139 ? 27.161 22.329 61.062 1.00 7.69 139 GLY B C 1
ATOM 3101 O O . GLY D 2 139 ? 27.172 22.205 62.288 1.00 8.77 139 GLY B O 1
ATOM 3102 N N . ILE D 2 140 ? 27.470 23.480 60.455 1.00 8.51 140 ILE B N 1
ATOM 3103 C CA . ILE D 2 140 ? 27.880 24.668 61.199 1.00 7.69 140 ILE B CA 1
ATOM 3104 C C . ILE D 2 140 ? 26.707 25.611 61.449 1.00 9.27 140 ILE B C 1
ATOM 3105 O O . ILE D 2 140 ? 26.304 26.357 60.555 1.00 9.24 140 ILE B O 1
ATOM 3110 N N . ASN D 2 141 ? 26.159 25.593 62.666 1.00 8.78 141 ASN B N 1
ATOM 3111 C CA . ASN D 2 141 ? 25.051 26.478 62.998 1.00 9.27 141 ASN B CA 1
ATOM 3112 C C . ASN D 2 141 ? 25.429 27.667 63.883 1.00 9.99 141 ASN B C 1
ATOM 3113 O O . ASN D 2 141 ? 24.557 28.471 64.249 1.00 9.68 141 ASN B O 1
ATOM 3118 N N . ASP D 2 142 ? 26.716 27.790 64.210 1.00 10.29 142 ASP B N 1
ATOM 3119 C CA . ASP D 2 142 ? 27.177 28.897 65.049 1.00 11.58 142 ASP B CA 1
ATOM 3120 C C . ASP D 2 142 ? 26.822 30.200 64.348 1.00 13.08 142 ASP B C 1
ATOM 3121 O O . ASP D 2 142 ? 27.231 30.434 63.209 1.00 11.17 142 ASP B O 1
ATOM 3126 N N . GLU D 2 143 ? 26.077 31.059 65.033 1.00 15.15 143 GLU B N 1
ATOM 3127 C CA . GLU D 2 143 ? 25.651 32.303 64.425 1.00 18.99 143 GLU B CA 1
ATOM 3128 C C . GLU D 2 143 ? 26.738 33.323 64.145 1.00 18.78 143 GLU B C 1
ATOM 3129 O O . GLU D 2 143 ? 26.571 34.163 63.265 1.00 18.94 143 GLU B O 1
ATOM 3135 N N . GLU D 2 144 ? 27.844 33.266 64.875 1.00 18.46 144 GLU B N 1
ATOM 3136 C CA . GLU D 2 144 ? 28.878 34.267 64.680 1.00 19.42 144 GLU B CA 1
ATOM 3137 C C . GLU D 2 144 ? 29.792 34.053 63.482 1.00 16.55 144 GLU B C 1
ATOM 3138 O O . GLU D 2 144 ? 30.644 34.894 63.186 1.00 16.40 144 GLU B O 1
ATOM 3144 N N . ILE D 2 145 ? 29.601 32.943 62.782 1.00 14.56 145 ILE B N 1
ATOM 3145 C CA . ILE D 2 145 ? 30.414 32.659 61.610 1.00 11.41 145 ILE B CA 1
ATOM 3146 C C . ILE D 2 145 ? 29.480 32.204 60.493 1.00 10.49 145 ILE B C 1
ATOM 3147 O O . ILE D 2 145 ? 28.425 31.644 60.771 1.00 10.42 145 ILE B O 1
ATOM 3152 N N . LEU D 2 146 ? 29.840 32.493 59.240 1.00 8.58 146 LEU B N 1
ATOM 3153 C CA . LEU D 2 146 ? 29.050 32.030 58.097 1.00 8.99 146 LEU B CA 1
ATOM 3154 C C . LEU D 2 146 ? 29.622 30.660 57.727 1.00 7.89 146 LEU B C 1
ATOM 3155 O O . LEU D 2 146 ? 30.788 30.376 58.002 1.00 8.49 146 LEU B O 1
ATOM 3160 N N . PRO D 2 147 ? 28.828 29.808 57.067 1.00 7.69 147 PRO B N 1
ATOM 3161 C CA . PRO D 2 147 ? 29.245 28.454 56.678 1.00 7.77 147 PRO B CA 1
ATOM 3162 C C . PRO D 2 147 ? 30.136 28.307 55.457 1.00 7.69 147 PRO B C 1
ATOM 3163 O O . PRO D 2 147 ? 3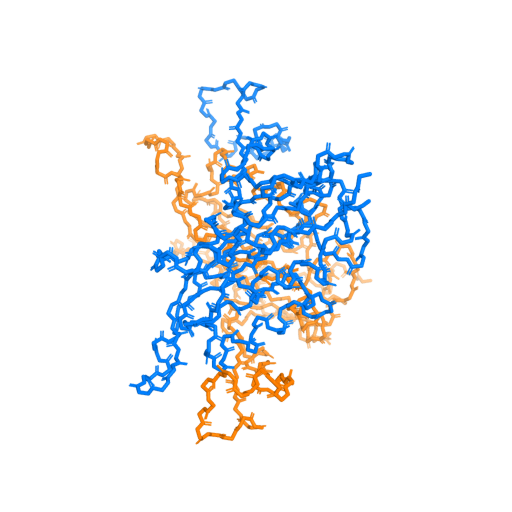0.344 27.193 54.986 1.00 8.15 147 PRO B O 1
ATOM 3167 N N . PHE D 2 148 ? 30.641 29.421 54.936 1.00 7.69 148 PHE B N 1
ATOM 3168 C CA . PHE D 2 148 ? 31.489 29.364 53.749 1.00 8.28 148 PHE B CA 1
ATOM 3169 C C . PHE D 2 148 ? 32.716 30.230 53.934 1.00 7.69 148 PHE B C 1
ATOM 3170 O O . PHE D 2 148 ? 32.778 31.059 54.849 1.00 7.69 148 PHE B O 1
ATOM 3178 N N . TRP D 2 149 ? 33.695 30.032 53.058 1.00 7.69 149 TRP B N 1
ATOM 3179 C CA . TRP D 2 149 ? 34.930 30.802 53.112 1.00 7.69 149 TRP B CA 1
ATOM 3180 C C . TRP D 2 149 ? 35.316 31.141 51.684 1.00 7.69 149 TRP B C 1
ATOM 3181 O O . TRP D 2 149 ? 35.523 30.244 50.868 1.00 7.69 149 TRP B O 1
ATOM 3192 N N . VAL D 2 150 ? 35.407 32.437 51.390 1.00 7.69 150 VAL B N 1
ATOM 3193 C CA . VAL D 2 150 ? 35.761 32.885 50.046 1.00 7.69 150 VAL B CA 1
ATOM 3194 C C . VAL D 2 150 ? 37.220 33.356 50.078 1.00 7.69 150 VAL B C 1
ATOM 3195 O O . VAL D 2 150 ? 37.590 34.216 50.878 1.00 7.69 150 VAL B O 1
ATOM 3199 N N . VAL D 2 151 ? 38.048 32.731 49.246 1.00 7.69 151 VAL B N 1
ATOM 3200 C CA . VAL D 2 151 ? 39.455 33.120 49.143 1.00 7.69 151 VAL B CA 1
ATOM 3201 C C . VAL D 2 151 ? 39.637 33.912 47.853 1.00 7.77 151 VAL B C 1
ATOM 3202 O O . VAL D 2 151 ? 39.317 33.410 46.759 1.00 7.69 151 VAL B O 1
ATOM 3206 N N . PHE D 2 152 ? 40.105 35.153 47.983 1.00 7.69 152 PHE B N 1
ATOM 3207 C CA . PHE D 2 152 ? 40.345 36.024 46.826 1.00 7.74 152 PHE B CA 1
ATOM 3208 C C . PHE D 2 152 ? 41.820 35.913 46.459 1.00 8.68 152 PHE B C 1
ATOM 3209 O O . PHE D 2 152 ? 42.672 35.739 47.340 1.00 7.69 152 PHE B O 1
ATOM 3217 N N . GLU D 2 153 ? 42.107 36.037 45.166 1.00 7.69 153 GLU B N 1
ATOM 3218 C CA . GLU D 2 153 ? 43.471 35.910 44.634 1.00 7.69 153 GLU B CA 1
ATOM 3219 C C . GLU D 2 153 ? 43.601 36.897 43.488 1.00 7.69 153 GLU B C 1
ATOM 3220 O O . GLU D 2 153 ? 42.590 37.321 42.930 1.00 7.69 153 GLU B O 1
ATOM 3226 N N . GLY D 2 154 ? 44.838 37.234 43.125 1.00 7.69 154 GLY B N 1
ATOM 3227 C CA . GLY D 2 154 ? 45.050 38.165 42.018 1.00 7.69 154 GLY B CA 1
ATOM 3228 C C . GLY D 2 154 ? 45.240 39.598 42.488 1.00 8.38 154 GLY B C 1
ATOM 3229 O O . GLY D 2 154 ? 45.222 39.894 43.689 1.00 7.69 154 GLY B O 1
ATOM 3230 N N . ASP D 2 155 ? 45.411 40.516 41.544 1.00 7.74 155 ASP B N 1
ATOM 3231 C CA . ASP D 2 155 ? 45.615 41.911 41.935 1.00 7.69 155 ASP B CA 1
ATOM 3232 C C . ASP D 2 155 ? 44.436 42.522 42.707 1.00 7.69 155 ASP B C 1
ATOM 3233 O O . ASP D 2 155 ? 44.600 43.529 43.407 1.00 7.69 155 ASP B O 1
ATOM 3238 N N . ILE D 2 156 ? 43.248 41.923 42.616 1.00 7.69 156 ILE B N 1
ATOM 3239 C CA . ILE D 2 156 ? 42.117 42.468 43.370 1.00 7.69 156 ILE B CA 1
ATOM 3240 C C . ILE D 2 156 ? 42.460 42.531 44.855 1.00 7.69 156 ILE B C 1
ATOM 3241 O O . ILE D 2 156 ? 42.014 43.439 45.562 1.00 8.41 156 ILE B O 1
ATOM 3246 N N . THR D 2 157 ? 43.299 41.609 45.320 1.00 7.69 157 THR B N 1
ATOM 3247 C CA . THR D 2 157 ? 43.649 41.556 46.745 1.00 7.69 157 THR B CA 1
ATOM 3248 C C . THR D 2 157 ? 44.482 42.721 47.238 1.00 7.78 157 THR B C 1
ATOM 3249 O O . THR D 2 157 ? 44.687 42.867 48.443 1.00 7.69 157 THR B O 1
ATOM 3253 N N . ARG D 2 158 ? 44.973 43.550 46.318 1.00 8.02 158 ARG B N 1
ATOM 3254 C CA . ARG D 2 158 ? 45.778 44.702 46.727 1.00 7.69 158 ARG B CA 1
ATOM 3255 C C . ARG D 2 158 ? 45.190 46.005 46.189 1.00 8.50 158 ARG B C 1
ATOM 3256 O O . ARG D 2 158 ? 45.784 47.063 46.320 1.00 9.13 158 ARG B O 1
ATOM 3264 N N . ASP D 2 159 ? 44.018 45.916 45.582 1.00 7.69 159 ASP B N 1
ATOM 3265 C CA . ASP D 2 159 ? 43.339 47.087 45.001 1.00 7.99 159 ASP B CA 1
ATOM 3266 C C . ASP D 2 159 ? 42.694 47.838 46.177 1.00 8.06 159 ASP B C 1
ATOM 3267 O O . ASP D 2 159 ? 41.903 47.274 46.922 1.00 7.69 159 ASP B O 1
ATOM 3272 N N . PRO D 2 160 ? 43.028 49.124 46.355 1.00 7.69 160 PRO B N 1
ATOM 3273 C CA . PRO D 2 160 ? 42.499 49.938 47.447 1.00 9.89 160 PRO B CA 1
ATOM 3274 C C . PRO D 2 160 ? 40.986 50.076 47.547 1.00 9.04 160 PRO B C 1
ATOM 3275 O O . PRO D 2 160 ? 40.432 50.187 48.651 1.00 9.47 160 PRO B O 1
ATOM 3279 N N . LYS D 2 161 ? 40.309 50.063 46.402 1.00 9.42 161 LYS B N 1
ATOM 3280 C CA . LYS D 2 161 ? 38.853 50.160 46.415 1.00 7.92 161 LYS B CA 1
ATOM 3281 C C . LYS D 2 161 ? 38.227 48.773 46.678 1.00 8.33 161 LYS B C 1
ATOM 3282 O O . LYS D 2 161 ? 37.343 48.627 47.536 1.00 8.83 161 LYS B O 1
ATOM 3288 N N . ARG D 2 162 ? 38.687 47.750 45.958 1.00 7.76 162 ARG B N 1
ATOM 3289 C CA . ARG D 2 162 ? 38.146 46.402 46.147 1.00 7.69 162 ARG B CA 1
ATOM 3290 C C . ARG D 2 162 ? 38.361 45.854 47.549 1.00 8.14 162 ARG B C 1
ATOM 3291 O O . ARG D 2 162 ? 37.476 45.194 48.084 1.00 7.94 162 ARG B O 1
ATOM 3299 N N . VAL D 2 163 ? 39.526 46.098 48.151 1.00 7.69 163 VAL B N 1
ATOM 3300 C CA . VAL D 2 163 ? 39.753 45.566 49.496 1.00 7.69 163 VAL B CA 1
ATOM 3301 C C . VAL D 2 163 ? 38.789 46.214 50.484 1.00 7.69 163 VAL B C 1
ATOM 3302 O O . VAL D 2 163 ? 38.226 45.553 51.344 1.00 7.69 163 VAL B O 1
ATOM 3306 N N . ARG D 2 164 ? 38.575 47.515 50.328 1.00 7.76 164 ARG B N 1
ATOM 3307 C CA . ARG D 2 164 ? 37.651 48.225 51.199 1.00 8.98 164 ARG B CA 1
ATOM 3308 C C . ARG D 2 164 ? 36.195 47.816 50.930 1.00 9.36 164 ARG B C 1
ATOM 3309 O O . ARG D 2 164 ? 35.384 47.711 51.859 1.00 7.97 164 ARG B O 1
ATOM 3317 N N . GLU D 2 165 ? 35.875 47.585 49.664 1.00 7.69 165 GLU B N 1
ATOM 3318 C CA . GLU D 2 165 ? 34.528 47.156 49.274 1.00 7.69 165 GLU B CA 1
ATOM 3319 C C . GLU D 2 165 ? 34.176 45.811 49.928 1.00 7.79 165 GLU B C 1
ATOM 3320 O O . GLU D 2 165 ? 33.132 45.662 50.585 1.00 7.69 165 GLU B O 1
ATOM 3326 N N . ILE D 2 166 ? 35.055 44.832 49.756 1.00 7.69 166 ILE B N 1
ATOM 3327 C CA . ILE D 2 166 ? 34.794 43.504 50.307 1.00 7.69 166 ILE B CA 1
ATOM 3328 C C . ILE D 2 166 ? 34.771 43.566 51.839 1.00 8.27 166 ILE B C 1
ATOM 3329 O O . ILE D 2 166 ? 33.946 42.905 52.474 1.00 7.95 166 ILE B O 1
ATOM 3334 N N . THR D 2 167 ? 35.659 44.366 52.429 1.00 8.31 167 THR B N 1
ATOM 3335 C CA . THR D 2 167 ? 35.690 44.500 53.896 1.00 7.69 167 THR B CA 1
ATOM 3336 C C . THR D 2 167 ? 34.322 44.989 54.349 1.00 7.78 167 THR B C 1
ATOM 3337 O O . THR D 2 167 ? 33.748 44.484 55.328 1.00 7.69 167 THR B O 1
ATOM 3341 N N . PHE D 2 168 ? 33.794 45.967 53.614 1.00 7.69 168 PHE B N 1
ATOM 3342 C CA . PHE D 2 168 ? 32.496 46.553 53.922 1.00 8.09 168 PHE B CA 1
ATOM 3343 C C . PHE D 2 168 ? 31.393 45.516 53.783 1.00 7.72 168 PHE B C 1
ATOM 3344 O O . PHE D 2 168 ? 30.536 45.385 54.655 1.00 7.90 168 PHE B O 1
ATOM 3352 N N . TRP D 2 169 ? 31.405 44.768 52.680 1.00 7.69 169 TRP B N 1
ATOM 3353 C CA . TRP D 2 169 ? 30.368 43.764 52.473 1.00 7.69 169 TRP B CA 1
ATOM 3354 C C . TRP D 2 169 ? 30.249 42.785 53.635 1.00 7.69 169 TRP B C 1
ATOM 3355 O O . TRP D 2 169 ? 29.151 42.491 54.098 1.00 7.69 169 TRP B O 1
ATOM 3366 N N . TYR D 2 170 ? 31.387 42.245 54.074 1.00 7.69 170 TYR B N 1
ATOM 3367 C CA . TYR D 2 170 ? 31.394 41.223 55.114 1.00 7.79 170 TYR B CA 1
ATOM 3368 C C . TYR D 2 170 ? 31.053 41.700 56.529 1.00 7.69 170 TYR B C 1
ATOM 3369 O O . TYR D 2 170 ? 30.710 40.885 57.374 1.00 7.88 170 TYR B O 1
ATOM 3378 N N . ASP D 2 171 ? 31.161 43.001 56.775 1.00 8.36 171 ASP B N 1
ATOM 3379 C CA . ASP D 2 171 ? 30.738 43.572 58.045 1.00 10.36 171 ASP B CA 1
ATOM 3380 C C . ASP D 2 171 ? 31.314 42.817 59.250 1.00 10.20 171 ASP B C 1
ATOM 3381 O O . ASP D 2 171 ? 32.528 42.708 59.365 1.00 9.03 171 ASP B O 1
ATOM 3386 N N . HIS D 2 172 ? 30.483 42.271 60.136 1.00 10.83 172 HIS B N 1
ATOM 3387 C CA . HIS D 2 172 ? 31.059 41.584 61.290 1.00 13.67 172 HIS B CA 1
ATOM 3388 C C . HIS D 2 172 ? 31.423 40.110 61.073 1.00 12.95 172 HIS B C 1
ATOM 3389 O O . HIS D 2 172 ? 31.590 39.362 62.044 1.00 13.50 172 HIS B O 1
ATOM 3396 N N . TYR D 2 173 ? 31.556 39.700 59.805 1.00 10.30 173 TYR B N 1
ATOM 3397 C CA . TYR D 2 173 ? 31.949 38.328 59.457 1.00 9.36 173 TYR B CA 1
ATOM 3398 C C . TYR D 2 173 ? 33.265 38.419 58.672 1.00 9.46 173 TYR B C 1
ATOM 3399 O O . TYR D 2 173 ? 33.419 37.780 57.627 1.00 8.89 173 TYR B O 1
ATOM 3408 N N . GLN D 2 174 ? 34.208 39.215 59.178 1.00 10.32 174 GLN B N 1
ATOM 3409 C CA . GLN D 2 174 ? 35.487 39.391 58.499 1.00 11.20 174 GLN B CA 1
ATOM 3410 C C . GLN D 2 174 ? 36.281 38.121 58.281 1.00 10.94 174 GLN B C 1
ATOM 3411 O O . GLN D 2 174 ? 37.033 38.035 57.314 1.00 12.80 174 GLN B O 1
ATOM 3417 N N . ASP D 2 175 ? 36.104 37.115 59.136 1.00 11.67 175 ASP B N 1
ATOM 3418 C CA . ASP D 2 175 ? 36.884 35.901 58.986 1.00 10.48 175 ASP B CA 1
ATOM 3419 C C . ASP D 2 175 ? 36.376 34.958 57.901 1.00 9.91 175 ASP B C 1
ATOM 3420 O O . ASP D 2 175 ? 37.014 33.938 57.627 1.00 9.02 175 ASP B O 1
ATOM 3425 N N . ASN D 2 176 ? 35.229 35.287 57.298 1.00 7.80 176 ASN B N 1
ATOM 3426 C CA . ASN D 2 176 ? 34.668 34.452 56.248 1.00 7.74 176 ASN B CA 1
ATOM 3427 C C . ASN D 2 176 ? 35.241 34.695 54.844 1.00 7.82 176 ASN B C 1
ATOM 3428 O O . ASN D 2 176 ? 34.774 34.118 53.870 1.00 7.69 176 ASN B O 1
ATOM 3433 N N . TYR D 2 177 ? 36.249 35.563 54.747 1.00 7.88 177 TYR B N 1
ATOM 3434 C CA . TYR D 2 177 ? 36.958 35.701 53.474 1.00 7.69 177 TYR B CA 1
ATOM 3435 C C . TYR D 2 177 ? 38.435 35.840 53.804 1.00 7.70 177 TYR B C 1
ATOM 3436 O O . TYR D 2 177 ? 38.791 36.142 54.952 1.00 7.69 177 TYR B O 1
ATOM 3445 N N . PHE D 2 178 ? 39.297 35.574 52.828 1.00 7.69 178 PHE B N 1
ATOM 3446 C CA . PHE D 2 178 ? 40.738 35.760 53.035 1.00 8.24 178 PHE B CA 1
ATOM 3447 C C . PHE D 2 178 ? 41.330 36.259 51.730 1.00 7.69 178 PHE B C 1
ATOM 3448 O O . PHE D 2 178 ? 40.989 35.745 50.657 1.00 7.99 178 PHE B O 1
ATOM 3456 N N . MET D 2 179 ? 42.202 37.258 51.829 1.00 7.69 179 MET B N 1
ATOM 3457 C CA . MET D 2 179 ? 42.874 37.850 50.666 1.00 7.88 179 MET B CA 1
ATOM 3458 C C . MET D 2 179 ? 44.245 37.186 50.557 1.00 7.69 179 MET B C 1
ATOM 3459 O O . MET D 2 179 ? 45.138 37.494 51.352 1.00 7.69 179 MET B O 1
ATOM 3464 N N . TRP D 2 180 ? 44.417 36.281 49.591 1.00 7.69 180 TRP B N 1
ATOM 3465 C CA . TRP D 2 180 ? 45.695 35.594 49.433 1.00 7.69 180 TRP B CA 1
ATOM 3466 C C . TRP D 2 180 ? 46.440 36.388 48.366 1.00 7.70 180 TRP B C 1
ATOM 3467 O O . TRP D 2 180 ? 46.218 36.209 47.172 1.00 7.69 180 TRP B O 1
ATOM 3478 N N . ARG D 2 181 ? 47.337 37.257 48.831 1.00 7.69 181 ARG B N 1
ATOM 3479 C CA . ARG D 2 181 ? 48.059 38.158 47.942 1.00 9.03 181 ARG B CA 1
ATOM 3480 C C . ARG D 2 181 ? 49.170 37.544 47.111 1.00 11.09 181 ARG B C 1
ATOM 3481 O O . ARG D 2 181 ? 49.724 36.502 47.465 1.00 10.80 181 ARG B O 1
ATOM 3489 N N . PRO D 2 182 ? 49.506 38.180 45.985 1.00 13.05 182 PRO B N 1
ATOM 3490 C CA . PRO D 2 182 ? 50.562 37.707 45.086 1.00 17.03 182 PRO B CA 1
ATOM 3491 C C . PRO D 2 182 ? 51.838 37.584 45.931 1.00 19.14 182 PRO B C 1
ATOM 3492 O O . PRO D 2 182 ? 52.112 38.418 46.803 1.00 21.37 182 PRO B O 1
ATOM 3496 N N . ASN D 2 183 ? 52.592 36.529 45.721 1.00 21.83 183 ASN B N 1
ATOM 3497 C CA . ASN D 2 183 ? 53.832 36.358 46.482 1.00 24.21 183 ASN B CA 1
ATOM 3498 C C . ASN D 2 183 ? 53.652 35.862 47.902 1.00 23.29 183 ASN B C 1
ATOM 3499 O O . ASN D 2 183 ? 54.644 35.550 48.552 1.00 24.85 183 ASN B O 1
ATOM 3504 N N . GLU D 2 184 ? 52.423 35.794 48.404 1.00 20.71 184 GLU B N 1
ATOM 3505 C CA . GLU D 2 184 ? 52.229 35.311 49.764 1.00 20.59 184 GLU B CA 1
ATOM 3506 C C . GLU D 2 184 ? 52.339 33.798 49.731 1.00 17.83 184 GLU B C 1
ATOM 3507 O O . GLU D 2 184 ? 51.912 33.165 48.780 1.00 15.05 184 GLU B O 1
ATOM 3513 N N . SER D 2 185 ? 52.929 33.214 50.761 1.00 17.28 185 SER B N 1
ATOM 3514 C CA . SER D 2 185 ? 53.060 31.761 50.764 1.00 15.89 185 SER B CA 1
ATOM 3515 C C . SER D 2 185 ? 51.806 31.100 51.312 1.00 13.35 185 SER B C 1
ATOM 3516 O O . SER D 2 185 ? 50.907 31.777 51.814 1.00 10.83 185 SER B O 1
ATOM 3519 N N . GLY D 2 186 ? 51.770 29.776 51.209 1.00 11.59 186 GLY B N 1
ATOM 3520 C CA . GLY D 2 186 ? 50.634 29.004 51.684 1.00 11.53 186 GLY B CA 1
ATOM 3521 C C . GLY D 2 186 ? 50.420 29.081 53.188 1.00 11.07 186 GLY B C 1
ATOM 3522 O O . GLY D 2 186 ? 49.288 28.991 53.672 1.00 8.86 186 GLY B O 1
ATOM 3523 N N . GLU D 2 187 ? 51.502 29.258 53.941 1.00 11.36 187 GLU B N 1
ATOM 3524 C CA . GLU D 2 187 ? 51.400 29.343 55.384 1.00 11.14 187 GLU B CA 1
ATOM 3525 C C . GLU D 2 187 ? 50.357 30.365 55.869 1.00 10.58 187 GLU B C 1
ATOM 3526 O O . GLU D 2 187 ? 49.546 30.062 56.751 1.00 10.72 187 GLU B O 1
ATOM 3532 N N . LYS D 2 188 ? 50.371 31.565 55.297 1.00 8.93 188 LYS B N 1
ATOM 3533 C CA . LYS D 2 188 ? 49.419 32.593 55.686 1.00 10.02 188 LYS B CA 1
ATOM 3534 C C . LYS D 2 188 ? 47.967 32.157 55.430 1.00 8.33 188 LYS B C 1
ATOM 3535 O O . LYS D 2 188 ? 47.082 32.441 56.237 1.00 10.59 188 LYS B O 1
ATOM 3541 N N . LEU D 2 189 ? 47.740 31.491 54.299 1.00 8.28 189 LEU B N 1
ATOM 3542 C CA . LEU D 2 189 ? 46.417 30.990 53.928 1.00 7.69 189 LEU B CA 1
ATOM 3543 C C . LEU D 2 189 ? 45.944 29.979 54.980 1.00 7.69 189 LEU B C 1
ATOM 3544 O O . LEU D 2 189 ? 44.823 30.073 55.493 1.00 7.69 189 LEU B O 1
ATOM 3549 N N . VAL D 2 190 ? 46.807 29.031 55.304 1.00 7.69 190 VAL B N 1
ATOM 3550 C CA . VAL D 2 190 ? 46.445 28.004 56.282 1.00 7.69 190 VAL B CA 1
ATOM 3551 C C . VAL D 2 190 ? 46.276 28.609 57.681 1.00 8.16 190 VAL B C 1
ATOM 3552 O O . VAL D 2 190 ? 45.366 28.210 58.430 1.00 8.14 190 VAL B O 1
ATOM 3556 N N . GLN D 2 191 ? 47.104 29.591 58.036 1.00 9.08 191 GLN B N 1
ATOM 3557 C CA . GLN D 2 191 ? 46.983 30.209 59.358 1.00 8.97 191 GLN B CA 1
ATOM 3558 C C . GLN D 2 191 ? 45.605 30.844 59.518 1.00 9.09 191 GLN B C 1
ATOM 3559 O O . GLN D 2 191 ? 45.031 30.807 60.605 1.00 8.33 191 GLN B O 1
ATOM 3565 N N . HIS D 2 192 ? 45.050 31.409 58.445 1.00 8.51 192 HIS B N 1
ATOM 3566 C CA . HIS D 2 192 ? 43.719 32.010 58.565 1.00 8.87 192 HIS B CA 1
ATOM 3567 C C . HIS D 2 192 ? 42.715 30.923 58.945 1.00 7.86 192 HIS B C 1
ATOM 3568 O O . HIS D 2 192 ? 41.929 31.089 59.879 1.00 7.69 192 HIS B O 1
ATOM 3575 N N . PHE D 2 193 ? 42.724 29.820 58.205 1.00 7.69 193 PHE B N 1
ATOM 3576 C CA . PHE D 2 193 ? 41.824 28.705 58.497 1.00 8.21 193 PHE B CA 1
ATOM 3577 C C . PHE D 2 193 ? 42.082 28.179 59.923 1.00 7.96 193 PHE B C 1
ATOM 3578 O O . PHE D 2 193 ? 41.167 28.033 60.725 1.00 9.20 193 PHE B O 1
ATOM 3586 N N . ASN D 2 194 ? 43.346 27.921 60.230 1.00 8.05 194 ASN B N 1
ATOM 3587 C CA . ASN D 2 194 ? 43.723 27.364 61.528 1.00 7.86 194 ASN B CA 1
ATOM 3588 C C . ASN D 2 194 ? 43.265 28.184 62.732 1.00 7.94 194 ASN B C 1
ATOM 3589 O O . ASN D 2 194 ? 42.711 27.644 63.702 1.00 8.73 194 ASN B O 1
ATOM 3594 N N . GLU D 2 195 ? 43.484 29.485 62.657 1.00 9.55 195 GLU B N 1
ATOM 3595 C CA . GLU D 2 195 ? 43.167 30.397 63.748 1.00 11.31 195 GLU B CA 1
ATOM 3596 C C . GLU D 2 195 ? 41.729 30.872 63.824 1.00 11.05 195 GLU B C 1
ATOM 3597 O O . GLU D 2 195 ? 41.206 31.110 64.911 1.00 11.07 195 GLU B O 1
ATOM 3603 N N . LYS D 2 196 ? 41.070 30.971 62.675 1.00 10.57 196 LYS B N 1
ATOM 3604 C CA . LYS D 2 196 ? 39.722 31.521 62.646 1.00 10.86 196 LYS B CA 1
ATOM 3605 C C . LYS D 2 196 ? 38.541 30.650 62.263 1.00 9.85 196 LYS B C 1
ATOM 3606 O O . LYS D 2 196 ? 37.404 30.973 62.616 1.00 11.82 196 LYS B O 1
ATOM 3612 N N . LEU D 2 197 ? 38.790 29.550 61.559 1.00 8.46 197 LEU B N 1
ATOM 3613 C CA . LEU D 2 197 ? 37.704 28.711 61.079 1.00 7.69 197 LEU B CA 1
ATOM 3614 C C . LEU D 2 197 ? 37.696 27.247 61.521 1.00 7.87 197 LEU B C 1
ATOM 3615 O O . LEU D 2 197 ? 36.635 26.644 61.657 1.00 7.69 197 LEU B O 1
ATOM 3620 N N . LYS D 2 198 ? 38.877 26.681 61.736 1.00 7.96 198 LYS B N 1
ATOM 3621 C CA . LYS D 2 198 ? 39.004 25.276 62.101 1.00 9.22 198 LYS B CA 1
ATOM 3622 C C . LYS D 2 198 ? 38.153 24.855 63.303 1.00 7.77 198 LYS B C 1
ATOM 3623 O O . LYS D 2 198 ? 37.557 23.776 63.294 1.00 7.69 198 LYS B O 1
ATOM 3629 N N . LYS D 2 199 ? 38.101 25.718 64.307 1.00 8.17 199 LYS B N 1
ATOM 3630 C CA . LYS D 2 199 ? 37.341 25.430 65.517 1.00 8.80 199 LYS B CA 1
ATOM 3631 C C . LYS D 2 199 ? 35.856 25.217 65.237 1.00 8.61 199 LYS B C 1
ATOM 3632 O O . LYS D 2 199 ? 35.167 24.583 66.028 1.00 8.33 199 LYS B O 1
ATOM 3638 N N . TYR D 2 200 ? 35.362 25.744 64.116 1.00 8.76 200 TYR B N 1
ATOM 3639 C CA . TYR D 2 200 ? 33.952 25.564 63.796 1.00 8.93 200 TYR B CA 1
ATOM 3640 C C . TYR D 2 200 ? 33.664 24.192 63.223 1.00 8.66 200 TYR B C 1
ATOM 3641 O O . TYR D 2 200 ? 32.500 23.832 63.032 1.00 8.05 200 TYR B O 1
ATOM 3650 N N . LEU D 2 201 ? 34.717 23.413 62.974 1.00 7.69 201 LEU B N 1
ATOM 3651 C CA . LEU D 2 201 ? 34.529 22.061 62.483 1.00 7.69 201 LEU B CA 1
ATOM 3652 C C . LEU D 2 201 ? 34.627 21.055 63.666 1.00 7.69 201 LEU B C 1
ATOM 3653 O O . LEU D 2 201 ? 34.504 19.835 63.486 1.00 7.71 201 LEU B O 1
ATOM 3658 N N . ASP D 2 202 ? 34.845 21.573 64.867 1.00 8.16 202 ASP B N 1
ATOM 3659 C CA . ASP D 2 202 ? 34.888 20.697 66.039 1.00 9.68 202 ASP B CA 1
ATOM 3660 C C . ASP D 2 202 ? 33.453 20.400 66.488 1.00 10.59 202 ASP B C 1
ATOM 3661 O O . ASP D 2 202 ? 32.568 21.225 66.181 1.00 10.48 202 ASP B O 1
#

Solvent-accessible surface area: 18577 Å² total; per-residue (Å²): 147,82,18,202,15,44,88,161,24,7,56,40,30,124,89,77,66,38,134,51,66,2,42,36,0,0,75,9,0,10,96,94,30,26,8,53,16,73,119,144,5,166,70,0,66,69,16,4,2,95,22,136,15,82,107,96,32,51,154,75,6,35,78,24,193,67,82,47,100,104,22,105,24,25,16,56,1,26,0,0,0,15,0,62,88,50,116,61,8,3,0,0,27,15,27,157,32,108,1,20,10,93,89,102,99,68,61,36,5,186,33,58,55,1,7,61,4,1,29,4,9,0,22,2,0,41,115,10,3,27,108,62,1,24,4,98,70,122,118,9,8,1,0,0,0,0,0,28,30,40,0,0,52,1,0,55,22,3,12,6,0,20,48,1,1,42,121,32,68,46,0,25,30,14,22,31,53,156,54,24,0,84,104,0,0,63,15,0,38,121,77,3,37,106,27,0,101,167,71,109,124,54,8,130,5,38,73,147,23,6,59,40,30,126,90,77,66,52,152,38,63,1,54,43,0,0,62,9,0,9,99,93,39,24,4,50,17,72,105,147,7,151,75,0,102,79,27,4,2,118,26,132,17,77,129,105,33,56,172,76,7,33,65,19,188,84,85,42,73,104,27,100,23,32,24,63,1,27,0,0,0,16,0,54,123,53,123,57,10,4,0,0,25,12,30,157,33,107,1,31,10,96,88,109,92,76,55,34,7,187,30,60,53,0,7,62,3,0,29,4,8,0,22,3,1,39,117,12,3,44,115,60,1,29,1,105,54,147,105,9,10,2,0,0,0,0,0,31,30,40,0,0,48,2,0,68,20,2,13,6,0,20,46,0,1,40,121,37,67,49,0,22,18,12,21,27,53,163,63,26,0,85,73,0,0,64,14,0,41,117,80,2,28,123,24,1,62

Nearest PDB structures (foldseek):
  1d02-assembly1_A  TM=1.005E+00  e=3.178E-44  Mycoplasma
  1t6d-assembly2_B  TM=4.969E-01  e=3.740E+00  Aquifex aeolicus VF5
  8wa0-assembly1_K  TM=1.887E-01  e=2.899E+00  Nicotiana tabacum
  1d02-assembly1_A  TM=1.001E+00  e=2.061E-42  Mycoplasma
  6pbz-assembly1_B  TM=4.664E-01  e=5.150E+00  Escherichia coli K-12

Foldseek 3Di:
DDQQWQVVQLVVCVVVVDDDDLVVNRCRRCVPGQKDKFAQDCLFFADPLPDDDDPVVVVVDDDDPDDSVPDTHGDTARMKMARNPLRAIATEHEAEAEQDDPPHDRVRHPDDPVCVVCVCVDPRNQVSLCVRRVQPPPQEGRYAYEYEYNCLVHPVSVVVVCVVCPSRVLRYYYQYPPHGSVVVVVSCVPPPVVSND/DDPVLAQWQVVQLVVVVVVVDDDDQVVNRCRRCPPHQKDKFAFDCLFQADPLPPDDDPVVVVVDDDDPDDSVPDTHGDTARMKMARNVLRAIATEHEAEAEADDPPDDRVRHVDDPSCVVCVCVPPRNQVVLCVNRVQPPPQEGRYAYEYEYNCLVHVVSVVVVCVVCVSHNLRYYYQYDPRGSVVVVVSCSVPPVVSND

B-factor: mean 15.83, std 11.66, range [7.69, 59.68]

Radius of gyration: 23.32 Å; Cα contacts (8 Å, |Δi|>4): 734; chains: 2; bounding box: 66×51×52 Å

Sequence (397 aa):
LSGRLNWQALAGLKASGAEQNLYNVFNAVFEGTKYVLYEKPKHLKNLYAQVVLPDDVIKEIFNPLIDLSTTQWGVSPAFAIENTETHKILFGEIKRQDGWVEGKDPSAGRGNAHERSCKLFTPGLLKAYRTIGGINDEEILPFWVVFEGDITRDPKRVREITFWYDHYQDNYFMWRPNESGEKLVQHFNEKLKKYLDKSELSGRLNWQALAGLKASGAEQNLYNVFNAVFEGTKYVLYEKPKHLKNLYAQVVLPDDVIKEIFNPLIDLSTTQWGVSPAFAIENTETHKILFGEIKRQDGWVEGKDPSAGRGNAHERSCKLFTPGLLKAYRTIGGINDEEILPFWVVFEGDITRDPKRVREITFWYDHYQDNYFMWRPNESGEKLVQHFNEKLKKYLD